Protein AF-0000000073391441 (afdb_homodimer)

Foldseek 3Di:
DDDPPPDPDPPPPPPPVVVVVVVVVLLLVLLLVLQLVCCQPPNPVRDFLCSSCVSSVHDSVVSCVPAVTSLRSLQVVLLVLLVVLLVVLVVLLVVCLVVVPALLVSLLVNLVSCLCSQACVHPDPSSLSSSLVSLVSLPDPVNVVVVVVSLVSQLVSSQSSLVSHDLFWDHDDPVLSNCLSCVSNVLRNCCSNVVPPCRVPVVSSVVNSVVNSVSTTDPPD/DDPPPDDPDPPCPPPPVVVVVVVVVLLLVLLLVLQLVCCQPPNPVRDFLCSSCVSSVHDSVVSCVPAVTSLRSLQVVLLVLLVVLLVVLVVLLVVCLVVVPALLVSLLVNLVSLLCSQACVHPDPSSLSSSLVSLVSLPDPVNVVVVVVSLVSQLVSSQSSLVSHDLFWDHDDPVLSNCLSCVSNVLRNCCSNVVPPCRPPPVSSVVNSVVNSVSTTDPPD

pLDDT: mean 86.03, std 16.15, range [29.88, 98.5]

Radius of gyration: 27.81 Å; Cα contacts (8 Å, |Δi|>4): 480; chains: 2; bounding box: 131×75×72 Å

Secondary structure (DSSP, 8-state):
------------THHHHHHHHHHHHHHHHHHHHHHHHHHHHH-GGG--HHHHHHHHTS-HHHHHHH-SSHHHHHHHHHHHHHHHHHHHHHHHHHHHHHTT--HHHHHHHHHHHHHIIIII-TT-HHHHHHHHHHHHHHTSHHHHHHHHHHHHHHHHHHHHHHHTS-TTBPPP-HHHHHHHHHHHHHHHHHHHHTT-TTTT-HHHHHHHHHHHHHHHBPTT-/-------------STTHHHHHHHHHHHHHHHHHHHHHHHHHH-GGG--HHHHHHHHTS-HHHHHHH-SSHHHHHHHHHHHHHHHHHHHHHHHHHHHHHTT--HHHHHHHHHHHHHIIIII-TT-HHHHHHHHHHHHHHTSHHHHHHHHHHHHHHHHHHHHHHHTS-TTBPPP-HHHHHHHHHHHHHHHHHHHHTT-TTTT-HHHHHHHHHHHHHHHBPTT-

Organism: Paracidovorax avenae (strain ATCC 19860 / DSM 7227 / CCUG 15838 / JCM 20985 / LMG 2117 / NCPPB 1011) (NCBI:txid643561)

Sequence (442 aa):
MATKRTSPSTSPVGMRRQPTQERARQTIEAIFGATAQIVENDGDTALTTNRIAQVAGVSIGTLYQYFPSREAVLLAMVERERERVQRELQQMLDDALARQRPVREVLQDMVRLLVSAFGTGGQSRVRRAMVRLGWRVDQHDRFTAALREGAERNAMALARLVEAGDASVRPPTPAMMFVATRAVMGAIRSASLENSPLLGQPAFEDELVRMLWGLLRADGVMATKRTSPSTSPVGMRRQPTQERARQTIEAIFGATAQIVENDGDTALTTNRIAQVAGVSIGTLYQYFPSREAVLLAMVERERERVQRELQQMLDDALARQRPVREVLQDMVRLLVSAFGTGGQSRVRRAMVRLGWRVDQHDRFTAALREGAERNAMALARLVEAGDASVRPPTPAMMFVATRAVMGAIRSASLENSPLLGQPAFEDELVRMLWGLLRADGV

Nearest PDB structures (foldseek):
  5gp9-assembly1_A  TM=7.458E-01  e=2.053E-05  Halalkalibacterium halodurans C-125
  4me9-assembly1_B  TM=5.728E-01  e=1.444E-06  Bacillus cereus ATCC 10987
  3pas-assembly1_A  TM=5.915E-01  e=1.109E-05  Marinobacter nauticus VT8
  3bhq-assembly1_B  TM=7.069E-01  e=7.386E-05  Mesorhizobium japonicum MAFF 303099
  3c07-assembly1_A  TM=6.457E-01  e=2.786E-04  Streptomyces coelicolor A3(2)

Structure (mmCIF, N/CA/C/O backbone):
data_AF-0000000073391441-model_v1
#
loop_
_entity.id
_entity.type
_entity.pdbx_description
1 polymer 'Regulatory protein TetR'
#
loop_
_atom_site.group_PDB
_atom_site.id
_atom_site.type_symbol
_atom_site.label_atom_id
_atom_site.label_alt_id
_atom_site.label_comp_id
_atom_site.label_asym_id
_atom_site.label_entity_id
_atom_site.label_seq_id
_atom_site.pdbx_PDB_ins_code
_atom_site.Cartn_x
_atom_site.Cartn_y
_atom_site.Cartn_z
_atom_site.occupancy
_atom_site.B_iso_or_equiv
_atom_site.auth_seq_id
_atom_site.auth_comp_id
_atom_site.auth_asym_id
_atom_site.auth_atom_id
_atom_site.pdbx_PDB_model_num
ATOM 1 N N . MET A 1 1 ? -67.562 0.784 46.812 1 29.88 1 MET A N 1
ATOM 2 C CA . MET A 1 1 ? -67.375 1.732 45.719 1 29.88 1 MET A CA 1
ATOM 3 C C . MET A 1 1 ? -65.875 1.915 45.406 1 29.88 1 MET A C 1
ATOM 5 O O . MET A 1 1 ? -65.188 2.668 46.062 1 29.88 1 MET A O 1
ATOM 9 N N . ALA A 1 2 ? -65.188 0.804 45 1 38.69 2 ALA A N 1
ATOM 10 C CA . ALA A 1 2 ? -63.719 0.695 44.812 1 38.69 2 ALA A CA 1
ATOM 11 C C . ALA A 1 2 ? -63.25 1.6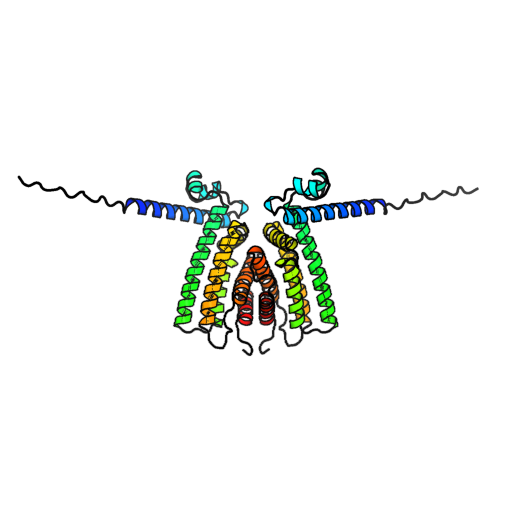42 43.719 1 38.69 2 ALA A C 1
ATOM 13 O O . ALA A 1 2 ? -63.844 1.738 42.656 1 38.69 2 ALA A O 1
ATOM 14 N N . THR A 1 3 ? -62.469 2.689 44 1 36.84 3 THR A N 1
ATOM 15 C CA . THR A 1 3 ? -61.781 3.713 43.219 1 36.84 3 THR A CA 1
ATOM 16 C C . THR A 1 3 ? -60.875 3.074 42.188 1 36.84 3 THR A C 1
ATOM 18 O O . THR A 1 3 ? -59.969 2.303 42.531 1 36.84 3 THR A O 1
ATOM 21 N N . LYS A 1 4 ? -61.312 2.924 40.906 1 35.94 4 LYS A N 1
ATOM 22 C CA . LYS A 1 4 ? -60.531 2.48 39.719 1 35.94 4 LYS A CA 1
ATOM 23 C C . LYS A 1 4 ? -59.281 3.334 39.531 1 35.94 4 LYS A C 1
ATOM 25 O O . LYS A 1 4 ? -59.406 4.527 39.25 1 35.94 4 LYS A O 1
ATOM 30 N N . ARG A 1 5 ? -58.219 3.139 40.25 1 41.84 5 ARG A N 1
ATOM 31 C CA . ARG A 1 5 ? -56.938 3.766 39.969 1 41.84 5 ARG A CA 1
ATOM 32 C C . ARG A 1 5 ? -56.562 3.59 38.5 1 41.84 5 ARG A C 1
ATOM 34 O O . ARG A 1 5 ? -56.438 2.463 38 1 41.84 5 ARG A O 1
ATOM 41 N N . THR A 1 6 ? -57.031 4.535 37.594 1 40.59 6 THR A N 1
ATOM 42 C CA . THR A 1 6 ? -56.625 4.609 36.219 1 40.59 6 THR A CA 1
ATOM 43 C C . THR A 1 6 ? -55.094 4.551 36.094 1 40.59 6 THR A C 1
ATOM 45 O O . THR A 1 6 ? -54.375 5.301 36.75 1 40.59 6 THR A O 1
ATOM 48 N N . SER A 1 7 ? -54.5 3.428 35.719 1 42.91 7 SER A N 1
ATOM 49 C CA . SER A 1 7 ? -53.094 3.133 35.438 1 42.91 7 SER A CA 1
ATOM 50 C C . SER A 1 7 ? -52.5 4.133 34.438 1 42.91 7 SER A C 1
ATOM 52 O O . SER A 1 7 ? -53.125 4.438 33.406 1 42.91 7 SER A O 1
ATOM 54 N N . PRO A 1 8 ? -51.656 5.145 34.906 1 43.09 8 PRO A N 1
ATOM 55 C CA . PRO A 1 8 ? -51.031 6.082 33.969 1 43.09 8 PRO A CA 1
ATOM 56 C C . PRO A 1 8 ? -50.5 5.395 32.719 1 43.09 8 PRO A C 1
ATOM 58 O O . PRO A 1 8 ? -50.094 4.223 32.75 1 43.09 8 PRO A O 1
ATOM 61 N N . SER A 1 9 ? -51.062 5.609 31.516 1 40.81 9 SER A N 1
ATOM 62 C CA . SER A 1 9 ? -50.656 5.23 30.172 1 40.81 9 SER A CA 1
ATOM 63 C C . SER A 1 9 ? -49.156 5.551 29.953 1 40.81 9 SER A C 1
ATOM 65 O O . SER A 1 9 ? -48.75 6.684 30.172 1 40.81 9 SER A O 1
ATOM 67 N N . THR A 1 10 ? -48.25 4.691 30.156 1 42.12 10 THR A N 1
ATOM 68 C CA . THR A 1 10 ? -46.844 4.707 29.75 1 42.12 10 THR A CA 1
ATOM 69 C C . THR A 1 10 ? -46.688 5.195 28.312 1 42.12 10 THR A C 1
ATOM 71 O O . THR A 1 10 ? -47.125 4.527 27.375 1 42.12 10 THR A O 1
ATOM 74 N N . SER A 1 11 ? -46.844 6.516 28.031 1 42.25 11 SER A N 1
ATOM 75 C CA . SER A 1 11 ? -46.5 7.035 26.703 1 42.25 11 SER A CA 1
ATOM 76 C C . SER A 1 11 ? -45.219 6.41 26.172 1 42.25 11 SER A C 1
ATOM 78 O O . SER A 1 11 ? -44.219 6.316 26.891 1 42.25 11 SER A O 1
ATOM 80 N N . PRO A 1 12 ? -45.188 5.707 25.047 1 41.28 12 PRO A N 1
ATOM 81 C CA . PRO A 1 12 ? -44.062 4.992 24.438 1 41.28 12 PRO A CA 1
ATOM 82 C C . PRO A 1 12 ? -42.844 5.895 24.188 1 41.28 12 PRO A C 1
ATOM 84 O O . PRO A 1 12 ? -42.969 6.91 23.5 1 41.28 12 PRO A O 1
ATOM 87 N N . VAL A 1 13 ? -41.906 6.148 24.953 1 45.66 13 VAL A N 1
ATOM 88 C CA . VAL A 1 13 ? -40.531 6.664 24.812 1 45.66 13 VAL A CA 1
ATOM 89 C C . VAL A 1 13 ? -39.938 6.195 23.5 1 45.66 13 VAL A C 1
ATOM 91 O O . VAL A 1 13 ? -38.812 6.578 23.141 1 45.66 13 VAL A O 1
ATOM 94 N N . GLY A 1 14 ? -40.406 5.211 22.828 1 44.84 14 GLY A N 1
ATOM 95 C CA . GLY A 1 14 ? -39.781 4.672 21.625 1 44.84 14 GLY A CA 1
ATOM 96 C C . GLY A 1 14 ? -39.844 5.613 20.438 1 44.84 14 GLY A C 1
ATOM 97 O O . GLY A 1 14 ? -39.125 5.438 19.469 1 44.84 14 GLY A O 1
ATOM 98 N N . MET A 1 15 ? -40.812 6.488 20.094 1 45.34 15 MET A N 1
ATOM 99 C CA . MET A 1 15 ? -41.062 7.277 18.891 1 45.34 15 MET A CA 1
ATOM 100 C C . MET A 1 15 ? -40.125 8.469 18.812 1 45.34 15 MET A C 1
ATOM 102 O O . MET A 1 15 ? -39.75 8.906 17.719 1 45.34 15 MET A O 1
ATOM 106 N N . ARG A 1 16 ? -39.75 9.07 19.828 1 48.66 16 ARG A N 1
ATOM 107 C CA . ARG A 1 16 ? -39 10.328 19.781 1 48.66 16 ARG A CA 1
ATOM 108 C C . ARG A 1 16 ? -37.562 10.086 19.297 1 48.66 16 ARG A C 1
ATOM 110 O O . ARG A 1 16 ? -37 10.93 18.609 1 48.66 16 ARG A O 1
ATOM 117 N N . ARG A 1 17 ? -36.906 9.047 19.734 1 52.81 17 ARG A N 1
ATOM 118 C CA . ARG A 1 17 ? -35.531 8.727 19.422 1 52.81 17 ARG A CA 1
ATOM 119 C C . ARG A 1 17 ? -35.344 8.383 17.938 1 52.81 17 ARG A C 1
ATOM 121 O O . ARG A 1 17 ? -34.344 8.695 17.328 1 52.81 17 ARG A O 1
ATOM 128 N N . GLN A 1 18 ? -36.375 7.844 17.297 1 55.16 18 GLN A N 1
ATOM 129 C CA . GLN A 1 18 ? -36.375 7.395 15.906 1 55.16 18 GLN A CA 1
ATOM 130 C C . GLN A 1 18 ? -36.25 8.578 14.953 1 55.16 18 GLN A C 1
ATOM 132 O O . GLN A 1 18 ? -35.469 8.547 14 1 55.16 18 GLN A O 1
ATOM 137 N N . PRO A 1 19 ? -37 9.602 15.141 1 55.44 19 PRO A N 1
ATOM 138 C CA . PRO A 1 19 ? -36.906 10.734 14.219 1 55.44 19 PRO A CA 1
ATOM 139 C C . PRO A 1 19 ? -35.562 11.414 14.227 1 55.44 19 PRO A C 1
ATOM 141 O O . PRO A 1 19 ? -35.062 11.828 13.18 1 55.44 19 PRO A O 1
ATOM 144 N N . THR A 1 20 ? -34.906 11.414 15.414 1 72 20 THR A N 1
ATOM 145 C CA . THR A 1 20 ? -33.625 12.062 15.555 1 72 20 THR A CA 1
ATOM 146 C C . THR A 1 20 ? -32.531 11.266 14.828 1 72 20 THR A C 1
ATOM 148 O O . THR A 1 20 ? -31.672 11.844 14.156 1 72 20 THR A O 1
ATOM 151 N N . GLN A 1 21 ? -32.781 9.969 14.844 1 80.56 21 GLN A N 1
ATOM 152 C CA . GLN A 1 21 ? -31.812 9.125 14.164 1 80.56 21 GLN A CA 1
ATOM 153 C C . GLN A 1 21 ? -31.953 9.227 12.648 1 80.56 21 GLN A C 1
ATOM 155 O O . GLN A 1 21 ? -30.953 9.266 11.93 1 80.56 21 GLN A O 1
ATOM 160 N N . GLU A 1 22 ? -33.219 9.297 12.281 1 85.5 22 GLU A N 1
ATOM 161 C CA . GLU A 1 22 ? -33.469 9.422 10.852 1 85.5 22 GLU A CA 1
ATOM 162 C C . GLU A 1 22 ? -32.969 10.773 10.32 1 85.5 22 GLU A C 1
ATOM 164 O O . GLU A 1 22 ? -32.406 10.859 9.227 1 85.5 22 GLU A O 1
ATOM 169 N N . ARG A 1 23 ? -33.281 11.773 11.062 1 86.25 23 ARG A N 1
ATOM 170 C CA . ARG A 1 23 ? -32.844 13.102 10.672 1 86.25 23 ARG A CA 1
ATOM 171 C C . ARG A 1 23 ? -31.312 13.164 10.609 1 86.25 23 ARG A C 1
ATOM 173 O O . ARG A 1 23 ? -30.734 13.773 9.703 1 86.25 23 ARG A O 1
ATOM 180 N N . ALA A 1 24 ? -30.734 12.555 11.594 1 91.06 24 ALA A N 1
ATOM 181 C CA . ALA A 1 24 ? -29.281 12.492 11.617 1 91.06 24 ALA A CA 1
ATOM 182 C C . ALA A 1 24 ? -28.75 11.766 10.383 1 91.06 24 ALA A C 1
ATOM 184 O O . ALA A 1 24 ? -27.797 12.219 9.75 1 91.06 24 ALA A O 1
ATOM 185 N N . ARG A 1 25 ? -29.391 10.711 10.047 1 92.81 25 ARG A N 1
ATOM 186 C CA . ARG A 1 25 ? -28.984 9.938 8.883 1 92.81 25 ARG A CA 1
ATOM 187 C C . ARG A 1 25 ? -29.141 10.758 7.602 1 92.81 25 ARG A C 1
ATOM 189 O O . ARG A 1 25 ? -28.266 10.727 6.734 1 92.81 25 ARG A O 1
ATOM 196 N N . GLN A 1 26 ? -30.125 11.469 7.484 1 93.88 26 GLN A N 1
ATOM 197 C CA . GLN A 1 26 ? -30.359 12.305 6.309 1 93.88 26 GLN A CA 1
ATOM 198 C C . GLN A 1 26 ? -29.312 13.406 6.203 1 93.88 26 GLN A C 1
ATOM 200 O O . GLN A 1 26 ? -28.844 13.719 5.105 1 93.88 26 GLN A O 1
ATOM 205 N N . THR A 1 27 ? -29.031 13.938 7.32 1 95.5 27 THR A N 1
ATOM 206 C CA . THR A 1 27 ? -28.016 14.977 7.34 1 95.5 27 THR A CA 1
ATOM 207 C C . THR A 1 27 ? -26.656 14.43 6.895 1 95.5 27 THR A C 1
ATOM 209 O O . THR A 1 27 ? -25.984 15.039 6.07 1 95.5 27 THR A O 1
ATOM 212 N N . ILE A 1 28 ? -26.344 13.297 7.379 1 96.31 28 ILE A N 1
ATOM 213 C CA . ILE A 1 28 ? -25.078 12.664 7.023 1 96.31 28 ILE A CA 1
ATOM 214 C C . ILE A 1 28 ? -25.062 12.359 5.527 1 96.31 28 ILE A C 1
ATOM 216 O O . ILE A 1 28 ? -24.062 12.609 4.852 1 96.31 28 ILE A O 1
ATOM 220 N N . GLU A 1 29 ? -26.141 11.906 5.004 1 96.38 29 GLU A N 1
ATOM 221 C CA . GLU A 1 29 ? -26.234 11.609 3.576 1 96.38 29 GLU A CA 1
ATOM 222 C C . GLU A 1 29 ? -26.078 12.883 2.742 1 96.38 29 GLU A C 1
ATOM 224 O O . GLU A 1 29 ? -25.422 12.852 1.689 1 96.38 29 GLU A O 1
ATOM 229 N N . ALA A 1 30 ? -26.656 13.898 3.23 1 96.69 30 ALA A N 1
ATOM 230 C CA . ALA A 1 30 ? -26.531 15.18 2.537 1 96.69 30 ALA A CA 1
ATOM 231 C C . ALA A 1 30 ? -25.078 15.641 2.518 1 96.69 30 ALA A C 1
ATOM 233 O O . ALA A 1 30 ? -24.594 16.141 1.5 1 96.69 30 ALA A O 1
ATOM 234 N N . ILE A 1 31 ? -24.422 15.406 3.578 1 97.31 31 ILE A N 1
ATOM 235 C CA . ILE A 1 31 ? -23.031 15.812 3.705 1 97.31 31 ILE A CA 1
ATOM 236 C C . ILE A 1 31 ? -22.172 14.953 2.783 1 97.31 31 ILE A C 1
ATOM 238 O O . ILE A 1 31 ? -21.297 15.477 2.078 1 97.31 31 ILE A O 1
ATOM 242 N N . PHE A 1 32 ? -22.406 13.703 2.768 1 95.75 32 PHE A N 1
ATOM 243 C CA . PHE A 1 32 ? -21.672 12.805 1.887 1 95.75 32 PHE A CA 1
ATOM 244 C C . PHE A 1 32 ? -21.906 13.164 0.426 1 95.75 32 PHE A C 1
ATOM 246 O O . PHE A 1 32 ? -20.969 13.234 -0.361 1 95.75 32 PHE A O 1
ATOM 253 N N . GLY A 1 33 ? -23.125 13.406 0.102 1 95.12 33 GLY A N 1
ATOM 254 C CA . GLY A 1 33 ? -23.469 13.805 -1.256 1 95.12 33 GLY A CA 1
ATOM 255 C C . GLY A 1 33 ? -22.797 15.094 -1.685 1 95.12 33 GLY A C 1
ATOM 256 O O . GLY A 1 33 ? -22.297 15.195 -2.805 1 95.12 33 GLY A O 1
ATOM 257 N N . ALA A 1 34 ? -22.828 16.062 -0.811 1 96.62 34 ALA A N 1
ATOM 258 C CA . ALA A 1 34 ? -22.188 17.359 -1.071 1 96.62 34 ALA A CA 1
ATOM 259 C C . ALA A 1 34 ? -20.688 17.188 -1.307 1 96.62 34 ALA A C 1
ATOM 261 O O . ALA A 1 34 ? -20.109 17.797 -2.213 1 96.62 34 ALA A O 1
ATOM 262 N N . THR A 1 35 ? -20.062 16.375 -0.498 1 95.56 35 THR A N 1
ATOM 263 C CA . THR A 1 35 ? -18.641 16.109 -0.622 1 95.56 35 THR A CA 1
ATOM 264 C C . THR A 1 35 ? -18.312 15.508 -1.992 1 95.56 35 THR A C 1
ATOM 266 O O . THR A 1 35 ? -17.406 15.977 -2.674 1 95.56 35 THR A O 1
ATOM 269 N N . ALA A 1 36 ? -19.078 14.578 -2.377 1 92.06 36 ALA A N 1
ATOM 270 C CA . ALA A 1 36 ? -18.875 13.945 -3.678 1 92.06 36 ALA A CA 1
ATOM 271 C C . ALA A 1 36 ? -19.062 14.953 -4.809 1 92.06 36 ALA A C 1
ATOM 273 O O . ALA A 1 36 ? -18.297 14.961 -5.77 1 92.06 36 ALA A O 1
ATOM 274 N N . GLN A 1 37 ? -20 15.766 -4.676 1 92.62 37 GLN A N 1
ATOM 275 C CA . GLN A 1 37 ? -20.312 16.766 -5.691 1 92.62 37 GLN A CA 1
ATOM 276 C C . GLN A 1 37 ? -19.172 17.766 -5.844 1 92.62 37 GLN A C 1
ATOM 278 O O . GLN A 1 37 ? -18.797 18.125 -6.965 1 92.62 37 GLN A O 1
ATOM 283 N N . ILE A 1 38 ? -18.672 18.203 -4.762 1 95.06 38 ILE A N 1
ATOM 284 C CA . ILE A 1 38 ? -17.594 19.188 -4.773 1 95.06 38 ILE A CA 1
ATOM 285 C C . ILE A 1 38 ? -16.359 18.594 -5.438 1 95.06 38 ILE A C 1
ATOM 287 O O . ILE A 1 38 ? -15.727 19.234 -6.281 1 95.06 38 ILE A O 1
ATOM 291 N N . VAL A 1 39 ? -16.062 17.359 -5.098 1 90.69 39 VAL A N 1
ATOM 292 C CA . VAL A 1 39 ? -14.898 16.703 -5.676 1 90.69 39 VAL A CA 1
ATOM 293 C C . VAL A 1 39 ? -15.102 16.5 -7.176 1 90.69 39 VAL A C 1
ATOM 295 O O . VAL A 1 39 ? -14.172 16.688 -7.965 1 90.69 39 VAL A O 1
ATOM 298 N N . GLU A 1 40 ? -16.281 16.188 -7.512 1 85.19 40 GLU A N 1
ATOM 299 C CA . GLU A 1 40 ? -16.609 15.945 -8.914 1 85.19 40 GLU A CA 1
ATOM 300 C C . GLU A 1 40 ? -16.5 17.234 -9.734 1 85.19 40 GLU A C 1
ATOM 302 O O . GLU A 1 40 ? -15.914 17.234 -10.82 1 85.19 40 GLU A O 1
ATOM 307 N N . ASN A 1 41 ? -17 18.266 -9.203 1 88.5 41 ASN A N 1
ATOM 308 C CA . ASN A 1 41 ? -17.156 19.484 -9.992 1 88.5 41 ASN A CA 1
ATOM 309 C C . ASN A 1 41 ? -15.945 20.406 -9.859 1 88.5 41 ASN A C 1
ATOM 311 O O . ASN A 1 41 ? -15.555 21.078 -10.82 1 88.5 41 ASN A O 1
ATOM 315 N N . ASP A 1 42 ? -15.352 20.422 -8.609 1 90.12 42 ASP A N 1
ATOM 316 C CA . ASP A 1 42 ? -14.375 21.469 -8.328 1 90.12 42 ASP A CA 1
ATOM 317 C C . ASP A 1 42 ? -13.031 20.875 -7.934 1 90.12 42 ASP A C 1
ATOM 319 O O . ASP A 1 42 ? -12.039 21.609 -7.801 1 90.12 42 ASP A O 1
ATOM 323 N N . GLY A 1 43 ? -13.016 19.609 -7.812 1 86.5 43 GLY A N 1
ATOM 324 C CA . GLY A 1 43 ? -11.758 18.969 -7.445 1 86.5 43 GLY A CA 1
ATOM 325 C C . GLY A 1 43 ? -11.508 18.969 -5.949 1 86.5 43 GLY A C 1
ATOM 326 O O . GLY A 1 43 ? -12.266 19.578 -5.188 1 86.5 43 GLY A O 1
ATOM 327 N N . ASP A 1 44 ? -10.492 18.297 -5.523 1 83.38 44 ASP A N 1
ATOM 328 C CA . ASP A 1 44 ? -10.195 18.062 -4.113 1 83.38 44 ASP A CA 1
ATOM 329 C C . ASP A 1 44 ? -9.75 19.359 -3.426 1 83.38 44 ASP A C 1
ATOM 331 O O . ASP A 1 44 ? -9.953 19.531 -2.223 1 83.38 44 ASP A O 1
ATOM 335 N N . THR A 1 45 ? -9.18 20.234 -4.133 1 85.38 45 THR A N 1
ATOM 336 C CA . THR A 1 45 ? -8.656 21.469 -3.561 1 85.38 45 THR A CA 1
ATOM 337 C C . THR A 1 45 ? -9.797 22.391 -3.115 1 85.38 45 THR A C 1
ATOM 339 O O . THR A 1 45 ? -9.602 23.25 -2.268 1 85.38 45 THR A O 1
ATOM 342 N N . ALA A 1 46 ? -10.898 22.141 -3.578 1 91.5 46 ALA A N 1
ATOM 343 C CA . ALA A 1 46 ? -12.055 22.984 -3.268 1 91.5 46 ALA A CA 1
ATOM 344 C C . ALA A 1 46 ? -12.812 22.438 -2.061 1 91.5 46 ALA A C 1
ATOM 346 O O . ALA A 1 46 ? -13.773 23.062 -1.593 1 91.5 46 ALA A O 1
ATOM 347 N N . LEU A 1 47 ? -12.383 21.312 -1.61 1 93.69 47 LEU A N 1
ATOM 348 C CA . LEU A 1 47 ? -13.094 20.656 -0.526 1 93.69 47 LEU A CA 1
ATOM 349 C C . LEU A 1 47 ? -12.773 21.297 0.816 1 93.69 47 LEU A C 1
ATOM 351 O O . LEU A 1 47 ? -11.711 21.047 1.395 1 93.69 47 LEU A O 1
ATOM 355 N N . THR A 1 48 ? -13.68 22.156 1.298 1 95.5 48 THR A N 1
ATOM 356 C CA . THR A 1 48 ? -13.602 22.75 2.625 1 95.5 48 THR A CA 1
ATOM 357 C C . THR A 1 48 ? -14.883 22.5 3.412 1 95.5 48 THR A C 1
ATOM 359 O O . THR A 1 48 ? -15.93 22.234 2.828 1 95.5 48 THR A O 1
ATOM 362 N N . THR A 1 49 ? -14.719 22.594 4.711 1 96.56 49 THR A N 1
ATOM 363 C CA . THR A 1 49 ? -15.898 22.391 5.543 1 96.56 49 THR A CA 1
ATOM 364 C C . THR A 1 49 ? -16.984 23.422 5.219 1 96.56 49 THR A C 1
ATOM 366 O O . THR A 1 49 ? -18.156 23.094 5.164 1 96.56 49 THR A O 1
ATOM 369 N N . ASN A 1 50 ? -16.531 24.641 5.027 1 97 50 ASN A N 1
ATOM 370 C CA . ASN A 1 50 ? -17.484 25.688 4.664 1 97 50 ASN A CA 1
ATOM 371 C C . ASN A 1 50 ? -18.219 25.344 3.369 1 97 50 ASN A C 1
ATOM 373 O O . ASN A 1 50 ? -19.438 25.453 3.295 1 97 50 ASN A O 1
ATOM 377 N N . ARG A 1 51 ? -17.547 24.953 2.402 1 97.31 51 ARG A N 1
ATOM 378 C CA . ARG A 1 51 ? -18.141 24.625 1.113 1 97.31 51 ARG A CA 1
ATOM 379 C C . ARG A 1 51 ? -19.047 23.406 1.231 1 97.31 51 ARG A C 1
ATOM 381 O O . ARG A 1 51 ? -20.125 23.359 0.629 1 97.31 51 ARG A O 1
ATOM 388 N N . ILE A 1 52 ? -18.625 22.375 1.926 1 97.88 52 ILE A N 1
ATOM 389 C CA . ILE A 1 52 ? -19.422 21.172 2.143 1 97.88 52 ILE A CA 1
ATOM 390 C C . ILE A 1 52 ? -20.766 21.547 2.785 1 97.88 52 ILE A C 1
ATOM 392 O O . ILE A 1 52 ? -21.812 21.109 2.336 1 97.88 52 ILE A O 1
ATOM 396 N N . ALA A 1 53 ? -20.656 22.359 3.83 1 98 53 ALA A N 1
ATOM 397 C CA . ALA A 1 53 ? -21.875 22.781 4.523 1 98 53 ALA A CA 1
ATOM 398 C C . ALA A 1 53 ? -22.812 23.516 3.576 1 98 53 ALA A C 1
ATOM 400 O O . ALA A 1 53 ? -24.016 23.25 3.543 1 98 53 ALA A O 1
ATOM 401 N N . GLN A 1 54 ? -22.266 24.406 2.826 1 97.81 54 GLN A N 1
ATOM 402 C CA . GLN A 1 54 ? -23.031 25.203 1.876 1 97.81 54 GLN A CA 1
ATOM 403 C C . GLN A 1 54 ? -23.75 24.312 0.865 1 97.81 54 GLN A C 1
ATOM 405 O O . GLN A 1 54 ? -24.953 24.438 0.665 1 97.81 54 GLN A O 1
ATOM 410 N N . VAL A 1 55 ? -23.094 23.406 0.264 1 97.25 55 VAL A N 1
ATOM 411 C CA . VAL A 1 55 ? -23.641 22.547 -0.781 1 97.25 55 VAL A CA 1
ATOM 412 C C . VAL A 1 55 ? -24.625 21.562 -0.172 1 97.25 55 VAL A C 1
ATOM 414 O O . VAL A 1 55 ? -25.641 21.219 -0.792 1 97.25 55 VAL A O 1
ATOM 417 N N . ALA A 1 56 ? -24.391 21.109 1.01 1 97.62 56 ALA A N 1
ATOM 418 C CA . ALA A 1 56 ? -25.25 20.156 1.703 1 97.62 56 ALA A CA 1
ATOM 419 C C . ALA A 1 56 ? -26.531 20.828 2.197 1 97.62 56 ALA A C 1
ATOM 421 O O . ALA A 1 56 ? -27.484 20.141 2.568 1 97.62 56 ALA A O 1
ATOM 422 N N . GLY A 1 57 ? -26.516 22.141 2.334 1 97.81 57 GLY A N 1
ATOM 423 C CA . GLY A 1 57 ? -27.688 22.875 2.811 1 97.81 57 GLY A CA 1
ATOM 424 C C . GLY A 1 57 ? -27.828 22.844 4.32 1 97.81 57 GLY A C 1
ATOM 425 O O . GLY A 1 57 ? -28.938 22.797 4.844 1 97.81 57 GLY A O 1
ATOM 426 N N . VAL A 1 58 ? -26.734 22.766 5.004 1 97.12 58 VAL A N 1
ATOM 427 C CA . VAL A 1 58 ? -26.734 22.797 6.465 1 97.12 58 VAL A CA 1
ATOM 428 C C . VAL A 1 58 ? -25.828 23.906 6.965 1 97.12 58 VAL A C 1
ATOM 430 O O . VAL A 1 58 ? -25 24.438 6.211 1 97.12 58 VAL A O 1
ATOM 433 N N . SER A 1 59 ? -26.016 24.297 8.211 1 96.88 59 SER A N 1
ATOM 434 C CA . SER A 1 59 ? -25.109 25.266 8.797 1 96.88 59 SER A CA 1
ATOM 435 C C . SER A 1 59 ? -23.734 24.672 9.078 1 96.88 59 SER A C 1
ATOM 437 O O . SER A 1 59 ? -23.609 23.453 9.258 1 96.88 59 SER A O 1
ATOM 439 N N . ILE A 1 60 ? -22.703 25.547 9.094 1 96.69 60 ILE A N 1
ATOM 440 C CA . ILE A 1 60 ? -21.344 25.094 9.438 1 96.69 60 ILE A CA 1
ATOM 441 C C . ILE A 1 60 ? -21.344 24.484 10.836 1 96.69 60 ILE A C 1
ATOM 443 O O . ILE A 1 60 ? -20.625 23.531 11.094 1 96.69 60 ILE A O 1
ATOM 447 N N . GLY A 1 61 ? -22.156 25 11.727 1 96.19 61 GLY A N 1
ATOM 448 C CA . GLY A 1 61 ? -22.312 24.453 13.07 1 96.19 61 GLY A CA 1
ATOM 449 C C . GLY A 1 61 ? -22.875 23.047 13.078 1 96.19 61 GLY A C 1
ATOM 450 O O . GLY A 1 61 ? -22.391 22.188 13.82 1 96.19 61 GLY A O 1
ATOM 451 N N . THR A 1 62 ? -23.875 22.875 12.305 1 95.69 62 THR A N 1
ATOM 452 C CA . THR A 1 62 ? -24.453 21.531 12.172 1 95.69 62 THR A CA 1
ATOM 453 C C . THR A 1 62 ? -23.406 20.547 11.664 1 95.69 62 THR A C 1
ATOM 455 O O . THR A 1 62 ? -23.312 19.422 12.172 1 95.69 62 THR A O 1
ATOM 458 N N . LEU A 1 63 ? -22.625 20.906 10.578 1 97.38 63 LEU A N 1
ATOM 459 C CA . LEU A 1 63 ? -21.594 20.016 10.07 1 97.38 63 LEU A CA 1
ATOM 460 C C . LEU A 1 63 ? -20.625 19.625 11.188 1 97.38 63 LEU A C 1
ATOM 462 O O . LEU A 1 63 ? -20.281 18.438 11.328 1 97.38 63 LEU A O 1
ATOM 466 N N . TYR A 1 64 ? -20.25 20.547 12 1 96.5 64 TYR A N 1
ATOM 467 C CA . TYR A 1 64 ? -19.25 20.312 13.039 1 96.5 64 TYR A CA 1
ATOM 468 C C . TYR A 1 64 ? -19.812 19.438 14.156 1 96.5 64 TYR A C 1
ATOM 470 O O . TYR A 1 64 ? -19.062 18.828 14.914 1 96.5 64 TYR A O 1
ATOM 478 N N . GLN A 1 65 ? -21.156 19.375 14.281 1 95.88 65 GLN A N 1
ATOM 479 C CA . GLN A 1 65 ? -21.781 18.453 15.227 1 95.88 65 GLN A CA 1
ATOM 480 C C . GLN A 1 65 ? -21.484 17 14.852 1 95.88 65 GLN A C 1
ATOM 482 O O . GLN A 1 65 ? -21.406 16.141 15.719 1 95.88 65 GLN A O 1
ATOM 487 N N . TYR A 1 66 ? -21.312 16.859 13.586 1 96.06 66 TYR A N 1
ATOM 488 C CA . TYR A 1 66 ? -21.125 15.484 13.109 1 96.06 66 TYR A CA 1
ATOM 489 C C . TYR A 1 66 ? -19.672 15.211 12.773 1 96.06 66 TYR A C 1
ATOM 491 O O . TYR A 1 66 ? -19.172 14.109 13.023 1 96.06 66 TYR A O 1
ATOM 499 N N . PHE A 1 67 ? -19.047 16.203 12.141 1 96.62 67 PHE A N 1
ATOM 500 C CA . PHE A 1 67 ? -17.688 16 11.641 1 96.62 67 PHE A CA 1
ATOM 501 C C . PHE A 1 67 ? -16.812 17.203 11.977 1 96.62 67 PHE A C 1
ATOM 503 O O . PHE A 1 67 ? -17.016 18.297 11.453 1 96.62 67 PHE A O 1
ATOM 510 N N . PRO A 1 68 ? -15.734 16.906 12.703 1 94.75 68 PRO A N 1
ATOM 511 C CA . PRO A 1 68 ? -14.891 18.016 13.164 1 94.75 68 PRO A CA 1
ATOM 512 C C . PRO A 1 68 ? -13.992 18.562 12.062 1 94.75 68 PRO A C 1
ATOM 514 O O . PRO A 1 68 ? -13.375 19.625 12.234 1 94.75 68 PRO A O 1
ATOM 517 N N . SER A 1 69 ? -13.883 17.812 10.906 1 92.5 69 SER A N 1
ATOM 518 C CA . SER A 1 69 ? -13.023 18.234 9.805 1 92.5 69 SER A CA 1
ATOM 519 C C . SER A 1 69 ? -13.477 17.625 8.484 1 92.5 69 SER A C 1
ATOM 521 O O . SER A 1 69 ? -14.281 16.688 8.477 1 92.5 69 SER A O 1
ATOM 523 N N . ARG A 1 70 ? -12.969 18.172 7.418 1 91.06 70 ARG A N 1
ATOM 524 C CA . ARG A 1 70 ? -13.273 17.594 6.117 1 91.06 70 ARG A CA 1
ATOM 525 C C . ARG A 1 70 ? -12.711 16.172 6.008 1 91.06 70 ARG A C 1
ATOM 527 O O . ARG A 1 70 ? -13.312 15.312 5.363 1 91.06 70 ARG A O 1
ATOM 534 N N . GLU A 1 71 ? -11.578 15.906 6.66 1 86.75 71 GLU A N 1
ATOM 535 C CA . GLU A 1 71 ? -10.992 14.57 6.668 1 86.75 71 GLU A CA 1
ATOM 536 C C . GLU A 1 71 ? -11.906 13.578 7.387 1 86.75 71 GLU A C 1
ATOM 538 O O . GLU A 1 71 ? -11.992 12.414 6.992 1 86.75 71 GLU A O 1
ATOM 543 N N . ALA A 1 72 ? -12.484 14.062 8.391 1 89.62 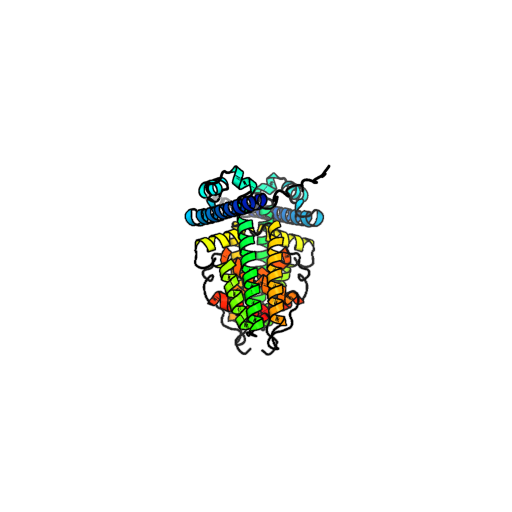72 ALA A N 1
ATOM 544 C CA . ALA A 1 72 ? -13.398 13.195 9.125 1 89.62 72 ALA A CA 1
ATOM 545 C C . ALA A 1 72 ? -14.57 12.773 8.258 1 89.62 72 ALA A C 1
ATOM 547 O O . ALA A 1 72 ? -15.062 11.648 8.367 1 89.62 72 ALA A O 1
ATOM 548 N N . VAL A 1 73 ? -15.039 13.688 7.438 1 93 73 VAL A N 1
ATOM 549 C CA . VAL A 1 73 ? -16.109 13.367 6.504 1 93 73 VAL A CA 1
ATOM 550 C C . VAL A 1 73 ? -15.648 12.266 5.551 1 93 73 VAL A C 1
ATOM 552 O O . VAL A 1 73 ? -16.344 11.258 5.371 1 93 73 VAL A O 1
ATOM 555 N N . LEU A 1 74 ? -14.477 12.461 5.027 1 88.75 74 LEU A N 1
ATOM 556 C CA . LEU A 1 74 ? -13.93 11.508 4.062 1 88.75 74 LEU A CA 1
ATOM 557 C C . LEU A 1 74 ? -13.719 10.141 4.703 1 88.75 74 LEU A C 1
ATOM 559 O O . LEU A 1 74 ? -14.039 9.117 4.102 1 88.75 74 LEU A O 1
ATOM 563 N N . LEU A 1 75 ? -13.227 10.148 5.879 1 85.62 75 LEU A N 1
ATOM 564 C CA . LEU A 1 75 ? -12.992 8.898 6.59 1 85.62 75 LEU A CA 1
ATOM 565 C C . LEU A 1 75 ? -14.297 8.148 6.816 1 85.62 75 LEU A C 1
ATOM 567 O O . LEU A 1 75 ? -14.344 6.922 6.684 1 85.62 75 LEU A O 1
ATOM 571 N N . ALA A 1 76 ? -15.242 8.898 7.148 1 90.12 76 ALA A N 1
ATOM 572 C CA . ALA A 1 76 ? -16.547 8.273 7.371 1 90.12 76 ALA A CA 1
ATOM 573 C C . ALA A 1 76 ? -17.094 7.664 6.082 1 90.12 76 ALA A C 1
ATOM 575 O O . ALA A 1 76 ? -17.703 6.594 6.105 1 90.12 76 ALA A O 1
ATOM 576 N N . MET A 1 77 ? -16.922 8.328 4.996 1 90.62 77 MET A N 1
ATOM 577 C CA . MET A 1 77 ? -17.344 7.805 3.699 1 90.62 77 MET A CA 1
ATOM 578 C C . MET A 1 77 ? -16.578 6.531 3.35 1 90.62 77 MET A C 1
ATOM 580 O O . MET A 1 77 ? -17.172 5.574 2.846 1 90.62 77 MET A O 1
ATOM 584 N N . VAL A 1 78 ? -15.32 6.496 3.592 1 86.81 78 VAL A N 1
ATOM 585 C CA . VAL A 1 78 ? -14.477 5.336 3.332 1 86.81 78 VAL A CA 1
ATOM 586 C C . VAL A 1 78 ? -14.945 4.152 4.18 1 86.81 78 VAL A C 1
ATOM 588 O O . VAL A 1 78 ? -15.062 3.031 3.682 1 86.81 78 VAL A O 1
ATOM 591 N N . GLU A 1 79 ? -15.195 4.434 5.395 1 87.19 79 GLU A N 1
ATOM 592 C CA . GLU A 1 79 ? -15.648 3.379 6.297 1 87.19 79 GLU A CA 1
ATOM 593 C C . GLU A 1 79 ? -16.969 2.789 5.84 1 87.19 79 GLU A C 1
ATOM 595 O O . GLU A 1 79 ? -17.172 1.573 5.898 1 87.19 79 GLU A O 1
ATOM 600 N N . ARG A 1 80 ? -17.812 3.662 5.453 1 89.88 80 ARG A N 1
ATOM 601 C CA . ARG A 1 80 ? -19.094 3.191 4.945 1 89.88 80 ARG A CA 1
ATOM 602 C C . ARG A 1 80 ? -18.906 2.299 3.725 1 89.88 80 ARG A C 1
ATOM 604 O O . ARG A 1 80 ? -19.578 1.272 3.59 1 89.88 80 ARG A O 1
ATOM 611 N N . GLU A 1 81 ? -18.078 2.715 2.807 1 89 81 GLU A N 1
ATOM 612 C CA . GLU A 1 81 ? -17.812 1.916 1.615 1 89 81 GLU A CA 1
ATOM 613 C C . GLU A 1 81 ? -17.172 0.574 1.979 1 89 81 GLU A C 1
ATOM 615 O O . GLU A 1 81 ? -17.531 -0.458 1.404 1 89 81 GLU A O 1
ATOM 620 N N . ARG A 1 82 ? -16.266 0.58 2.895 1 88.62 82 ARG A N 1
ATOM 621 C CA . ARG A 1 82 ? -15.641 -0.652 3.363 1 88.62 82 ARG A CA 1
ATOM 622 C C . ARG A 1 82 ? -16.688 -1.617 3.92 1 88.62 82 ARG A C 1
ATOM 624 O O . ARG A 1 82 ? -16.625 -2.82 3.656 1 88.62 82 ARG A O 1
ATOM 631 N N . GLU A 1 83 ? -17.594 -1.091 4.688 1 90.75 83 GLU A N 1
ATOM 632 C CA . GLU A 1 83 ? -18.641 -1.925 5.266 1 90.75 83 GLU A CA 1
ATOM 633 C C . GLU A 1 83 ? -19.531 -2.516 4.18 1 90.75 83 GLU A C 1
ATOM 635 O O . GLU A 1 83 ? -19.922 -3.688 4.246 1 90.75 83 GLU A O 1
ATOM 640 N N . ARG A 1 84 ? -19.891 -1.693 3.285 1 92.44 84 ARG A N 1
ATOM 641 C CA . ARG A 1 84 ? -20.703 -2.172 2.172 1 92.44 84 ARG A CA 1
ATOM 642 C C . ARG A 1 84 ? -20 -3.305 1.43 1 92.44 84 ARG A C 1
ATOM 644 O O . ARG A 1 84 ? -20.609 -4.34 1.145 1 92.44 84 ARG A O 1
ATOM 651 N N . VAL A 1 85 ? -18.766 -3.164 1.126 1 92.38 85 VAL A N 1
ATOM 652 C CA . VAL A 1 85 ? -17.984 -4.152 0.394 1 92.38 85 VAL A CA 1
ATOM 653 C C . VAL A 1 85 ? -17.891 -5.441 1.207 1 92.38 85 VAL A C 1
ATOM 655 O O . VAL A 1 85 ? -18.016 -6.539 0.66 1 92.38 85 VAL A O 1
ATOM 658 N N . GLN A 1 86 ? -17.656 -5.266 2.498 1 92.25 86 GLN A N 1
ATOM 659 C CA . GLN A 1 86 ? -17.562 -6.441 3.357 1 92.25 86 GLN A CA 1
ATOM 660 C C . GLN A 1 86 ? -18.844 -7.25 3.346 1 92.25 86 GLN A C 1
ATOM 662 O O . GLN A 1 86 ? -18.812 -8.484 3.32 1 92.25 86 GLN A O 1
ATOM 667 N N . ARG A 1 87 ? -19.953 -6.562 3.367 1 94.56 87 ARG A N 1
ATOM 668 C CA . ARG A 1 87 ? -21.25 -7.246 3.299 1 94.56 87 ARG A CA 1
ATOM 669 C C . ARG A 1 87 ? -21.406 -7.98 1.971 1 94.56 87 ARG A C 1
ATOM 671 O O . ARG A 1 87 ? -21.859 -9.125 1.94 1 94.56 87 ARG A O 1
ATOM 678 N N . GLU A 1 88 ? -21.031 -7.328 0.967 1 95.06 88 GLU A N 1
ATOM 679 C CA . GLU A 1 88 ? -21.125 -7.938 -0.356 1 95.06 88 GLU A CA 1
ATOM 680 C C . GLU A 1 88 ? -20.203 -9.141 -0.48 1 95.06 88 GLU A C 1
ATOM 682 O O . GLU A 1 88 ? -20.578 -10.164 -1.066 1 95.06 88 GLU A O 1
ATOM 687 N N . LEU A 1 89 ? -19.016 -9.016 0.045 1 93.94 89 LEU A N 1
ATOM 688 C CA . LEU A 1 89 ? -18.062 -10.117 0.033 1 93.94 89 LEU A CA 1
ATOM 689 C C . LEU A 1 89 ? -18.609 -11.32 0.793 1 93.94 89 LEU A C 1
ATOM 691 O O . LEU A 1 89 ? -18.484 -12.461 0.333 1 93.94 89 LEU A O 1
ATOM 695 N N . GLN A 1 90 ? -19.188 -11.055 1.894 1 92.94 90 GLN A N 1
ATOM 696 C CA . GLN A 1 90 ? -19.766 -12.133 2.697 1 92.94 90 GLN A CA 1
ATOM 697 C C . GLN A 1 90 ? -20.891 -12.836 1.953 1 92.94 90 GLN A C 1
ATOM 699 O O . GLN A 1 90 ? -20.953 -14.07 1.941 1 92.94 90 GLN A O 1
ATOM 704 N N . GLN A 1 91 ? -21.719 -12.062 1.379 1 95.56 91 GLN A N 1
ATOM 705 C CA . GLN A 1 91 ? -22.812 -12.641 0.604 1 95.56 91 GLN A CA 1
ATOM 706 C C . GLN A 1 91 ? -22.281 -13.469 -0.562 1 95.56 91 GLN A C 1
ATOM 708 O O . GLN A 1 91 ? -22.781 -14.57 -0.824 1 95.56 91 GLN A O 1
ATOM 713 N N . MET A 1 92 ? -21.328 -12.945 -1.24 1 95.12 92 MET A N 1
ATOM 714 C CA . MET A 1 92 ? -20.688 -13.648 -2.354 1 95.12 92 MET A CA 1
ATOM 715 C C . MET A 1 92 ? -20.109 -14.977 -1.896 1 95.12 92 MET A C 1
ATOM 717 O O . MET A 1 92 ? -20.266 -16 -2.57 1 95.12 92 MET A O 1
ATOM 721 N N . LEU A 1 93 ? -19.5 -14.969 -0.793 1 93.62 93 LEU A N 1
ATOM 722 C CA . LEU A 1 93 ? -18.875 -16.172 -0.256 1 93.62 93 LEU A CA 1
ATOM 723 C C . LEU A 1 93 ? -19.922 -17.203 0.149 1 93.62 93 LEU A C 1
ATOM 725 O O . LEU A 1 93 ? -19.766 -18.391 -0.127 1 93.62 93 LEU A O 1
ATOM 729 N N . ASP A 1 94 ? -20.922 -16.719 0.823 1 94 94 ASP A N 1
ATOM 730 C CA . ASP A 1 94 ? -22 -17.625 1.224 1 94 94 ASP A CA 1
ATOM 731 C C . ASP A 1 94 ? -22.625 -18.312 0.011 1 94 94 ASP A C 1
ATOM 733 O O . ASP A 1 94 ? -22.844 -19.531 0.03 1 94 94 ASP A O 1
ATOM 737 N N . ASP A 1 95 ? -22.828 -17.578 -0.978 1 95.38 95 ASP A N 1
ATOM 738 C CA . ASP A 1 95 ? -23.391 -18.125 -2.211 1 95.38 95 ASP A CA 1
ATOM 739 C C . ASP A 1 95 ? -22.422 -19.109 -2.859 1 95.38 95 ASP A C 1
ATOM 741 O O . ASP A 1 95 ? -22.828 -20.172 -3.32 1 95.38 95 ASP A O 1
ATOM 745 N N . ALA A 1 96 ? -21.172 -18.766 -2.92 1 94.5 96 ALA A N 1
ATOM 746 C CA . ALA A 1 96 ? -20.156 -19.609 -3.537 1 94.5 96 ALA A CA 1
ATOM 747 C C . ALA A 1 96 ? -20.047 -20.953 -2.818 1 94.5 96 ALA A C 1
ATOM 749 O O . ALA A 1 96 ? -19.922 -22 -3.459 1 94.5 96 ALA A O 1
ATOM 750 N N . LEU A 1 97 ? -20.094 -20.906 -1.534 1 92.62 97 LEU A N 1
ATOM 751 C CA . LEU A 1 97 ? -19.984 -22.109 -0.732 1 92.62 97 LEU A CA 1
ATOM 752 C C . LEU A 1 97 ? -21.219 -23 -0.912 1 92.62 97 LEU A C 1
ATOM 754 O O . LEU A 1 97 ? -21.109 -24.219 -1.058 1 92.62 97 LEU A O 1
ATOM 758 N N . ALA A 1 98 ? -22.344 -22.375 -0.915 1 94.56 98 ALA A N 1
ATOM 759 C CA . ALA A 1 98 ? -23.594 -23.109 -1.097 1 94.56 98 ALA A CA 1
ATOM 760 C C . ALA A 1 98 ? -23.625 -23.812 -2.449 1 94.56 98 ALA A C 1
ATOM 762 O O . ALA A 1 98 ? -24.156 -24.922 -2.566 1 94.56 98 ALA A O 1
ATOM 763 N N . ARG A 1 99 ? -23.078 -23.25 -3.422 1 95.56 99 ARG A N 1
ATOM 764 C CA . ARG A 1 99 ? -23.109 -23.766 -4.785 1 95.56 99 ARG A CA 1
ATOM 765 C C . ARG A 1 99 ? -21.844 -24.531 -5.113 1 95.56 99 ARG A C 1
ATOM 767 O O . ARG A 1 99 ? -21.656 -24.984 -6.25 1 95.56 99 ARG A O 1
ATOM 774 N N . GLN A 1 100 ? -20.938 -24.594 -4.223 1 93.19 100 GLN A N 1
ATOM 775 C CA . GLN A 1 100 ? -19.672 -25.297 -4.379 1 93.19 100 GLN A CA 1
ATOM 776 C C . GLN A 1 100 ? -18.906 -24.812 -5.605 1 93.19 100 GLN A C 1
ATOM 778 O O . GLN A 1 100 ? -18.438 -25.609 -6.418 1 93.19 100 GLN A O 1
ATOM 783 N N . ARG A 1 101 ? -18.844 -23.531 -5.727 1 95.06 101 ARG A N 1
ATOM 784 C CA . ARG A 1 101 ? -18.125 -22.922 -6.848 1 95.06 101 ARG A CA 1
ATOM 785 C C . ARG A 1 101 ? -16.625 -23.141 -6.723 1 95.06 101 ARG A C 1
ATOM 787 O O . ARG A 1 101 ? -16.078 -23.125 -5.617 1 95.06 101 ARG A O 1
ATOM 794 N N . PRO A 1 102 ? -15.922 -23.375 -7.914 1 94.5 102 PRO A N 1
ATOM 795 C CA . PRO A 1 102 ? -14.461 -23.469 -7.852 1 94.5 102 PRO A CA 1
ATOM 796 C C . PRO A 1 102 ? -13.812 -22.219 -7.258 1 94.5 102 PRO A C 1
ATOM 798 O O . PRO A 1 102 ? -14.227 -21.094 -7.57 1 94.5 102 PRO A O 1
ATOM 801 N N . VAL A 1 103 ? -12.836 -22.375 -6.465 1 94.94 103 VAL A N 1
ATOM 802 C CA . VAL A 1 103 ? -12.172 -21.297 -5.727 1 94.94 103 VAL A CA 1
ATOM 803 C C . VAL A 1 103 ? -11.68 -20.234 -6.699 1 94.94 103 VAL A C 1
ATOM 805 O O . VAL A 1 103 ? -11.844 -19.031 -6.453 1 94.94 103 VAL A O 1
ATOM 808 N N . ARG A 1 104 ? -11.086 -20.609 -7.809 1 94.25 104 ARG A N 1
ATOM 809 C CA . ARG A 1 104 ? -10.5 -19.672 -8.758 1 94.25 104 ARG A CA 1
ATOM 810 C C . ARG A 1 104 ? -11.555 -18.734 -9.32 1 94.25 104 ARG A C 1
ATOM 812 O O . ARG A 1 104 ? -11.289 -17.547 -9.547 1 94.25 104 ARG A O 1
ATOM 819 N N . GLU A 1 105 ? -12.758 -19.234 -9.555 1 95.94 105 GLU A N 1
ATOM 820 C CA . GLU A 1 105 ? -13.852 -18.406 -10.062 1 95.94 105 GLU A CA 1
ATOM 821 C C . GLU A 1 105 ? -14.297 -17.391 -9.023 1 95.94 105 GLU A C 1
ATOM 823 O O . GLU A 1 105 ? -14.625 -16.25 -9.359 1 95.94 105 GLU A O 1
ATOM 828 N N . VAL A 1 106 ? -14.32 -17.828 -7.82 1 96.44 106 VAL A N 1
ATOM 829 C CA . VAL A 1 106 ? -14.719 -16.922 -6.734 1 96.44 106 VAL A CA 1
ATOM 830 C C . VAL A 1 106 ? -13.664 -15.844 -6.547 1 96.44 106 VAL A C 1
ATOM 832 O O . VAL A 1 106 ? -13.992 -14.688 -6.273 1 96.44 106 VAL A O 1
ATOM 835 N N . LEU A 1 107 ? -12.398 -16.172 -6.73 1 96.69 107 LEU A N 1
ATOM 836 C CA . LEU A 1 107 ? -11.32 -15.18 -6.668 1 96.69 107 LEU A CA 1
ATOM 837 C C . LEU A 1 107 ? -11.516 -14.094 -7.715 1 96.69 107 LEU A C 1
ATOM 839 O O . LEU A 1 107 ? -11.273 -12.914 -7.445 1 96.69 107 LEU A O 1
ATOM 843 N N . GLN A 1 108 ? -11.922 -14.5 -8.891 1 97.62 108 GLN A N 1
ATOM 844 C CA . GLN A 1 108 ? -12.172 -13.539 -9.953 1 97.62 108 GLN A CA 1
ATOM 845 C C . GLN A 1 108 ? -13.242 -12.531 -9.539 1 97.62 108 GLN A C 1
ATOM 847 O O . GLN A 1 108 ? -13.07 -11.328 -9.734 1 97.62 108 GLN A O 1
ATOM 852 N N . ASP A 1 109 ? -14.305 -13.055 -8.953 1 97.19 109 ASP A N 1
ATOM 853 C CA . ASP A 1 109 ? -15.391 -12.195 -8.5 1 97.19 109 ASP A CA 1
ATOM 854 C C . ASP A 1 109 ? -14.93 -11.273 -7.367 1 97.19 109 ASP A C 1
ATOM 856 O O . ASP A 1 109 ? -15.289 -10.102 -7.328 1 97.19 109 ASP A O 1
ATOM 860 N N . MET A 1 110 ? -14.156 -11.805 -6.441 1 96.69 110 MET A N 1
ATOM 861 C CA . MET A 1 110 ? -13.641 -11.023 -5.324 1 96.69 110 MET A CA 1
ATOM 862 C C . MET A 1 110 ? -12.758 -9.883 -5.816 1 96.69 110 MET A C 1
ATOM 864 O O . MET A 1 110 ? -12.898 -8.742 -5.371 1 96.69 110 MET A O 1
ATOM 868 N N . VAL A 1 111 ? -11.844 -10.18 -6.746 1 97.44 111 VAL A N 1
ATOM 869 C CA . VAL A 1 111 ? -10.938 -9.18 -7.297 1 97.44 111 VAL A CA 1
ATOM 870 C C . VAL A 1 111 ? -11.734 -8.094 -8.008 1 97.44 111 VAL A C 1
ATOM 872 O O . VAL A 1 111 ? -11.477 -6.898 -7.816 1 97.44 111 VAL A O 1
ATOM 875 N N . ARG A 1 112 ? -12.688 -8.516 -8.781 1 96.75 112 ARG A N 1
ATOM 876 C CA . ARG A 1 112 ? -13.523 -7.555 -9.5 1 96.75 112 ARG A CA 1
ATOM 877 C C . ARG A 1 112 ? -14.227 -6.605 -8.523 1 96.75 112 ARG A C 1
ATOM 879 O O . ARG A 1 112 ? -14.266 -5.395 -8.758 1 96.75 112 ARG A O 1
ATOM 886 N N . LEU A 1 113 ? -14.75 -7.129 -7.5 1 95.38 113 LEU A N 1
ATOM 887 C CA . LEU A 1 113 ? -15.438 -6.34 -6.484 1 95.38 113 LEU A CA 1
ATOM 888 C C . LEU A 1 113 ? -14.484 -5.344 -5.832 1 95.38 113 LEU A C 1
ATOM 890 O O . LEU A 1 113 ? -14.812 -4.16 -5.707 1 95.38 113 LEU A O 1
ATOM 894 N N . LEU A 1 114 ? -13.344 -5.773 -5.438 1 95.19 114 LEU A N 1
ATOM 895 C CA . LEU A 1 114 ? -12.375 -4.93 -4.738 1 95.19 114 LEU A CA 1
ATOM 896 C C . LEU A 1 114 ? -11.836 -3.842 -5.66 1 95.19 114 LEU A C 1
ATOM 898 O O . LEU A 1 114 ? -11.688 -2.689 -5.25 1 95.19 114 LEU A O 1
ATOM 902 N N . VAL A 1 115 ? -11.516 -4.227 -6.91 1 96.12 115 VAL A N 1
ATOM 903 C CA . VAL A 1 115 ? -11.031 -3.244 -7.879 1 96.12 115 VAL A CA 1
ATOM 904 C C . VAL A 1 115 ? -12.109 -2.191 -8.125 1 96.12 115 VAL A C 1
ATOM 906 O O . VAL A 1 115 ? -11.812 -0.995 -8.188 1 96.12 115 VAL A O 1
ATOM 909 N N . SER A 1 116 ? -13.359 -2.621 -8.266 1 94.56 116 SER A N 1
ATOM 910 C CA . SER A 1 116 ? -14.461 -1.691 -8.484 1 94.56 116 SER A CA 1
ATOM 911 C C . SER A 1 116 ? -14.641 -0.754 -7.301 1 94.56 116 SER A C 1
ATOM 913 O O . SER A 1 116 ? -14.805 0.454 -7.473 1 94.56 116 SER A O 1
ATOM 915 N N . ALA A 1 117 ? -14.523 -1.248 -6.129 1 92 117 ALA A N 1
ATOM 916 C CA . ALA A 1 117 ? -14.82 -0.488 -4.914 1 92 117 ALA A CA 1
ATOM 917 C C . ALA A 1 117 ? -13.656 0.428 -4.547 1 92 117 ALA A C 1
ATOM 919 O O . ALA A 1 117 ? -13.867 1.572 -4.133 1 92 117 ALA A O 1
ATOM 920 N N . PHE A 1 118 ? -12.406 -0.034 -4.758 1 91.5 118 PHE A N 1
ATOM 921 C CA . PHE A 1 118 ? -11.273 0.67 -4.176 1 91.5 118 PHE A CA 1
ATOM 922 C C . PHE A 1 118 ? -10.297 1.123 -5.262 1 91.5 118 PHE A C 1
ATOM 924 O O . PHE A 1 118 ? -9.25 1.701 -4.961 1 91.5 118 PHE A O 1
ATOM 931 N N . GLY A 1 119 ? -10.609 0.827 -6.438 1 92.5 119 GLY A N 1
ATOM 932 C CA . GLY A 1 119 ? -9.812 1.258 -7.574 1 92.5 119 GLY A CA 1
ATOM 933 C C . GLY A 1 119 ? -10.555 2.195 -8.508 1 92.5 119 GLY A C 1
ATOM 934 O O . GLY A 1 119 ? -10.453 3.416 -8.383 1 92.5 119 GLY A O 1
ATOM 935 N N . THR A 1 120 ? -11.453 1.688 -9.234 1 87.19 120 THR A N 1
ATOM 936 C CA . THR A 1 120 ? -12.125 2.439 -10.289 1 87.19 120 THR A CA 1
ATOM 937 C C . THR A 1 120 ? -13.281 3.254 -9.727 1 87.19 120 THR A C 1
ATOM 939 O O . THR A 1 120 ? -13.711 4.238 -10.336 1 87.19 120 THR A O 1
ATOM 942 N N . GLY A 1 121 ? -13.797 2.941 -8.555 1 81.19 121 GLY A N 1
ATOM 943 C CA . GLY A 1 121 ? -15.023 3.57 -8.094 1 81.19 121 GLY A CA 1
ATOM 944 C C . GLY A 1 121 ? -16.219 3.266 -8.977 1 81.19 121 GLY A C 1
ATOM 945 O O . GLY A 1 121 ? -17.125 4.086 -9.094 1 81.19 121 GLY A O 1
ATOM 946 N N . GLY A 1 122 ? -16.125 2.156 -9.609 1 77.38 122 GLY A N 1
ATOM 947 C CA . GLY A 1 122 ? -17.141 1.857 -10.609 1 77.38 122 GLY A CA 1
ATOM 948 C C . GLY A 1 122 ? -16.938 2.594 -11.914 1 77.38 122 GLY A C 1
ATOM 949 O O . GLY A 1 122 ? -15.82 2.607 -12.453 1 77.38 122 GLY A O 1
ATOM 950 N N . GLN A 1 123 ? -17.984 3.096 -12.508 1 69.88 123 GLN A N 1
ATOM 951 C CA . GLN A 1 123 ? -17.906 3.744 -13.812 1 69.88 123 GLN A CA 1
ATOM 952 C C . GLN A 1 123 ? -17.922 5.262 -13.672 1 69.88 123 GLN A C 1
ATOM 954 O O . GLN A 1 123 ? -17.938 5.984 -14.672 1 69.88 123 GLN A O 1
ATOM 959 N N . SER A 1 124 ? -17.797 5.676 -12.484 1 77.44 124 SER A N 1
ATOM 960 C CA . SER A 1 124 ? -17.938 7.109 -12.234 1 77.44 124 SER A CA 1
ATOM 961 C C . SER A 1 124 ? -16.578 7.754 -11.992 1 77.44 124 SER A C 1
ATOM 963 O O . SER A 1 124 ? -15.805 7.289 -11.141 1 77.44 124 SER A O 1
ATOM 965 N N . ARG A 1 125 ? -16.328 8.789 -12.75 1 78.12 125 ARG A N 1
ATOM 966 C CA . ARG A 1 125 ? -15.109 9.562 -12.547 1 78.12 125 ARG A CA 1
ATOM 967 C C . ARG A 1 125 ? -15.07 10.148 -11.141 1 78.12 125 ARG A C 1
ATOM 969 O O . ARG A 1 125 ? -14 10.234 -10.523 1 78.12 125 ARG A O 1
ATOM 976 N N . VAL A 1 126 ? -16.219 10.453 -10.711 1 78.5 126 VAL A N 1
ATOM 977 C CA . VAL A 1 126 ? -16.328 11.039 -9.375 1 78.5 126 VAL A CA 1
ATOM 978 C C . VAL A 1 126 ? -15.953 10.008 -8.32 1 78.5 126 VAL A C 1
ATOM 980 O O . VAL A 1 126 ? -15.203 10.312 -7.387 1 78.5 126 VAL A O 1
ATOM 983 N N . ARG A 1 127 ? -16.406 8.883 -8.5 1 85.94 127 ARG A N 1
ATOM 984 C CA . ARG A 1 127 ? -16.109 7.836 -7.527 1 85.94 127 ARG A CA 1
ATOM 985 C C . ARG A 1 127 ? -14.625 7.496 -7.52 1 85.94 127 ARG A C 1
ATOM 987 O O . ARG A 1 127 ? -14.055 7.227 -6.465 1 85.94 127 ARG A O 1
ATOM 994 N N . ARG A 1 128 ? -14.031 7.559 -8.719 1 87.44 128 ARG A N 1
ATOM 995 C CA . ARG A 1 128 ? -12.602 7.297 -8.805 1 87.44 128 ARG A CA 1
ATOM 996 C C . ARG A 1 128 ? -11.805 8.344 -8.031 1 87.44 128 ARG A C 1
ATOM 998 O O . ARG A 1 128 ? -10.859 8.016 -7.32 1 87.44 128 ARG A O 1
ATOM 1005 N N . ALA A 1 129 ? -12.219 9.562 -8.203 1 86.31 129 ALA A N 1
ATOM 1006 C CA . ALA A 1 129 ? -11.562 10.648 -7.473 1 86.31 129 ALA A CA 1
ATOM 1007 C C . ALA A 1 129 ? -11.758 10.492 -5.969 1 86.31 129 ALA A C 1
ATOM 1009 O O . ALA A 1 129 ? -10.836 10.758 -5.188 1 86.31 129 ALA A O 1
ATOM 1010 N N . MET A 1 130 ? -12.93 10.055 -5.602 1 87.25 130 MET A N 1
ATOM 1011 C CA . MET A 1 130 ? -13.242 9.852 -4.191 1 87.25 130 MET A CA 1
ATOM 1012 C C . MET A 1 130 ? -12.398 8.719 -3.605 1 87.25 130 MET A C 1
ATOM 1014 O O . MET A 1 130 ? -11.914 8.82 -2.479 1 87.25 130 MET A O 1
ATOM 1018 N N . VAL A 1 131 ? -12.203 7.711 -4.367 1 88.69 131 VAL A N 1
ATOM 1019 C CA . VAL A 1 131 ? -11.383 6.578 -3.934 1 88.69 131 VAL A CA 1
ATOM 1020 C C . VAL A 1 131 ? -9.945 7.031 -3.725 1 88.69 131 VAL A C 1
ATOM 1022 O O . VAL A 1 131 ? -9.336 6.742 -2.688 1 88.69 131 VAL A O 1
ATOM 1025 N N . ARG A 1 132 ? -9.469 7.746 -4.68 1 87.19 132 ARG A N 1
ATOM 1026 C CA . ARG A 1 132 ? -8.102 8.25 -4.586 1 87.19 132 ARG A CA 1
ATOM 1027 C C . ARG A 1 132 ? -7.926 9.133 -3.352 1 87.19 132 ARG A C 1
ATOM 1029 O O . ARG A 1 132 ? -6.934 9.008 -2.633 1 87.19 132 ARG A O 1
ATOM 1036 N N . LEU A 1 133 ? -8.898 9.945 -3.131 1 84.56 133 LEU A N 1
ATOM 1037 C CA . LEU A 1 133 ? -8.867 10.812 -1.956 1 84.56 133 LEU A CA 1
ATOM 1038 C C . LEU A 1 133 ? -8.938 9.984 -0.674 1 84.56 133 LEU A C 1
ATOM 1040 O O . LEU A 1 133 ? -8.273 10.305 0.312 1 84.56 133 LEU A O 1
ATOM 1044 N N . GLY A 1 134 ? -9.719 8.984 -0.716 1 84.56 134 GLY A N 1
ATOM 1045 C CA . GLY A 1 134 ? -9.812 8.094 0.432 1 84.56 134 GLY A CA 1
ATOM 1046 C C . GLY A 1 134 ? -8.484 7.445 0.784 1 84.56 134 GLY A C 1
ATOM 1047 O O . GLY A 1 134 ? -8.125 7.352 1.959 1 84.56 134 GLY A O 1
ATOM 1048 N N . TRP A 1 135 ? -7.77 7.023 -0.242 1 84.69 135 TRP A N 1
ATOM 1049 C CA . TRP A 1 135 ? -6.457 6.418 -0.027 1 84.69 135 TRP A CA 1
ATOM 1050 C C . TRP A 1 135 ? -5.477 7.438 0.542 1 84.69 135 TRP A C 1
ATOM 1052 O O . TRP A 1 135 ? -4.633 7.098 1.377 1 84.69 135 TRP A O 1
ATOM 1062 N N . ARG A 1 136 ? -5.609 8.633 0.193 1 80.12 136 ARG A N 1
ATOM 1063 C CA . ARG A 1 136 ? -4.699 9.68 0.636 1 80.12 136 ARG A CA 1
ATOM 1064 C C . ARG A 1 136 ? -4.93 10.023 2.104 1 80.12 136 ARG A C 1
ATOM 1066 O O . ARG A 1 136 ? -3.979 10.312 2.836 1 80.12 136 ARG A O 1
ATOM 1073 N N . VAL A 1 137 ? -6.133 10.016 2.484 1 74.62 137 VAL A N 1
ATOM 1074 C CA . VAL A 1 137 ? -6.477 10.391 3.852 1 74.62 137 VAL A CA 1
ATOM 1075 C C . VAL A 1 137 ? -6.223 9.219 4.793 1 74.62 137 VAL A C 1
ATOM 1077 O O . VAL A 1 137 ? -5.918 9.414 5.973 1 74.62 137 VAL A O 1
ATOM 1080 N N . ASP A 1 138 ? -6.492 7.969 4.395 1 61.84 138 ASP A N 1
ATOM 1081 C CA . ASP A 1 138 ? -6.344 6.762 5.203 1 61.84 138 ASP A CA 1
ATOM 1082 C C . ASP A 1 138 ? -4.902 6.602 5.684 1 61.84 138 ASP A C 1
ATOM 1084 O O . ASP A 1 138 ? -4.648 5.902 6.668 1 61.84 138 ASP A O 1
ATOM 1088 N N . GLN A 1 139 ? -3.984 7.105 5.156 1 56.72 139 GLN A N 1
ATOM 1089 C CA . GLN A 1 139 ? -2.566 6.965 5.469 1 56.72 139 GLN A CA 1
ATOM 1090 C C . GLN A 1 139 ? -2.254 7.527 6.855 1 56.72 139 GLN A C 1
ATOM 1092 O O . GLN A 1 139 ? -1.237 7.172 7.457 1 56.72 139 GLN A O 1
ATOM 1097 N N . HIS A 1 140 ? -3.172 8.195 7.535 1 51.38 140 HIS A N 1
ATOM 1098 C CA . HIS A 1 140 ? -2.889 8.734 8.859 1 51.38 140 HIS A CA 1
ATOM 1099 C C . HIS A 1 140 ? -3.092 7.684 9.945 1 51.38 140 HIS A C 1
ATOM 1101 O O . HIS A 1 140 ? -3.799 6.695 9.727 1 51.38 140 HIS A O 1
ATOM 1107 N N . ASP A 1 141 ? -2.154 7.617 10.906 1 48.84 141 ASP A N 1
ATOM 1108 C CA . ASP A 1 141 ? -2.104 6.699 12.039 1 48.84 141 ASP A CA 1
ATOM 1109 C C . ASP A 1 141 ? -3.48 6.105 12.328 1 48.84 141 ASP A C 1
ATOM 1111 O O . ASP A 1 141 ? -3.602 4.914 12.617 1 48.84 141 ASP A O 1
ATOM 1115 N N . ARG A 1 142 ? -4.348 6.992 12.586 1 50.47 142 ARG A N 1
ATOM 1116 C CA . ARG A 1 142 ? -5.68 6.496 12.906 1 50.47 142 ARG A CA 1
ATOM 1117 C C . ARG A 1 142 ? -6.172 5.523 11.844 1 50.47 142 ARG A C 1
ATOM 1119 O O . ARG A 1 142 ? -6.938 4.605 12.141 1 50.47 142 ARG A O 1
ATOM 1126 N N . PHE A 1 143 ? -5.492 5.648 10.664 1 52.56 143 PHE A N 1
ATOM 1127 C CA . PHE A 1 143 ? -6.086 4.938 9.539 1 52.56 143 PHE A CA 1
ATOM 1128 C C . PHE A 1 143 ? -5.461 3.557 9.383 1 52.56 143 PHE A C 1
ATOM 1130 O O . PHE A 1 143 ? -6.066 2.662 8.781 1 52.56 143 PHE A O 1
ATOM 1137 N N . THR A 1 144 ? -4.387 3.457 10.156 1 58.47 144 THR A N 1
ATOM 1138 C CA . THR A 1 144 ? -3.768 2.137 10.094 1 58.47 144 THR A CA 1
ATOM 1139 C C . THR A 1 144 ? -4.68 1.082 10.711 1 58.47 144 THR A C 1
ATOM 1141 O O . THR A 1 144 ? -4.781 -0.035 10.203 1 58.47 144 THR A O 1
ATOM 1144 N N . ALA A 1 145 ? -5.445 1.554 11.648 1 62.84 145 ALA A N 1
ATOM 1145 C CA . ALA A 1 145 ? -6.293 0.572 12.32 1 62.84 145 ALA A CA 1
ATOM 1146 C C . ALA A 1 145 ? -7.477 0.176 11.445 1 62.84 145 ALA A C 1
ATOM 1148 O O . ALA A 1 145 ? -7.832 -1.003 11.367 1 62.84 145 ALA A O 1
ATOM 1149 N N . ALA A 1 146 ? -8.062 1.17 10.891 1 64.25 146 ALA A N 1
ATOM 1150 C CA . ALA A 1 146 ? -9.219 0.895 10.031 1 64.25 146 ALA A CA 1
ATOM 1151 C C . ALA A 1 146 ? -8.812 0.067 8.82 1 64.25 146 ALA A C 1
ATOM 1153 O O . ALA A 1 146 ? -9.523 -0.862 8.43 1 64.25 146 ALA A O 1
ATOM 1154 N N . LEU A 1 147 ? -7.652 0.321 8.367 1 67.75 147 LEU A N 1
ATOM 1155 C CA . LEU A 1 147 ? -7.133 -0.439 7.238 1 67.75 147 LEU A CA 1
ATOM 1156 C C . LEU A 1 147 ? -6.82 -1.876 7.648 1 67.75 147 LEU A C 1
ATOM 1158 O O . LEU A 1 147 ? -7.137 -2.816 6.914 1 67.75 147 LEU A O 1
ATOM 1162 N N . ARG A 1 148 ? -6.348 -1.924 8.82 1 77.5 148 ARG A N 1
ATOM 1163 C CA . ARG A 1 148 ? -6.016 -3.248 9.336 1 77.5 148 ARG A CA 1
ATOM 1164 C C . ARG A 1 148 ? -7.273 -4.09 9.531 1 77.5 148 ARG A C 1
ATOM 1166 O O . ARG A 1 148 ? -7.285 -5.281 9.219 1 77.5 148 ARG A O 1
ATOM 1173 N N . GLU A 1 149 ? -8.281 -3.402 9.977 1 78 149 GLU A N 1
ATOM 1174 C CA . GLU A 1 149 ? -9.523 -4.129 10.211 1 78 149 GLU A CA 1
ATOM 1175 C C . GLU A 1 149 ? -10.125 -4.629 8.906 1 78 149 GLU A C 1
ATOM 1177 O O . GLU A 1 149 ? -10.578 -5.773 8.82 1 78 149 GLU A O 1
ATOM 1182 N N . GLY A 1 150 ? -10.156 -3.785 7.969 1 81.44 150 GLY A N 1
ATOM 1183 C CA . GLY A 1 150 ? -10.648 -4.195 6.664 1 81.44 150 GLY A CA 1
ATOM 1184 C C . GLY A 1 150 ? -9.852 -5.328 6.055 1 81.44 150 GLY A C 1
ATOM 1185 O O . GLY A 1 150 ? -10.422 -6.285 5.523 1 81.44 150 GLY A O 1
ATOM 1186 N N . ALA A 1 151 ? -8.594 -5.23 6.211 1 84.5 151 ALA A N 1
ATOM 1187 C CA . ALA A 1 151 ? -7.703 -6.25 5.668 1 84.5 151 ALA A CA 1
ATOM 1188 C C . ALA A 1 151 ? -7.895 -7.582 6.387 1 84.5 151 ALA A C 1
ATOM 1190 O O . ALA A 1 151 ? -7.848 -8.648 5.766 1 84.5 151 ALA A O 1
ATOM 1191 N N . GLU A 1 152 ? -8.125 -7.516 7.668 1 87.75 152 GLU A N 1
ATOM 1192 C CA . GLU A 1 152 ? -8.359 -8.727 8.453 1 87.75 152 GLU A CA 1
ATOM 1193 C C . GLU A 1 152 ? -9.672 -9.398 8.055 1 87.75 152 GLU A C 1
ATOM 1195 O O . GLU A 1 152 ? -9.75 -10.625 7.988 1 87.75 152 GLU A O 1
ATOM 1200 N N . ARG A 1 153 ? -10.617 -8.578 7.801 1 88.81 153 ARG A N 1
ATOM 1201 C CA . ARG A 1 153 ? -11.891 -9.133 7.352 1 88.81 153 ARG A CA 1
ATOM 1202 C C . ARG A 1 153 ? -11.758 -9.781 5.98 1 88.81 153 ARG A C 1
ATOM 1204 O O . ARG A 1 153 ? -12.328 -10.844 5.734 1 88.81 153 ARG A O 1
ATOM 1211 N N . ASN A 1 154 ? -10.992 -9.141 5.133 1 90.31 154 ASN A N 1
ATOM 1212 C CA . ASN A 1 154 ? -10.695 -9.742 3.84 1 90.31 154 ASN A CA 1
ATOM 1213 C C . ASN A 1 154 ? -9.961 -11.07 3.996 1 90.31 154 ASN A C 1
ATOM 1215 O O . ASN A 1 154 ? -10.273 -12.047 3.307 1 90.31 154 ASN A O 1
ATOM 1219 N N . ALA A 1 155 ? -9.078 -11.117 4.902 1 93 155 ALA A N 1
ATOM 1220 C CA . ALA A 1 155 ? -8.297 -12.328 5.152 1 93 155 ALA A CA 1
ATOM 1221 C C . ALA A 1 155 ? -9.18 -13.453 5.672 1 93 155 ALA A C 1
ATOM 1223 O O . ALA A 1 155 ? -9.031 -14.609 5.273 1 93 155 ALA A O 1
ATOM 1224 N N . MET A 1 156 ? -10.078 -13.078 6.52 1 92.25 156 MET A N 1
ATOM 1225 C CA . MET A 1 156 ? -11 -14.07 7.062 1 92.25 156 MET A CA 1
ATOM 1226 C C . MET A 1 156 ? -11.906 -14.625 5.969 1 92.25 156 MET A C 1
ATOM 1228 O O . MET A 1 156 ? -12.148 -15.836 5.906 1 92.25 156 MET A O 1
ATOM 1232 N N . ALA A 1 157 ? -12.383 -13.773 5.188 1 92 157 ALA A N 1
ATOM 1233 C CA . ALA A 1 157 ? -13.219 -14.203 4.066 1 92 157 ALA A CA 1
ATOM 1234 C C . ALA A 1 157 ? -12.453 -15.125 3.131 1 92 157 ALA A C 1
ATOM 1236 O O . ALA A 1 157 ? -12.953 -16.188 2.734 1 92 157 ALA A O 1
ATOM 1237 N N . LEU A 1 158 ? -11.266 -14.805 2.785 1 93.19 158 LEU A N 1
ATOM 1238 C CA . LEU A 1 158 ? -10.43 -15.617 1.91 1 93.19 158 LEU A CA 1
ATOM 1239 C C . LEU A 1 158 ? -10.133 -16.969 2.547 1 93.19 158 LEU A C 1
ATOM 1241 O O . LEU A 1 158 ? -10.164 -18 1.867 1 93.19 158 LEU A O 1
ATOM 1245 N N . ALA A 1 159 ? -9.859 -16.922 3.816 1 94.31 159 ALA A N 1
ATOM 1246 C CA . ALA A 1 159 ? -9.57 -18.156 4.535 1 94.31 159 ALA A CA 1
ATOM 1247 C C . ALA A 1 159 ? -10.766 -19.109 4.484 1 94.31 159 ALA A C 1
ATOM 1249 O O . ALA A 1 159 ? -10.602 -20.312 4.289 1 94.31 159 ALA A O 1
ATOM 1250 N N . ARG A 1 160 ? -11.93 -18.578 4.688 1 93.25 160 ARG A N 1
ATOM 1251 C CA . ARG A 1 160 ? -13.148 -19.375 4.617 1 93.25 160 ARG A CA 1
ATOM 1252 C C . ARG A 1 160 ? -13.297 -20.031 3.244 1 93.25 160 ARG A C 1
ATOM 1254 O O . ARG A 1 160 ? -13.664 -21.203 3.141 1 93.25 160 ARG A O 1
ATOM 1261 N N . LEU A 1 161 ? -13.031 -19.281 2.244 1 93.38 161 LEU A N 1
ATOM 1262 C CA . LEU A 1 161 ? -13.117 -19.781 0.878 1 93.38 161 LEU A CA 1
ATOM 1263 C C . LEU A 1 161 ? -12.133 -20.938 0.661 1 93.38 161 LEU A C 1
ATOM 1265 O O . LEU A 1 161 ? -12.5 -21.984 0.123 1 93.38 161 LEU A O 1
ATOM 1269 N N . VAL A 1 162 ? -10.883 -20.75 1.106 1 93.69 162 VAL A N 1
ATOM 1270 C CA . VAL A 1 162 ? -9.82 -21.734 0.909 1 93.69 162 VAL A CA 1
ATOM 1271 C C . VAL A 1 162 ? -10.117 -22.984 1.727 1 93.69 162 VAL A C 1
ATOM 1273 O O . VAL A 1 162 ? -9.906 -24.109 1.255 1 93.69 162 VAL A O 1
ATOM 1276 N N . GLU A 1 163 ? -10.586 -22.781 2.91 1 92.75 163 GLU A N 1
ATOM 1277 C CA . GLU A 1 163 ? -10.914 -23.906 3.783 1 92.75 163 GLU A CA 1
ATOM 1278 C C . GLU A 1 163 ? -12.016 -24.781 3.184 1 92.75 163 GLU A C 1
ATOM 1280 O O . GLU A 1 163 ? -12.016 -26 3.355 1 92.75 163 GLU A O 1
ATOM 1285 N N . ALA A 1 164 ? -12.891 -24.156 2.514 1 90.94 164 ALA A N 1
ATOM 1286 C CA . ALA A 1 164 ? -14.016 -24.875 1.922 1 90.94 164 ALA A CA 1
ATOM 1287 C C . ALA A 1 164 ? -13.633 -25.484 0.578 1 90.94 164 ALA A C 1
ATOM 1289 O O . ALA A 1 164 ? -14.414 -26.234 -0.016 1 90.94 164 ALA A O 1
ATOM 1290 N N . GLY A 1 165 ? -12.477 -25.062 0.089 1 88 165 GLY A N 1
ATOM 1291 C CA . GLY A 1 165 ? -12.031 -25.547 -1.21 1 88 165 GLY A CA 1
ATOM 1292 C C . GLY A 1 165 ? -11.633 -27 -1.198 1 88 165 GLY A C 1
ATOM 1293 O O . GLY A 1 165 ? -11.859 -27.703 -0.211 1 88 165 GLY A O 1
ATOM 1294 N N . ASP A 1 166 ? -11.25 -27.516 -2.395 1 87.62 166 ASP A N 1
ATOM 1295 C CA . ASP A 1 166 ? -10.844 -28.922 -2.535 1 87.62 166 ASP A CA 1
ATOM 1296 C C . ASP A 1 166 ? -9.32 -29.047 -2.592 1 87.62 166 ASP A C 1
ATOM 1298 O O . ASP A 1 166 ? -8.602 -28.172 -2.1 1 87.62 166 ASP A O 1
ATOM 1302 N N . ALA A 1 167 ? -8.836 -30.109 -3.08 1 89.62 167 ALA A N 1
ATOM 1303 C CA . ALA A 1 167 ? -7.41 -30.438 -3.062 1 89.62 167 ALA A CA 1
ATOM 1304 C C . ALA A 1 167 ? -6.629 -29.531 -4.008 1 89.62 167 ALA A C 1
ATOM 1306 O O . ALA A 1 167 ? -5.398 -29.547 -4.008 1 89.62 167 ALA A O 1
ATOM 1307 N N . SER A 1 168 ? -7.367 -28.688 -4.621 1 90.38 168 SER A N 1
ATOM 1308 C CA . SER A 1 168 ? -6.703 -27.797 -5.562 1 90.38 168 SER A CA 1
ATOM 1309 C C . SER A 1 168 ? -6.059 -26.609 -4.84 1 90.38 168 SER A C 1
ATOM 1311 O O . SER A 1 168 ? -5.238 -25.891 -5.418 1 90.38 168 SER A O 1
ATOM 1313 N N . VAL A 1 169 ? -6.43 -26.453 -3.529 1 94.88 169 VAL A N 1
ATOM 1314 C CA . VAL A 1 169 ? -5.879 -25.328 -2.789 1 94.88 169 VAL A CA 1
ATOM 1315 C C . VAL A 1 169 ? -5.164 -25.828 -1.536 1 94.88 169 VAL A C 1
ATOM 1317 O O . VAL A 1 169 ? -5.547 -26.844 -0.963 1 94.88 169 VAL A O 1
ATOM 1320 N N . ARG A 1 170 ? -4.148 -25.109 -1.17 1 95.12 170 ARG A N 1
ATOM 1321 C CA . ARG A 1 170 ? -3.414 -25.391 0.06 1 95.12 170 ARG A CA 1
ATOM 1322 C C . ARG A 1 170 ? -4.18 -24.906 1.281 1 95.12 170 ARG A C 1
ATOM 1324 O O . ARG A 1 170 ? -4.93 -23.922 1.199 1 95.12 170 ARG A O 1
ATOM 1331 N N . PRO A 1 171 ? -3.98 -25.578 2.43 1 95.12 171 PRO A N 1
ATOM 1332 C CA . PRO A 1 171 ? -4.602 -25.047 3.648 1 95.12 171 PRO A CA 1
ATOM 1333 C C . PRO A 1 171 ? -4.16 -23.625 3.969 1 95.12 171 PRO A C 1
ATOM 1335 O O . PRO A 1 171 ? -2.99 -23.281 3.779 1 95.12 171 PRO A O 1
ATOM 1338 N N . PRO A 1 172 ? -5.102 -22.828 4.434 1 95.56 172 PRO A N 1
ATOM 1339 C CA . PRO A 1 172 ? -4.758 -21.438 4.738 1 95.56 172 PRO A CA 1
ATOM 1340 C C . PRO A 1 172 ? -3.811 -21.312 5.93 1 95.56 172 PRO A C 1
ATOM 1342 O O . PRO A 1 172 ? -3.941 -22.062 6.91 1 95.56 172 PRO A O 1
ATOM 1345 N N . THR A 1 173 ? -2.793 -20.516 5.82 1 96.31 173 THR A N 1
ATOM 1346 C CA . THR A 1 173 ? -1.906 -20.125 6.906 1 96.31 173 THR A CA 1
ATOM 1347 C C . THR A 1 173 ? -1.973 -18.609 7.133 1 96.31 173 THR A C 1
ATOM 1349 O O . THR A 1 173 ? -2.369 -17.859 6.238 1 96.31 173 THR A O 1
ATOM 1352 N N . PRO A 1 174 ? -1.598 -18.109 8.305 1 96.12 174 PRO A N 1
ATOM 1353 C CA . PRO A 1 174 ? -1.606 -16.656 8.555 1 96.12 174 PRO A CA 1
ATOM 1354 C C . PRO A 1 174 ? -0.761 -15.883 7.555 1 96.12 174 PRO A C 1
ATOM 1356 O O . PRO A 1 174 ? -1.176 -14.82 7.086 1 96.12 174 PRO A O 1
ATOM 1359 N N . ALA A 1 175 ? 0.402 -16.406 7.188 1 97.88 175 ALA A N 1
ATOM 1360 C CA . ALA A 1 175 ? 1.274 -15.719 6.238 1 97.88 175 ALA A CA 1
ATOM 1361 C C . ALA A 1 175 ? 0.634 -15.656 4.852 1 97.88 175 ALA A C 1
ATOM 1363 O O . ALA A 1 175 ? 0.69 -14.617 4.184 1 97.88 175 ALA A O 1
ATOM 1364 N N . MET A 1 176 ? 0.01 -16.75 4.469 1 97.69 176 MET A N 1
ATOM 1365 C CA . MET A 1 176 ? -0.659 -16.812 3.174 1 97.69 176 MET A CA 1
ATOM 1366 C C . MET A 1 176 ? -1.781 -15.789 3.082 1 97.69 176 MET A C 1
ATOM 1368 O O . MET A 1 176 ? -1.864 -15.039 2.105 1 97.69 176 MET A O 1
ATOM 1372 N N . MET A 1 177 ? -2.609 -15.719 4.105 1 97 177 MET A N 1
ATOM 1373 C CA . MET A 1 177 ? -3.75 -14.805 4.113 1 97 177 MET A CA 1
ATOM 1374 C C . MET A 1 177 ? -3.285 -13.352 4.16 1 97 177 MET A C 1
ATOM 1376 O O . MET A 1 177 ? -3.848 -12.492 3.479 1 97 177 MET A O 1
ATOM 1380 N N . PHE A 1 178 ? -2.26 -13.086 4.945 1 96.56 178 PHE A N 1
ATOM 1381 C CA . PHE A 1 178 ? -1.718 -11.734 5.051 1 96.56 178 PHE A CA 1
ATOM 1382 C C . PHE A 1 178 ? -1.185 -11.258 3.707 1 96.56 178 PHE A C 1
ATOM 1384 O O . PHE A 1 178 ? -1.577 -10.195 3.217 1 96.56 178 PHE A O 1
ATOM 1391 N N . VAL A 1 179 ? -0.338 -12.055 3.107 1 97.94 179 VAL A N 1
ATOM 1392 C CA . VAL A 1 179 ? 0.285 -11.672 1.846 1 97.94 179 VAL A CA 1
ATOM 1393 C C . VAL A 1 179 ? -0.784 -11.516 0.767 1 97.94 179 VAL A C 1
ATOM 1395 O O . VAL A 1 179 ? -0.794 -10.531 0.03 1 97.94 179 VAL A O 1
ATOM 1398 N N . ALA A 1 180 ? -1.725 -12.422 0.667 1 97.38 180 ALA A N 1
ATOM 1399 C CA . ALA A 1 180 ? -2.77 -12.391 -0.354 1 97.38 180 ALA A CA 1
ATOM 1400 C C . ALA A 1 180 ? -3.574 -11.102 -0.279 1 97.38 180 ALA A C 1
ATOM 1402 O O . ALA A 1 180 ? -3.742 -10.406 -1.285 1 97.38 180 ALA A O 1
ATOM 1403 N N . THR A 1 181 ? -3.965 -10.789 0.903 1 95.56 181 THR A N 1
ATOM 1404 C CA . THR A 1 181 ? -4.898 -9.68 1.055 1 95.56 181 THR A CA 1
ATOM 1405 C C . THR A 1 181 ? -4.168 -8.344 0.984 1 95.56 181 THR A C 1
ATOM 1407 O O . THR A 1 181 ? -4.625 -7.414 0.313 1 95.56 181 THR A O 1
ATOM 1410 N N . ARG A 1 182 ? -2.961 -8.273 1.609 1 94.88 182 ARG A N 1
ATOM 1411 C CA . ARG A 1 182 ? -2.213 -7.02 1.608 1 94.88 182 ARG A CA 1
ATOM 1412 C C . ARG A 1 182 ? -1.623 -6.734 0.231 1 94.88 182 ARG A C 1
ATOM 1414 O O . ARG A 1 182 ? -1.534 -5.578 -0.186 1 94.88 182 ARG A O 1
ATOM 1421 N N . ALA A 1 183 ? -1.25 -7.777 -0.459 1 96.06 183 ALA A N 1
ATOM 1422 C CA . ALA A 1 183 ? -0.698 -7.613 -1.801 1 96.06 183 ALA A CA 1
ATOM 1423 C C . ALA A 1 183 ? -1.756 -7.094 -2.77 1 96.06 183 ALA A C 1
ATOM 1425 O O . ALA A 1 183 ? -1.512 -6.141 -3.512 1 96.06 183 ALA A O 1
ATOM 1426 N N . VAL A 1 184 ? -2.912 -7.676 -2.768 1 96.38 184 VAL A N 1
ATOM 1427 C CA . VAL A 1 184 ? -3.99 -7.277 -3.666 1 96.38 184 VAL A CA 1
ATOM 1428 C C . VAL A 1 184 ? -4.391 -5.832 -3.383 1 96.38 184 VAL A C 1
ATOM 1430 O O . VAL A 1 184 ? -4.453 -5.004 -4.297 1 96.38 184 VAL A O 1
ATOM 1433 N N . MET A 1 185 ? -4.602 -5.57 -2.158 1 93.5 185 MET A N 1
ATOM 1434 C CA . MET A 1 185 ? -5.023 -4.223 -1.794 1 93.5 185 MET A CA 1
ATOM 1435 C C . MET A 1 185 ? -3.92 -3.209 -2.074 1 93.5 185 MET A C 1
ATOM 1437 O O . MET A 1 185 ? -4.199 -2.072 -2.461 1 93.5 185 MET A O 1
ATOM 1441 N N . GLY A 1 186 ? -2.676 -3.654 -1.835 1 92.25 186 GLY A N 1
ATOM 1442 C CA . GLY A 1 186 ? -1.557 -2.785 -2.162 1 92.25 186 GLY A CA 1
ATOM 1443 C C . GLY A 1 186 ? -1.482 -2.438 -3.637 1 92.25 186 GLY A C 1
ATOM 1444 O O . GLY A 1 186 ? -1.217 -1.288 -3.996 1 92.25 186 GLY A O 1
ATOM 1445 N N . ALA A 1 187 ? -1.689 -3.387 -4.469 1 94.5 187 ALA A N 1
ATOM 1446 C CA . ALA A 1 187 ? -1.679 -3.152 -5.91 1 94.5 187 ALA A CA 1
ATOM 1447 C C . ALA A 1 187 ? -2.828 -2.236 -6.324 1 94.5 187 ALA A C 1
ATOM 1449 O O . ALA A 1 187 ? -2.641 -1.321 -7.129 1 94.5 187 ALA A O 1
ATOM 1450 N N . ILE A 1 188 ? -3.971 -2.428 -5.754 1 93.75 188 ILE A N 1
ATOM 1451 C CA . ILE A 1 188 ? -5.137 -1.612 -6.07 1 93.75 188 ILE A CA 1
ATOM 1452 C C . ILE A 1 188 ? -4.91 -0.18 -5.594 1 93.75 188 ILE A C 1
ATOM 1454 O O . ILE A 1 188 ? -5.172 0.775 -6.3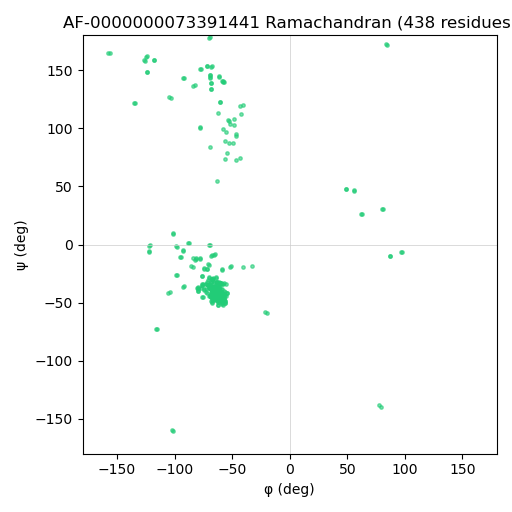28 1 93.75 188 ILE A O 1
ATOM 1458 N N . ARG A 1 189 ? -4.438 -0.083 -4.449 1 90.19 189 ARG A N 1
ATOM 1459 C CA . ARG A 1 189 ? -4.109 1.228 -3.898 1 90.19 189 ARG A CA 1
ATOM 1460 C C . ARG A 1 189 ? -3.133 1.973 -4.801 1 90.19 189 ARG A C 1
ATOM 1462 O O . ARG A 1 189 ? -3.342 3.146 -5.117 1 90.19 189 ARG A O 1
ATOM 1469 N N . SER A 1 190 ? -2.072 1.327 -5.172 1 90.75 190 SER A N 1
ATOM 1470 C CA . SER A 1 190 ? -1.065 1.949 -6.023 1 90.75 190 SER A CA 1
ATOM 1471 C C . SER A 1 190 ? -1.66 2.371 -7.363 1 90.75 190 SER A C 1
ATOM 1473 O O . SER A 1 190 ? -1.375 3.463 -7.859 1 90.75 190 SER A O 1
ATOM 1475 N N . ALA A 1 191 ? -2.455 1.491 -7.918 1 92.5 191 ALA A N 1
ATOM 1476 C CA . ALA A 1 191 ? -3.074 1.823 -9.203 1 92.5 191 ALA A CA 1
ATOM 1477 C C . ALA A 1 191 ? -3.939 3.074 -9.086 1 92.5 191 ALA A C 1
ATOM 1479 O O . ALA A 1 191 ? -3.916 3.938 -9.961 1 92.5 191 ALA A O 1
ATOM 1480 N N . SER A 1 192 ? -4.656 3.17 -8.023 1 89.81 192 SER A N 1
ATOM 1481 C CA . SER A 1 192 ? -5.52 4.324 -7.797 1 89.81 192 SER A CA 1
ATOM 1482 C C . SER A 1 192 ? -4.699 5.59 -7.566 1 89.81 192 SER A C 1
ATOM 1484 O O . SER A 1 192 ? -4.875 6.586 -8.266 1 89.81 192 SER A O 1
ATOM 1486 N N . LEU A 1 193 ? -3.768 5.52 -6.707 1 86.94 193 LEU A N 1
ATOM 1487 C CA . LEU A 1 193 ? -2.99 6.688 -6.312 1 86.94 193 LEU A CA 1
ATOM 1488 C C . LEU A 1 193 ? -2.111 7.172 -7.461 1 86.94 193 LEU A C 1
ATOM 1490 O O . LEU A 1 193 ? -1.869 8.375 -7.598 1 86.94 193 LEU A O 1
ATOM 1494 N N . GLU A 1 194 ? -1.678 6.25 -8.266 1 87.31 194 GLU A N 1
ATOM 1495 C CA . GLU A 1 194 ? -0.799 6.598 -9.383 1 87.31 194 GLU A CA 1
ATOM 1496 C C . GLU A 1 194 ? -1.604 6.957 -10.625 1 87.31 194 GLU A C 1
ATOM 1498 O O . GLU A 1 194 ? -1.031 7.27 -11.672 1 87.31 194 GLU A O 1
ATOM 1503 N N . ASN A 1 195 ? -2.854 6.926 -10.492 1 88.19 195 ASN A N 1
ATOM 1504 C CA . ASN A 1 195 ? -3.715 7.129 -11.648 1 88.19 195 ASN A CA 1
ATOM 1505 C C . ASN A 1 195 ? -3.291 6.258 -12.828 1 88.19 195 ASN A C 1
ATOM 1507 O O . ASN A 1 195 ? -3.125 6.75 -13.945 1 88.19 195 ASN A O 1
ATOM 1511 N 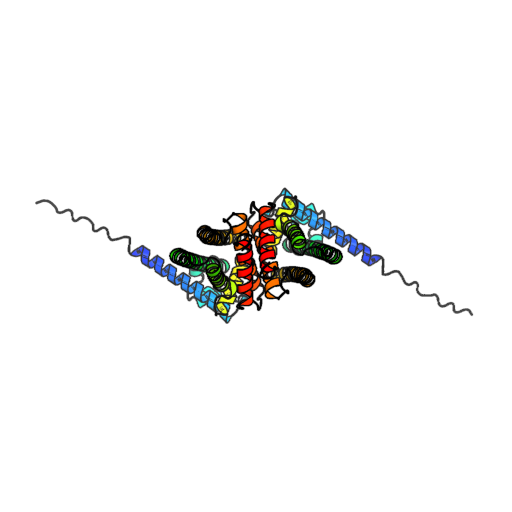N . SER A 1 196 ? -3.086 5.051 -12.562 1 91.69 196 SER A N 1
ATOM 1512 C CA . SER A 1 196 ? -2.584 4.117 -13.562 1 91.69 196 SER A CA 1
ATOM 1513 C C . SER A 1 196 ? -3.629 3.855 -14.648 1 91.69 196 SER A C 1
ATOM 1515 O O . SER A 1 196 ? -4.801 3.635 -14.344 1 91.69 196 SER A O 1
ATOM 1517 N N . PRO A 1 197 ? -3.197 3.789 -15.961 1 93.19 197 PRO A N 1
ATOM 1518 C CA . PRO A 1 197 ? -4.137 3.432 -17.031 1 93.19 197 PRO A CA 1
ATOM 1519 C C . PRO A 1 197 ? -4.598 1.979 -16.938 1 93.19 197 PRO A C 1
ATOM 1521 O O . PRO A 1 197 ? -5.543 1.587 -17.625 1 93.19 197 PRO A O 1
ATOM 1524 N N . LEU A 1 198 ? -3.986 1.214 -16.094 1 94.75 198 LEU A N 1
ATOM 1525 C CA . LEU A 1 198 ? -4.328 -0.197 -15.953 1 94.75 198 LEU A CA 1
ATOM 1526 C C . LEU A 1 198 ? -5.633 -0.363 -15.172 1 94.75 198 LEU A C 1
ATOM 1528 O O . LEU A 1 198 ? -6.27 -1.416 -15.242 1 94.75 198 LEU A O 1
ATOM 1532 N N . LEU A 1 199 ? -5.805 0.648 -14.375 1 92.25 199 LEU A N 1
ATOM 1533 C CA . LEU A 1 199 ? -7.027 0.567 -13.578 1 92.25 199 LEU A CA 1
ATOM 1534 C C . LEU A 1 199 ? -8.258 0.527 -14.484 1 92.25 199 LEU A C 1
ATOM 1536 O O . LEU A 1 199 ? -8.438 1.4 -15.336 1 92.25 199 LEU A O 1
ATOM 1540 N N . GLY A 1 200 ? -9.102 -0.484 -14.391 1 90 200 GLY A N 1
ATOM 1541 C CA . GLY A 1 200 ? -10.266 -0.67 -15.234 1 90 200 GLY A CA 1
ATOM 1542 C C . GLY A 1 200 ? -10.016 -1.601 -16.406 1 90 200 GLY A C 1
ATOM 1543 O O . GLY A 1 200 ? -10.945 -1.93 -17.156 1 90 200 GLY A O 1
ATOM 1544 N N . GLN A 1 201 ? -8.789 -2.008 -16.578 1 94.75 201 GLN A N 1
ATOM 1545 C CA . GLN A 1 201 ? -8.461 -2.943 -17.656 1 94.75 201 GLN A CA 1
ATOM 1546 C C . GLN A 1 201 ? -8.516 -4.387 -17.156 1 94.75 201 GLN A C 1
ATOM 1548 O O . GLN A 1 201 ? -8.109 -4.68 -16.031 1 94.75 201 GLN A O 1
ATOM 1553 N N . PRO A 1 202 ? -8.984 -5.285 -18.031 1 96.69 202 PRO A N 1
ATOM 1554 C CA . PRO A 1 202 ? -9.031 -6.699 -17.656 1 96.69 202 PRO A CA 1
ATOM 1555 C C . PRO A 1 202 ? -7.648 -7.266 -17.328 1 96.69 202 PRO A C 1
ATOM 1557 O O . PRO A 1 202 ? -7.527 -8.117 -16.438 1 96.69 202 PRO A O 1
ATOM 1560 N N . ALA A 1 203 ? -6.641 -6.77 -18 1 97.62 203 ALA A N 1
ATOM 1561 C CA . ALA A 1 203 ? -5.289 -7.285 -17.797 1 97.62 203 ALA A CA 1
ATOM 1562 C C . ALA A 1 203 ? -4.855 -7.098 -16.344 1 97.62 203 ALA A C 1
ATOM 1564 O O . ALA A 1 203 ? -4.148 -7.945 -15.789 1 97.62 203 ALA A O 1
ATOM 1565 N N . PHE A 1 204 ? -5.238 -5.977 -15.758 1 98.06 204 PHE A N 1
ATOM 1566 C CA . PHE A 1 204 ? -4.898 -5.703 -14.359 1 98.06 204 PHE A CA 1
ATOM 1567 C C . PHE A 1 204 ? -5.551 -6.719 -13.438 1 98.06 204 PHE A C 1
ATOM 1569 O O . PHE A 1 204 ? -4.879 -7.324 -12.602 1 98.06 204 PHE A O 1
ATOM 1576 N N . GLU A 1 205 ? -6.809 -6.941 -13.61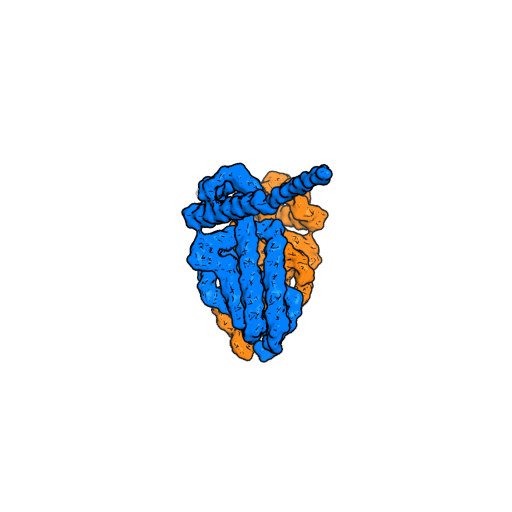7 1 98 205 GLU A N 1
ATOM 1577 C CA . GLU A 1 205 ? -7.551 -7.887 -12.781 1 98 205 GLU A CA 1
ATOM 1578 C C . GLU A 1 205 ? -7.07 -9.32 -13.008 1 98 205 GLU A C 1
ATOM 1580 O O . GLU A 1 205 ? -6.949 -10.094 -12.062 1 98 205 GLU A O 1
ATOM 1585 N N . ASP A 1 206 ? -6.789 -9.664 -14.266 1 98.12 206 ASP A N 1
ATOM 1586 C CA . ASP A 1 206 ? -6.309 -11 -14.602 1 98.12 206 ASP A CA 1
ATOM 1587 C C . ASP A 1 206 ? -5.004 -11.312 -13.867 1 98.12 206 ASP A C 1
ATOM 1589 O O . ASP A 1 206 ? -4.82 -12.422 -13.359 1 98.12 206 ASP A O 1
ATOM 1593 N N . GLU A 1 207 ? -4.133 -10.328 -13.82 1 98.38 207 GLU A N 1
ATOM 1594 C CA . GLU A 1 207 ? -2.85 -10.547 -13.148 1 98.38 207 GLU A CA 1
ATOM 1595 C C . GLU A 1 207 ? -3.027 -10.68 -11.641 1 98.38 207 GLU A C 1
ATOM 1597 O O . GLU A 1 207 ? -2.316 -11.445 -10.992 1 98.38 207 GLU A O 1
ATOM 1602 N N . LEU A 1 208 ? -3.977 -9.875 -11.055 1 98.5 208 LEU A N 1
ATOM 1603 C CA . LEU A 1 208 ? -4.262 -10.023 -9.633 1 98.5 208 LEU A CA 1
ATOM 1604 C C . LEU A 1 208 ? -4.766 -11.43 -9.32 1 98.5 208 LEU A C 1
ATOM 1606 O O . LEU A 1 208 ? -4.348 -12.039 -8.336 1 98.5 208 LEU A O 1
ATOM 1610 N N . VAL A 1 209 ? -5.664 -11.922 -10.172 1 98.12 209 VAL A N 1
ATOM 1611 C CA . VAL A 1 209 ? -6.223 -13.25 -9.977 1 98.12 209 VAL A CA 1
ATOM 1612 C C . VAL A 1 209 ? -5.125 -14.305 -10.133 1 98.12 209 VAL A C 1
ATOM 1614 O O . VAL A 1 209 ? -5.035 -15.242 -9.336 1 98.12 209 VAL A O 1
ATOM 1617 N N . ARG A 1 210 ? -4.301 -14.188 -11.164 1 97.38 210 ARG A N 1
ATOM 1618 C CA . ARG A 1 210 ? -3.191 -15.109 -11.383 1 97.38 210 ARG A CA 1
ATOM 1619 C C . ARG A 1 210 ? -2.256 -15.141 -10.18 1 97.38 210 ARG A C 1
ATOM 1621 O O . ARG A 1 210 ? -1.827 -16.203 -9.742 1 97.38 210 ARG A O 1
ATOM 1628 N N . MET A 1 211 ? -1.957 -13.992 -9.695 1 97.31 211 MET A N 1
ATOM 1629 C CA . MET A 1 211 ? -1.103 -13.859 -8.523 1 97.31 211 MET A CA 1
ATOM 1630 C C . MET A 1 211 ? -1.706 -14.586 -7.324 1 97.31 211 MET A C 1
ATOM 1632 O O . MET A 1 211 ? -1.022 -15.367 -6.66 1 97.31 211 MET A O 1
ATOM 1636 N N . LEU A 1 212 ? -2.982 -14.312 -7.023 1 97.31 212 LEU A N 1
ATOM 1637 C CA . LEU A 1 212 ? -3.668 -14.945 -5.902 1 97.31 212 LEU A CA 1
ATOM 1638 C C . LEU A 1 212 ? -3.713 -16.453 -6.07 1 97.31 212 LEU A C 1
ATOM 1640 O O . LEU A 1 212 ? -3.473 -17.203 -5.117 1 97.31 212 LEU A O 1
ATOM 1644 N N . TRP A 1 213 ? -4.031 -16.875 -7.277 1 96.06 213 TRP A N 1
ATOM 1645 C CA . TRP A 1 213 ? -4.113 -18.312 -7.535 1 96.06 213 TRP A CA 1
ATOM 1646 C C . TRP A 1 213 ? -2.758 -18.984 -7.328 1 96.06 213 TRP A C 1
ATOM 1648 O O . TRP A 1 213 ? -2.678 -20.078 -6.773 1 96.06 213 TRP A O 1
ATOM 1658 N N . GLY A 1 214 ? -1.685 -18.391 -7.801 1 95 214 GLY A N 1
ATOM 1659 C CA . GLY A 1 214 ? -0.347 -18.906 -7.57 1 95 214 GLY A CA 1
ATOM 1660 C C . GLY A 1 214 ? -0.018 -19.094 -6.102 1 95 214 GLY A C 1
ATOM 1661 O O . GLY A 1 214 ? 0.71 -20.016 -5.73 1 95 214 GLY A O 1
ATOM 1662 N N . LEU A 1 215 ? -0.544 -18.25 -5.332 1 95.88 215 LEU A N 1
ATOM 1663 C CA . LEU A 1 215 ? -0.325 -18.281 -3.891 1 95.88 215 LEU A CA 1
ATOM 1664 C C . LEU A 1 215 ? -1.159 -19.391 -3.244 1 95.88 215 LEU A C 1
ATOM 1666 O O . LEU A 1 215 ? -0.69 -20.078 -2.334 1 95.88 215 LEU A O 1
ATOM 1670 N N . LEU A 1 216 ? -2.344 -19.625 -3.746 1 96.12 216 LEU A N 1
ATOM 1671 C CA . LEU A 1 216 ? -3.318 -20.438 -3.031 1 96.12 216 LEU A CA 1
ATOM 1672 C C . LEU A 1 216 ? -3.311 -21.875 -3.549 1 96.12 216 LEU A C 1
ATOM 1674 O O . LEU A 1 216 ? -3.711 -22.797 -2.836 1 96.12 216 LEU A O 1
ATOM 1678 N N . ARG A 1 217 ? -2.93 -22.094 -4.75 1 93.62 217 ARG A N 1
ATOM 1679 C CA . ARG A 1 217 ? -3.061 -23.406 -5.383 1 93.62 217 ARG A CA 1
ATOM 1680 C C . ARG A 1 217 ? -2.102 -24.406 -4.758 1 93.62 217 ARG A C 1
ATOM 1682 O O . ARG A 1 217 ? -1.016 -24.047 -4.305 1 93.62 217 ARG A O 1
ATOM 1689 N N . ALA A 1 218 ? -2.514 -25.578 -4.699 1 87.56 218 ALA A N 1
ATOM 1690 C CA . ALA A 1 218 ? -1.659 -26.672 -4.25 1 87.56 218 ALA A CA 1
ATOM 1691 C C . ALA A 1 218 ? -0.537 -26.938 -5.25 1 87.56 218 ALA A C 1
ATOM 1693 O O . ALA A 1 218 ? -0.647 -26.578 -6.426 1 87.56 218 ALA A O 1
ATOM 1694 N N . ASP A 1 219 ? 0.531 -27.484 -4.633 1 78.88 219 ASP A N 1
ATOM 1695 C CA . ASP A 1 219 ? 1.641 -27.844 -5.508 1 78.88 219 ASP A CA 1
ATOM 1696 C C . ASP A 1 219 ? 1.214 -28.891 -6.535 1 78.88 219 ASP A C 1
ATOM 1698 O O . ASP A 1 219 ? 0.418 -29.781 -6.227 1 78.88 219 ASP A O 1
ATOM 1702 N N . GLY A 1 220 ? 1.701 -28.844 -7.727 1 69.31 220 GLY A N 1
ATOM 1703 C CA . GLY A 1 220 ? 1.389 -29.844 -8.742 1 69.31 220 GLY A CA 1
ATOM 1704 C C . GLY A 1 220 ? 0.132 -29.516 -9.523 1 69.31 220 GLY A C 1
ATOM 1705 O O . GLY A 1 220 ? -0.239 -30.25 -10.445 1 69.31 220 GLY A O 1
ATOM 1706 N N . VAL A 1 221 ? -0.584 -28.516 -9.055 1 61.59 221 VAL A N 1
ATOM 1707 C CA . VAL A 1 221 ? -1.789 -28.078 -9.75 1 61.59 221 VAL A CA 1
ATOM 1708 C C . VAL A 1 221 ? -1.488 -26.812 -10.547 1 61.59 221 VAL A C 1
ATOM 1710 O O . VAL A 1 221 ? -0.688 -25.969 -10.117 1 61.59 221 VAL A O 1
ATOM 1713 N N . MET B 1 1 ? 64.25 44.594 -27.062 1 31.06 1 MET B N 1
ATOM 1714 C CA . MET B 1 1 ? 63.438 44.844 -25.906 1 31.06 1 MET B CA 1
ATOM 1715 C C . MET B 1 1 ? 62.312 43.812 -25.828 1 31.06 1 MET B C 1
ATOM 1717 O O . MET B 1 1 ? 61.5 43.688 -26.75 1 31.06 1 MET B O 1
ATOM 1721 N N . ALA B 1 2 ? 62.562 42.625 -25.031 1 36.56 2 ALA B N 1
ATOM 1722 C CA . ALA B 1 2 ? 62.031 41.281 -24.812 1 36.56 2 ALA B CA 1
ATOM 1723 C C . ALA B 1 2 ? 60.688 41.344 -24.125 1 36.56 2 ALA B C 1
ATOM 1725 O O . ALA B 1 2 ? 60.562 41.781 -22.984 1 36.56 2 ALA B O 1
ATOM 1726 N N . THR B 1 3 ? 59.562 41.531 -24.797 1 36.47 3 THR B N 1
ATOM 1727 C CA . THR B 1 3 ? 58.188 41.656 -24.328 1 36.47 3 THR B CA 1
ATOM 1728 C C . THR B 1 3 ? 57.75 40.375 -23.656 1 36.47 3 THR B C 1
ATOM 1730 O O . THR B 1 3 ? 57.469 39.375 -24.328 1 36.47 3 THR B O 1
ATOM 1733 N N . LYS B 1 4 ? 58.438 39.812 -22.641 1 36.16 4 LYS B N 1
ATOM 1734 C CA . LYS B 1 4 ? 57.938 38.562 -22.078 1 36.16 4 LYS B CA 1
ATOM 1735 C C . LYS B 1 4 ? 56.5 38.719 -21.562 1 36.16 4 LYS B C 1
ATOM 1737 O O . LYS B 1 4 ? 56.25 39.5 -20.656 1 36.16 4 LYS B O 1
ATOM 1742 N N . ARG B 1 5 ? 55.469 38.312 -22.297 1 41.06 5 ARG B N 1
ATOM 1743 C CA . ARG B 1 5 ? 54.062 38.094 -21.969 1 41.06 5 ARG B CA 1
ATOM 1744 C C . ARG B 1 5 ? 53.906 37.188 -20.766 1 41.06 5 ARG B C 1
ATOM 1746 O O . ARG B 1 5 ? 54.375 36.031 -20.797 1 41.06 5 ARG B O 1
ATOM 1753 N N . THR B 1 6 ? 53.906 37.75 -19.516 1 40.38 6 THR B N 1
ATOM 1754 C CA . THR B 1 6 ? 53.656 37 -18.281 1 40.38 6 THR B CA 1
ATOM 1755 C C . THR B 1 6 ? 52.344 36.219 -18.391 1 40.38 6 THR B C 1
ATOM 1757 O O . THR B 1 6 ? 51.312 36.781 -18.797 1 40.38 6 THR B O 1
ATOM 1760 N N . SER B 1 7 ? 52.312 34.875 -18.562 1 43.09 7 SER B N 1
ATOM 1761 C CA . SER B 1 7 ? 51.25 33.875 -18.625 1 43.09 7 SER B CA 1
ATOM 1762 C C . SER B 1 7 ? 50.344 33.969 -17.406 1 43.09 7 SER B C 1
ATOM 1764 O O . SER B 1 7 ? 50.812 34.031 -16.266 1 43.09 7 SER B O 1
ATOM 1766 N N . PRO B 1 8 ? 49.031 34.5 -17.531 1 43.19 8 PRO B N 1
ATOM 1767 C CA . PRO B 1 8 ? 48.094 34.562 -16.406 1 43.19 8 PRO B CA 1
ATOM 1768 C C . PRO B 1 8 ? 48 33.25 -15.648 1 43.19 8 PRO B C 1
ATOM 1770 O O . PRO B 1 8 ? 48.156 32.188 -16.25 1 43.19 8 PRO B O 1
ATOM 1773 N N . SER B 1 9 ? 48.531 33.094 -14.414 1 41.09 9 SER B N 1
ATOM 1774 C CA . SER B 1 9 ? 48.406 32 -13.461 1 41.09 9 SER B CA 1
ATOM 1775 C C . SER B 1 9 ? 46.938 31.562 -13.32 1 41.09 9 SER B C 1
ATOM 1777 O O . SER B 1 9 ? 46.062 32.406 -13.031 1 41.09 9 SER B O 1
ATOM 1779 N N . THR B 1 10 ? 46.438 30.594 -13.984 1 42.38 10 THR B N 1
ATOM 1780 C CA . THR B 1 10 ? 45.188 29.859 -13.836 1 42.38 10 THR B CA 1
ATOM 1781 C C . THR B 1 10 ? 44.969 29.469 -12.375 1 42.38 10 THR B C 1
ATOM 1783 O O . THR B 1 10 ? 45.688 28.641 -11.828 1 42.38 10 THR B O 1
ATOM 1786 N N . SER B 1 11 ? 44.625 30.375 -11.422 1 42.31 11 SER B N 1
ATOM 1787 C CA . SER B 1 11 ? 44.219 30 -10.07 1 42.31 11 SER B CA 1
ATOM 1788 C C . SER B 1 11 ? 43.25 28.812 -10.094 1 42.31 11 SER B C 1
ATOM 1790 O O . SER B 1 11 ? 42.312 28.781 -10.867 1 42.31 11 SER B O 1
ATOM 1792 N N . PRO B 1 12 ? 43.594 27.641 -9.469 1 41.25 12 PRO B N 1
ATOM 1793 C CA . PRO B 1 12 ? 42.781 26.406 -9.391 1 41.25 12 PRO B CA 1
ATOM 1794 C C . PRO B 1 12 ? 41.406 26.641 -8.789 1 41.25 12 PRO B C 1
ATOM 1796 O O . PRO B 1 12 ? 41.281 26.969 -7.605 1 41.25 12 PRO B O 1
ATOM 1799 N N . VAL B 1 13 ? 40.438 27.188 -9.297 1 45.62 13 VAL B N 1
ATOM 1800 C CA . VAL B 1 13 ? 39 27.234 -8.977 1 45.62 13 VAL B CA 1
ATOM 1801 C C . VAL B 1 13 ? 38.531 25.844 -8.531 1 45.62 13 VAL B C 1
ATOM 1803 O O . VAL B 1 13 ? 37.375 25.688 -8.102 1 45.62 13 VAL B O 1
ATOM 1806 N N . GLY B 1 14 ? 39.188 24.75 -8.805 1 44.91 14 GLY B N 1
ATOM 1807 C CA . GLY B 1 14 ? 38.656 23.422 -8.516 1 44.91 14 GLY B CA 1
ATOM 1808 C C . GLY B 1 14 ? 38.625 23.094 -7.035 1 44.91 14 GLY B C 1
ATOM 1809 O O . GLY B 1 14 ? 37.969 22.156 -6.605 1 44.91 14 GLY B O 1
ATOM 1810 N N . MET B 1 15 ? 39.5 23.453 -6.066 1 44.62 15 MET B N 1
ATOM 1811 C CA . MET B 1 15 ? 39.719 23.031 -4.684 1 44.62 15 MET B CA 1
ATOM 1812 C C . MET B 1 15 ? 38.656 23.625 -3.771 1 44.62 15 MET B C 1
ATOM 1814 O O . MET B 1 15 ? 38.281 23.016 -2.75 1 44.62 15 MET B O 1
ATOM 1818 N N . ARG B 1 16 ? 38.156 24.734 -3.957 1 48.59 16 ARG B N 1
ATOM 1819 C CA . ARG B 1 16 ? 37.281 25.406 -2.98 1 48.59 16 ARG B CA 1
ATOM 1820 C C . ARG B 1 16 ? 35.906 24.734 -2.93 1 48.59 16 ARG B C 1
ATOM 1822 O O . ARG B 1 16 ? 35.281 24.688 -1.872 1 48.59 16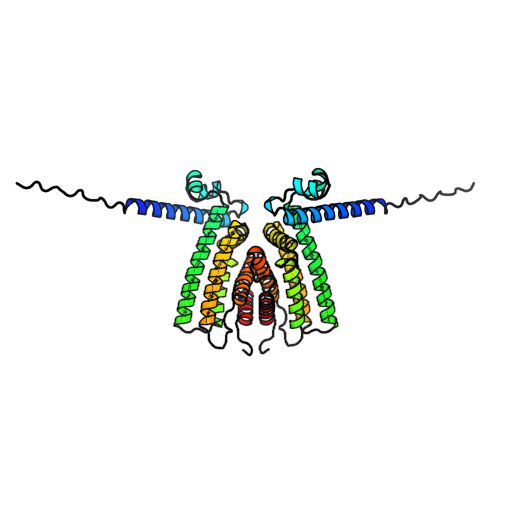 ARG B O 1
ATOM 1829 N N . ARG B 1 17 ? 35.312 24.328 -4.02 1 52.53 17 ARG B N 1
ATOM 1830 C CA . ARG B 1 17 ? 33.969 23.75 -4.125 1 52.53 17 ARG B CA 1
ATOM 1831 C C . ARG B 1 17 ? 33.938 22.391 -3.451 1 52.53 17 ARG B C 1
ATOM 1833 O O . ARG B 1 17 ? 32.906 22 -2.891 1 52.53 17 ARG B O 1
ATOM 1840 N N . GLN B 1 18 ? 35.031 21.625 -3.395 1 54.75 18 GLN B N 1
ATOM 1841 C CA . GLN B 1 18 ? 35.125 20.281 -2.852 1 54.75 18 GLN B CA 1
ATOM 1842 C C . GLN B 1 18 ? 34.938 20.281 -1.336 1 54.75 18 GLN B C 1
ATOM 1844 O O . GLN B 1 18 ? 34.188 19.453 -0.789 1 54.75 18 GLN B O 1
ATOM 1849 N N . PRO B 1 19 ? 35.594 21.109 -0.631 1 54.88 19 PRO B N 1
ATOM 1850 C CA . PRO B 1 19 ? 35.438 21.094 0.826 1 54.88 19 PRO B CA 1
ATOM 1851 C C . PRO B 1 19 ? 34 21.406 1.281 1 54.88 19 PRO B C 1
ATOM 1853 O O . PRO B 1 19 ? 33.531 20.812 2.244 1 54.88 19 PRO B O 1
ATOM 1856 N N . THR B 1 20 ? 33.312 22.266 0.494 1 71.25 20 THR B N 1
ATOM 1857 C CA . THR B 1 20 ? 31.953 22.656 0.843 1 71.25 20 THR B CA 1
ATOM 1858 C C . THR B 1 20 ? 30.984 21.5 0.648 1 71.25 20 THR B C 1
ATOM 1860 O O . THR B 1 20 ? 30.109 21.266 1.482 1 71.25 20 THR B O 1
ATOM 1863 N N . GLN B 1 21 ? 31.391 20.688 -0.343 1 80.19 21 GLN B N 1
ATOM 1864 C CA . GLN B 1 21 ? 30.516 19.547 -0.596 1 80.19 21 GLN B CA 1
ATOM 1865 C C . GLN B 1 21 ? 30.703 18.453 0.458 1 80.19 21 GLN B C 1
ATOM 1867 O O . GLN B 1 21 ? 29.75 17.844 0.902 1 80.19 21 GLN B O 1
ATOM 1872 N N . GLU B 1 22 ? 31.969 18.344 0.811 1 85.44 22 GLU B N 1
ATOM 1873 C CA . GLU B 1 22 ? 32.281 17.344 1.831 1 85.44 22 GLU B CA 1
ATOM 1874 C C . GLU B 1 22 ? 31.703 17.75 3.186 1 85.44 22 GLU B C 1
ATOM 1876 O O . GLU B 1 22 ? 31.172 16.906 3.92 1 85.44 22 GLU B O 1
ATOM 1881 N N . ARG B 1 23 ? 31.875 19 3.494 1 86.25 23 ARG B N 1
ATOM 1882 C CA . ARG B 1 23 ? 31.312 19.484 4.746 1 86.25 23 ARG B CA 1
ATOM 1883 C C . ARG B 1 23 ? 29.797 19.344 4.762 1 86.25 23 ARG B C 1
ATOM 1885 O O . ARG B 1 23 ? 29.203 18.969 5.785 1 86.25 23 ARG B O 1
ATOM 1892 N N . ALA B 1 24 ? 29.234 19.656 3.643 1 90.94 24 ALA B N 1
ATOM 1893 C CA . ALA B 1 24 ? 27.797 19.5 3.514 1 90.94 24 ALA B CA 1
ATOM 1894 C C . ALA B 1 24 ? 27.375 18.047 3.717 1 90.94 24 ALA B C 1
ATOM 1896 O O . ALA B 1 24 ? 26.422 17.766 4.43 1 90.94 24 ALA B O 1
ATOM 1897 N N . ARG B 1 25 ? 28.141 17.188 3.152 1 92.81 25 ARG B N 1
ATOM 1898 C CA . ARG B 1 25 ? 27.859 15.766 3.283 1 92.81 25 ARG B CA 1
ATOM 1899 C C . ARG B 1 25 ? 27.984 15.312 4.734 1 92.81 25 ARG B C 1
ATOM 1901 O O . ARG B 1 25 ? 27.141 14.547 5.227 1 92.81 25 ARG B O 1
ATOM 1908 N N . GLN B 1 26 ? 28.922 15.758 5.406 1 93.75 26 GLN B N 1
ATOM 1909 C CA . GLN B 1 26 ? 29.125 15.406 6.805 1 93.75 26 GLN B CA 1
ATOM 1910 C C . GLN B 1 26 ? 27.984 15.93 7.676 1 93.75 26 GLN B C 1
ATOM 1912 O O . GLN B 1 26 ? 27.531 15.242 8.594 1 93.75 26 GLN B O 1
ATOM 1917 N N . THR B 1 27 ? 27.609 17.094 7.359 1 95.44 27 THR B N 1
ATOM 1918 C CA . THR B 1 27 ? 26.5 17.672 8.102 1 95.44 27 THR B CA 1
ATOM 1919 C C . THR B 1 27 ? 25.219 16.859 7.906 1 95.44 27 THR B C 1
ATOM 1921 O O . THR B 1 27 ? 24.516 16.547 8.867 1 95.44 27 THR B O 1
ATOM 1924 N N . ILE B 1 28 ? 25 16.484 6.711 1 96.31 28 ILE B N 1
ATOM 1925 C CA . ILE B 1 28 ? 23.812 15.695 6.395 1 96.31 28 ILE B CA 1
ATOM 1926 C C . ILE B 1 28 ? 23.875 14.352 7.113 1 96.31 28 ILE B C 1
ATOM 1928 O O . ILE B 1 28 ? 22.891 13.898 7.691 1 96.31 28 ILE B O 1
ATOM 1932 N N . GLU B 1 29 ? 25.031 13.766 7.141 1 96.38 29 GLU B N 1
ATOM 1933 C CA . GLU B 1 29 ? 25.203 12.492 7.828 1 96.38 29 GLU B CA 1
ATOM 1934 C C . GLU B 1 29 ? 24.953 12.633 9.328 1 96.38 29 GLU B C 1
ATOM 1936 O O . GLU B 1 29 ? 24.359 11.75 9.953 1 96.38 29 GLU B O 1
ATOM 1941 N N . ALA B 1 30 ? 25.422 13.703 9.828 1 96.69 30 ALA B N 1
ATOM 1942 C CA . ALA B 1 30 ? 25.203 13.969 11.25 1 96.69 30 ALA B CA 1
ATOM 1943 C C . ALA B 1 30 ? 23.719 14.117 11.555 1 96.69 30 ALA B C 1
ATOM 1945 O O . ALA B 1 30 ? 23.234 13.602 12.57 1 96.69 30 ALA B O 1
ATOM 1946 N N . ILE B 1 31 ? 23.047 14.727 10.672 1 97.31 31 ILE B N 1
ATOM 1947 C CA . ILE B 1 31 ? 21.625 14.945 10.836 1 97.31 31 ILE B CA 1
ATOM 1948 C C . ILE B 1 31 ? 20.875 13.617 10.727 1 97.31 31 ILE B C 1
ATOM 1950 O O . ILE B 1 31 ? 20 13.328 11.539 1 97.31 31 ILE B O 1
ATOM 1954 N N . PHE B 1 32 ? 21.234 12.844 9.781 1 95.75 32 PHE B N 1
ATOM 1955 C CA . PHE B 1 32 ? 20.625 11.531 9.617 1 95.75 32 PHE B CA 1
ATOM 1956 C C . PHE B 1 32 ? 20.891 10.664 10.844 1 95.75 32 PHE B C 1
ATOM 1958 O O . PHE B 1 32 ? 19.969 10.008 11.352 1 95.75 32 PHE B O 1
ATOM 1965 N N . GLY B 1 33 ? 22.094 10.672 11.289 1 95.12 33 GLY B N 1
ATOM 1966 C CA . GLY B 1 33 ? 22.453 9.906 12.477 1 95.12 33 GLY B CA 1
ATOM 1967 C C . GLY B 1 33 ? 21.688 10.336 13.711 1 95.12 33 GLY B C 1
ATOM 1968 O O . GLY B 1 33 ? 21.219 9.492 14.477 1 95.12 33 GLY B O 1
ATOM 1969 N N . ALA B 1 34 ? 21.578 11.625 13.906 1 96.62 34 ALA B N 1
ATOM 1970 C CA . ALA B 1 34 ? 20.828 12.18 15.031 1 96.62 34 ALA B CA 1
ATOM 1971 C C . ALA B 1 34 ? 19.359 11.75 14.977 1 96.62 34 ALA B C 1
ATOM 1973 O O . ALA B 1 34 ? 18.781 11.391 16 1 96.62 34 ALA B O 1
ATOM 1974 N N . THR B 1 35 ? 18.797 11.805 13.82 1 95.5 35 THR B N 1
ATOM 1975 C CA . THR B 1 35 ? 17.406 11.406 13.625 1 95.5 35 THR B CA 1
ATOM 1976 C C . THR B 1 35 ? 17.188 9.945 14.031 1 95.5 35 THR B C 1
ATOM 1978 O O . THR B 1 35 ? 16.266 9.633 14.781 1 95.5 35 THR B O 1
ATOM 1981 N N . ALA B 1 36 ? 18.047 9.125 13.578 1 92 36 ALA B N 1
ATOM 1982 C CA . ALA B 1 36 ? 17.969 7.711 13.914 1 92 36 ALA B CA 1
ATOM 1983 C C . ALA B 1 36 ? 18.109 7.492 15.414 1 92 36 ALA B C 1
ATOM 1985 O O . ALA B 1 36 ? 17.375 6.691 16 1 92 36 ALA B O 1
ATOM 1986 N N . GLN B 1 37 ? 18.953 8.195 16 1 92.62 37 GLN B N 1
ATOM 1987 C CA . GLN B 1 37 ? 19.219 8.078 17.438 1 92.62 37 GLN B CA 1
ATOM 1988 C C . GLN B 1 37 ? 17.984 8.492 18.25 1 92.62 37 GLN B C 1
ATOM 1990 O O . GLN B 1 37 ? 17.625 7.82 19.219 1 92.62 37 GLN B O 1
ATOM 1995 N N . ILE B 1 38 ? 17.406 9.555 17.875 1 95 38 ILE B N 1
ATOM 1996 C CA . ILE B 1 38 ? 16.25 10.07 18.594 1 95 38 ILE B CA 1
ATOM 1997 C C . ILE B 1 38 ? 15.094 9.062 18.5 1 95 38 ILE B C 1
ATOM 1999 O O . ILE B 1 38 ? 14.445 8.766 19.5 1 95 38 ILE B O 1
ATOM 2003 N N . VAL B 1 39 ? 14.906 8.531 17.328 1 90.56 39 VAL B N 1
ATOM 2004 C CA . VAL B 1 39 ? 13.828 7.566 17.141 1 90.56 39 VAL B CA 1
ATOM 2005 C C . VAL B 1 39 ? 14.117 6.309 17.953 1 90.56 39 VAL B C 1
ATOM 2007 O O . VAL B 1 39 ? 13.211 5.734 18.562 1 90.56 39 VAL B O 1
ATOM 2010 N N . GLU B 1 40 ? 15.336 5.949 17.969 1 85.19 40 GLU B N 1
ATOM 2011 C CA . GLU B 1 40 ? 15.75 4.754 18.703 1 85.19 40 GLU B CA 1
ATOM 2012 C C . GLU B 1 40 ? 15.547 4.926 20.203 1 85.19 40 GLU B C 1
ATOM 2014 O O . GLU B 1 40 ? 15.008 4.039 20.875 1 85.19 40 GLU B O 1
ATOM 2019 N N . ASN B 1 41 ? 15.914 6.035 20.688 1 88.44 41 ASN B N 1
ATOM 2020 C CA . ASN B 1 41 ? 15.992 6.223 22.141 1 88.44 41 ASN B CA 1
ATOM 2021 C C . ASN B 1 41 ? 14.695 6.789 22.703 1 88.44 41 ASN B C 1
ATOM 2023 O O . ASN B 1 41 ? 14.281 6.434 23.812 1 88.44 41 ASN B O 1
ATOM 2027 N N . ASP B 1 42 ? 14.047 7.703 21.891 1 90 42 ASP B N 1
ATOM 2028 C CA . ASP B 1 42 ? 12.969 8.492 22.469 1 90 42 ASP B CA 1
ATOM 2029 C C . ASP B 1 42 ? 11.664 8.297 21.703 1 90 42 ASP B C 1
ATOM 2031 O O . ASP B 1 42 ? 10.609 8.766 22.125 1 90 42 ASP B O 1
ATOM 2035 N N . GLY B 1 43 ? 11.773 7.59 20.641 1 86.38 43 GLY B N 1
ATOM 2036 C CA . GLY B 1 43 ? 10.57 7.359 19.859 1 86.38 43 GLY B CA 1
ATOM 2037 C C . GLY B 1 43 ? 10.266 8.484 18.891 1 86.38 43 GLY B C 1
ATOM 2038 O O . GLY B 1 43 ? 10.93 9.523 18.906 1 86.38 43 GLY B O 1
ATOM 2039 N N . ASP B 1 44 ? 9.312 8.289 18.047 1 83.38 44 ASP B N 1
ATOM 2040 C CA . ASP B 1 44 ? 8.984 9.195 16.953 1 83.38 44 ASP B CA 1
ATOM 2041 C C . ASP B 1 44 ? 8.383 10.5 17.484 1 83.38 44 ASP B C 1
ATOM 2043 O O . ASP B 1 44 ? 8.523 11.547 16.859 1 83.38 44 ASP B O 1
ATOM 2047 N N . THR B 1 45 ? 7.762 10.453 18.594 1 85.44 45 THR B N 1
ATOM 2048 C CA . THR B 1 45 ? 7.098 11.625 19.141 1 85.44 45 THR B CA 1
ATOM 2049 C C . THR B 1 45 ? 8.125 12.648 19.625 1 85.44 45 THR B C 1
ATOM 2051 O O . THR B 1 45 ? 7.812 13.836 19.75 1 85.44 45 THR B O 1
ATOM 2054 N N . ALA B 1 46 ? 9.258 12.25 19.781 1 91.5 46 ALA B N 1
ATOM 2055 C CA . ALA B 1 46 ? 10.312 13.125 20.281 1 91.5 46 ALA B CA 1
ATOM 2056 C C . ALA B 1 46 ? 11.078 13.781 19.141 1 91.5 46 ALA B C 1
ATOM 2058 O O . ALA B 1 46 ? 11.953 14.617 19.375 1 91.5 46 ALA B O 1
ATOM 2059 N N . LEU B 1 47 ? 10.742 13.383 17.969 1 93.69 47 LEU B N 1
ATOM 2060 C CA . LEU B 1 47 ? 11.469 13.859 16.797 1 93.69 47 LEU B CA 1
ATOM 2061 C C . LEU B 1 47 ? 11.031 15.273 16.422 1 93.69 47 LEU B C 1
ATOM 2063 O O . LEU B 1 47 ? 9.984 15.461 15.805 1 93.69 47 LEU B O 1
ATOM 2067 N N . THR B 1 48 ? 11.852 16.266 16.812 1 95.5 48 THR B N 1
ATOM 2068 C CA . THR B 1 48 ? 11.656 17.656 16.422 1 95.5 48 THR B CA 1
ATOM 2069 C C . THR B 1 48 ? 12.93 18.219 15.789 1 95.5 48 THR B C 1
ATOM 2071 O O . THR B 1 48 ? 14.023 17.688 16 1 95.5 48 THR B O 1
ATOM 2074 N N . THR B 1 49 ? 12.695 19.266 15.031 1 96.56 49 THR B N 1
ATOM 2075 C CA . THR B 1 49 ? 13.859 19.875 14.398 1 96.56 49 THR B CA 1
ATOM 2076 C C . THR B 1 49 ? 14.844 20.375 15.445 1 96.56 49 THR B C 1
ATOM 2078 O O . THR B 1 49 ? 16.062 20.234 15.281 1 96.56 49 THR B O 1
ATOM 2081 N N . ASN B 1 50 ? 14.289 20.953 16.484 1 97 50 ASN B N 1
ATOM 2082 C CA . ASN B 1 50 ? 15.164 21.422 17.562 1 97 50 ASN B CA 1
ATOM 2083 C C . ASN B 1 50 ? 15.977 20.281 18.156 1 97 50 ASN B C 1
ATOM 2085 O O . ASN B 1 50 ? 17.188 20.406 18.359 1 97 50 ASN B O 1
ATOM 2089 N N . ARG B 1 51 ? 15.375 19.234 18.438 1 97.31 51 ARG B N 1
ATOM 2090 C CA . ARG B 1 51 ? 16.047 18.078 19.031 1 97.31 51 ARG B CA 1
ATOM 2091 C C . ARG B 1 51 ? 17.062 17.484 18.062 1 97.31 51 ARG B C 1
ATOM 2093 O O . ARG B 1 51 ? 18.156 17.078 18.469 1 97.31 51 ARG B O 1
ATOM 2100 N N . ILE B 1 52 ? 16.703 17.328 16.812 1 97.88 52 ILE B N 1
ATOM 2101 C CA . ILE B 1 52 ? 17.594 16.797 15.789 1 97.88 52 ILE B CA 1
ATOM 2102 C C . ILE B 1 52 ? 18.859 17.656 15.734 1 97.88 52 ILE B C 1
ATOM 2104 O O . ILE B 1 52 ? 19.984 17.141 15.734 1 97.88 52 ILE B O 1
ATOM 2108 N N . ALA B 1 53 ? 18.656 18.969 15.68 1 98 53 ALA B N 1
ATOM 2109 C CA . ALA B 1 53 ? 19.797 19.875 15.625 1 98 53 ALA B CA 1
ATOM 2110 C C . ALA B 1 53 ? 20.703 19.703 16.844 1 98 53 ALA B C 1
ATOM 2112 O O . ALA B 1 53 ? 21.922 19.609 16.703 1 98 53 ALA B O 1
ATOM 2113 N N . GLN B 1 54 ? 20.109 19.625 17.969 1 97.81 54 GLN B N 1
ATOM 2114 C CA . GLN B 1 54 ? 20.844 19.469 19.234 1 97.81 54 GLN B CA 1
ATOM 2115 C C . GLN B 1 54 ? 21.688 18.203 19.219 1 97.81 54 GLN B C 1
ATOM 2117 O O . GLN B 1 54 ? 22.891 18.234 19.5 1 97.81 54 GLN B O 1
ATOM 2122 N N . VAL B 1 55 ? 21.141 17.109 18.875 1 97.25 55 VAL B N 1
ATOM 2123 C CA . VAL B 1 55 ? 21.797 15.812 18.906 1 97.25 55 VAL B CA 1
ATOM 2124 C C . VAL B 1 55 ? 22.844 15.75 17.797 1 97.25 55 VAL B C 1
ATOM 2126 O O . VAL B 1 55 ? 23.906 15.148 17.969 1 97.25 55 VAL B O 1
ATOM 2129 N N . ALA B 1 56 ? 22.609 16.359 16.688 1 97.62 56 ALA B N 1
ATOM 2130 C CA . ALA B 1 56 ? 23.516 16.359 15.555 1 97.62 56 ALA B CA 1
ATOM 2131 C C . ALA B 1 56 ? 24.719 17.281 15.805 1 97.62 56 ALA B C 1
ATOM 2133 O O . ALA B 1 56 ? 25.719 17.219 15.094 1 97.62 56 ALA B O 1
ATOM 2134 N N . GLY B 1 57 ? 24.578 18.203 16.734 1 97.81 57 GLY B N 1
ATOM 2135 C CA . GLY B 1 57 ? 25.641 19.141 17.047 1 97.81 57 GLY B CA 1
ATOM 2136 C C . GLY B 1 57 ? 25.734 20.297 16.062 1 97.81 57 GLY B C 1
ATOM 2137 O O . GLY B 1 57 ? 26.812 20.781 15.75 1 97.81 57 GLY B O 1
ATOM 2138 N N . VAL B 1 58 ? 24.609 20.672 15.516 1 97.19 58 VAL B N 1
ATOM 2139 C CA . VAL B 1 58 ? 24.547 21.812 14.609 1 97.19 58 VAL B CA 1
ATOM 2140 C C . VAL B 1 58 ? 23.531 22.828 15.109 1 97.19 58 VAL B C 1
ATOM 2142 O O . VAL B 1 58 ? 22.688 22.516 15.961 1 97.19 58 VAL B O 1
ATOM 2145 N N . SER B 1 59 ? 23.625 24.047 14.617 1 96.88 59 SER B N 1
ATOM 2146 C CA . SER B 1 59 ? 22.609 25.031 14.953 1 96.88 59 SER B CA 1
ATOM 2147 C C . SER B 1 59 ? 21.297 24.734 14.25 1 96.88 59 SER B C 1
ATOM 2149 O O . SER B 1 59 ? 21.281 24.094 13.203 1 96.88 59 SER B O 1
ATOM 2151 N N . ILE B 1 60 ? 20.172 25.203 14.875 1 96.62 60 ILE B N 1
ATOM 2152 C CA . ILE B 1 60 ? 18.859 25.078 14.25 1 96.62 60 ILE B CA 1
ATOM 2153 C C . ILE B 1 60 ? 18.859 25.766 12.891 1 96.62 60 ILE B C 1
ATOM 2155 O O . ILE B 1 60 ? 18.203 25.297 11.953 1 96.62 60 ILE B O 1
ATOM 2159 N N . GLY B 1 61 ? 19.594 26.844 12.758 1 96.19 61 GLY B N 1
ATOM 2160 C CA . GLY B 1 61 ? 19.734 27.531 11.492 1 96.19 61 GLY B CA 1
ATOM 2161 C C . GLY B 1 61 ? 20.422 26.703 10.422 1 96.19 61 GLY B C 1
ATOM 2162 O O . GLY B 1 61 ? 19.984 26.688 9.266 1 96.19 61 GLY B O 1
ATOM 2163 N N . THR B 1 62 ? 21.453 26.078 10.82 1 95.75 62 THR B N 1
ATOM 2164 C CA . THR B 1 62 ? 22.156 25.188 9.906 1 95.75 62 THR B CA 1
ATOM 2165 C C . THR B 1 62 ? 21.234 24.078 9.422 1 95.75 62 THR B C 1
ATOM 2167 O O . THR B 1 62 ? 21.219 23.75 8.234 1 95.75 62 THR B O 1
ATOM 2170 N N . LEU B 1 63 ? 20.469 23.406 10.352 1 97.38 63 LEU B N 1
ATOM 2171 C CA . LEU B 1 63 ? 19.531 22.359 9.945 1 97.38 63 LEU B CA 1
ATOM 2172 C C . LEU B 1 63 ? 18.562 22.891 8.891 1 97.38 63 LEU B C 1
ATOM 2174 O O . LEU B 1 63 ? 18.312 22.219 7.879 1 97.38 63 LEU B O 1
ATOM 2178 N N . TYR B 1 64 ? 18.078 24.062 9.055 1 96.5 64 TYR B N 1
ATOM 2179 C CA . TYR B 1 64 ? 17.062 24.625 8.18 1 96.5 64 TYR B CA 1
ATOM 2180 C C . TYR B 1 64 ? 17.656 24.984 6.82 1 96.5 64 TYR B C 1
ATOM 2182 O O . TYR B 1 64 ? 16.922 25.125 5.836 1 96.5 64 TYR B O 1
ATOM 2190 N N . GLN B 1 65 ? 18.984 25.156 6.762 1 95.88 65 GLN B N 1
ATOM 2191 C CA . GLN B 1 65 ? 19.641 25.359 5.473 1 95.88 65 GLN B CA 1
ATOM 2192 C C . GLN B 1 65 ? 19.5 24.141 4.586 1 95.88 65 GLN B C 1
ATOM 2194 O O . GLN B 1 65 ? 19.469 24.25 3.357 1 95.88 65 GLN B O 1
ATOM 2199 N N . TYR B 1 66 ? 19.375 23.047 5.258 1 96.06 66 TYR B N 1
ATOM 2200 C CA . TYR B 1 66 ? 19.359 21.797 4.5 1 96.06 66 TYR B CA 1
ATOM 2201 C C . TYR B 1 66 ? 17.938 21.234 4.441 1 96.06 66 TYR B C 1
ATOM 2203 O O . TYR B 1 66 ? 17.516 20.688 3.414 1 96.06 66 TYR B O 1
ATOM 2211 N N . PHE B 1 67 ? 17.25 21.312 5.578 1 96.69 67 PHE B N 1
ATOM 2212 C CA . PHE B 1 67 ? 15.938 20.688 5.691 1 96.69 67 PHE B CA 1
ATOM 2213 C C . PHE B 1 67 ? 14.938 21.625 6.355 1 96.69 67 PHE B C 1
ATOM 2215 O O . PHE B 1 67 ? 15.062 21.922 7.543 1 96.69 67 PHE B O 1
ATOM 2222 N N . PRO B 1 68 ? 13.867 21.891 5.617 1 94.81 68 PRO B N 1
ATOM 2223 C CA . PRO B 1 68 ? 12.906 22.875 6.141 1 94.81 68 PRO B CA 1
ATOM 2224 C C . PRO B 1 68 ? 12.008 22.281 7.223 1 94.81 68 PRO B C 1
ATOM 2226 O O . PRO B 1 68 ? 11.289 23.031 7.902 1 94.81 68 PRO B O 1
ATOM 2229 N N . SER B 1 69 ? 12.031 20.922 7.379 1 92.44 69 SER B N 1
ATOM 2230 C CA . SER B 1 69 ? 11.188 20.266 8.375 1 92.44 69 SER B CA 1
ATOM 2231 C C . SER B 1 69 ? 11.742 18.891 8.758 1 92.44 69 SER B C 1
ATOM 2233 O O . SER B 1 69 ? 12.633 18.375 8.086 1 92.44 69 SER B O 1
ATOM 2235 N N . ARG B 1 70 ? 11.234 18.391 9.844 1 91.19 70 ARG B N 1
ATOM 2236 C CA . ARG B 1 70 ? 11.648 17.047 10.242 1 91.19 70 ARG B CA 1
ATOM 2237 C C . ARG B 1 70 ? 11.227 16.016 9.195 1 91.19 70 ARG B C 1
ATOM 2239 O O . ARG B 1 70 ? 11.93 15.031 8.969 1 91.19 70 ARG B O 1
ATOM 2246 N N . GLU B 1 71 ? 10.094 16.25 8.516 1 86.81 71 GLU B N 1
ATOM 2247 C CA . GLU B 1 71 ? 9.641 15.352 7.457 1 86.81 71 GLU B CA 1
ATOM 2248 C C . GLU B 1 71 ? 10.602 15.359 6.273 1 86.81 71 GLU B C 1
ATOM 2250 O O . GLU B 1 71 ? 10.812 14.328 5.633 1 86.81 71 GLU B O 1
ATOM 2255 N N . ALA B 1 72 ? 11.086 16.484 6.035 1 89.75 72 ALA B N 1
ATOM 2256 C CA . ALA B 1 72 ? 12.047 16.594 4.941 1 89.75 72 ALA B CA 1
ATOM 2257 C C . ALA B 1 72 ? 13.289 15.758 5.223 1 89.75 72 ALA B C 1
ATOM 2259 O O . ALA B 1 72 ? 13.875 15.18 4.305 1 89.75 72 ALA B O 1
ATOM 2260 N N . VAL B 1 73 ? 13.711 15.758 6.469 1 93 73 VAL B N 1
ATOM 2261 C CA . VAL B 1 73 ? 14.844 14.93 6.863 1 93 73 VAL B CA 1
ATOM 2262 C C . VAL B 1 73 ? 14.523 13.461 6.605 1 93 73 VAL B C 1
ATOM 2264 O O . VAL B 1 73 ? 15.312 12.75 5.977 1 93 73 VAL B O 1
ATOM 2267 N N . LEU B 1 74 ? 13.367 13.078 7.031 1 88.81 74 LEU B N 1
ATOM 2268 C CA . LEU B 1 74 ? 12.945 11.688 6.895 1 88.81 74 LEU B CA 1
ATOM 2269 C C . LEU B 1 74 ? 12.836 11.289 5.426 1 88.81 74 LEU B C 1
ATOM 2271 O O . LEU B 1 74 ? 13.273 10.203 5.035 1 88.81 74 LEU B O 1
ATOM 2275 N N . LEU B 1 75 ? 12.297 12.141 4.66 1 85.75 75 LEU B N 1
ATOM 2276 C CA . LEU B 1 75 ? 12.148 11.875 3.234 1 85.75 75 LEU B CA 1
ATOM 2277 C C . LEU B 1 75 ? 13.508 11.695 2.568 1 85.75 75 LEU B C 1
ATOM 2279 O O . LEU B 1 75 ? 13.672 10.82 1.713 1 85.75 75 LEU B O 1
ATOM 2283 N N . ALA B 1 76 ? 14.367 12.508 2.977 1 90.12 76 ALA B N 1
ATOM 2284 C CA . ALA B 1 76 ? 15.711 12.406 2.414 1 90.12 76 ALA B CA 1
ATOM 2285 C C . ALA B 1 76 ? 16.359 11.078 2.791 1 90.12 76 ALA B C 1
ATOM 2287 O O . ALA B 1 76 ? 17.062 10.477 1.979 1 90.12 76 ALA B O 1
ATOM 2288 N N . MET B 1 77 ? 16.172 10.656 3.98 1 90.56 77 MET B N 1
ATOM 2289 C CA . MET B 1 77 ? 16.688 9.367 4.426 1 90.56 77 MET B CA 1
ATOM 2290 C C . MET B 1 77 ? 16.062 8.219 3.639 1 90.56 77 MET B C 1
ATOM 2292 O O . MET B 1 77 ? 16.75 7.277 3.248 1 90.56 77 MET B O 1
ATOM 2296 N N . VAL B 1 78 ? 14.812 8.273 3.4 1 86.81 78 VAL B N 1
ATOM 2297 C CA . VAL B 1 78 ? 14.094 7.258 2.637 1 86.81 78 VAL B CA 1
ATOM 2298 C C . VAL B 1 78 ? 14.633 7.207 1.209 1 86.81 78 VAL B C 1
ATOM 2300 O O . VAL B 1 78 ? 14.867 6.125 0.668 1 86.81 78 VAL B O 1
ATOM 2303 N N . GLU B 1 79 ? 14.797 8.344 0.666 1 87.25 79 GLU B N 1
ATOM 2304 C CA . GLU B 1 79 ? 15.305 8.414 -0.703 1 87.25 79 GLU B CA 1
ATOM 2305 C C . GLU B 1 79 ? 16.703 7.805 -0.807 1 87.25 79 GLU B C 1
ATOM 2307 O O . GLU B 1 79 ? 17 7.102 -1.771 1 87.25 79 GLU B O 1
ATOM 2312 N N . ARG B 1 80 ? 17.469 8.133 0.143 1 89.81 80 ARG B N 1
ATOM 2313 C CA . ARG B 1 80 ? 18.812 7.562 0.16 1 89.81 80 ARG B CA 1
ATOM 2314 C C . ARG B 1 80 ? 18.75 6.043 0.243 1 89.81 80 ARG B C 1
ATOM 2316 O O . ARG B 1 80 ? 19.531 5.352 -0.43 1 89.81 80 ARG B O 1
ATOM 2323 N N . GLU B 1 81 ? 17.938 5.527 1.115 1 88.94 81 GLU B N 1
ATOM 2324 C CA . GLU B 1 81 ? 17.781 4.082 1.247 1 88.94 81 GLU B CA 1
ATOM 2325 C C . GLU B 1 81 ? 17.266 3.457 -0.045 1 88.94 81 GLU B C 1
ATOM 2327 O O . GLU B 1 81 ? 17.734 2.395 -0.459 1 88.94 81 GLU B O 1
ATOM 2332 N N . ARG B 1 82 ? 16.328 4.082 -0.66 1 88.56 82 ARG B N 1
ATOM 2333 C CA . ARG B 1 82 ? 15.797 3.609 -1.935 1 88.56 82 ARG B CA 1
ATOM 2334 C C . ARG B 1 82 ? 16.891 3.523 -2.988 1 88.56 82 ARG B C 1
ATOM 2336 O O . ARG B 1 82 ? 16.953 2.557 -3.748 1 88.56 82 ARG B O 1
ATOM 2343 N N . GLU B 1 83 ? 17.719 4.531 -3.033 1 90.75 83 GLU 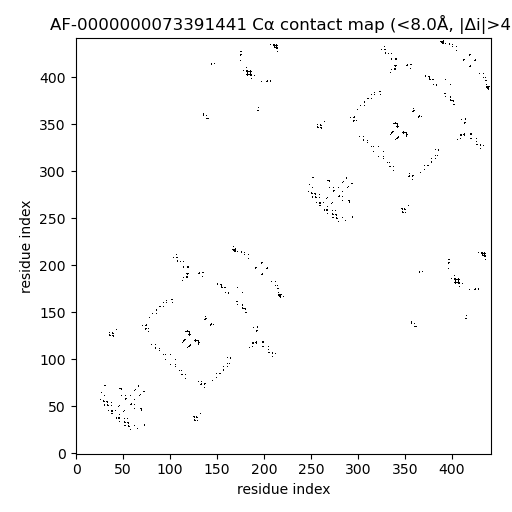B N 1
ATOM 2344 C CA . GLU B 1 83 ? 18.812 4.547 -3.998 1 90.75 83 GLU B CA 1
ATOM 2345 C C . GLU B 1 83 ? 19.797 3.42 -3.725 1 90.75 83 GLU B C 1
ATOM 2347 O O . GLU B 1 83 ? 20.281 2.768 -4.652 1 90.75 83 GLU B O 1
ATOM 2352 N N . ARG B 1 84 ? 20.125 3.279 -2.51 1 92.44 84 ARG B N 1
ATOM 2353 C CA . ARG B 1 84 ? 21.016 2.193 -2.137 1 92.44 84 ARG B CA 1
ATOM 2354 C C . ARG B 1 84 ? 20.453 0.842 -2.566 1 92.44 84 ARG B C 1
ATOM 2356 O O . ARG B 1 84 ? 21.172 0.025 -3.154 1 92.44 84 ARG B O 1
ATOM 2363 N N . VAL B 1 85 ? 19.234 0.588 -2.318 1 92.38 85 VAL B N 1
ATOM 2364 C CA . VAL B 1 85 ? 18.578 -0.673 -2.643 1 92.38 85 VAL B CA 1
ATOM 2365 C C . VAL B 1 85 ? 18.547 -0.871 -4.156 1 92.38 85 VAL B C 1
ATOM 2367 O O . VAL B 1 85 ? 18.797 -1.974 -4.648 1 92.38 85 VAL B O 1
ATOM 2370 N N . GLN B 1 86 ? 18.266 0.21 -4.848 1 92.19 86 GLN B N 1
ATOM 2371 C CA . GLN B 1 86 ? 18.219 0.118 -6.305 1 92.19 86 GLN B CA 1
ATOM 2372 C C . GLN B 1 86 ? 19.578 -0.284 -6.863 1 92.19 86 GLN B C 1
ATOM 2374 O O . GLN B 1 86 ? 19.672 -1.088 -7.797 1 92.19 86 GLN B O 1
ATOM 2379 N N . ARG B 1 87 ? 20.625 0.27 -6.312 1 94.44 87 ARG B N 1
ATOM 2380 C CA . ARG B 1 87 ? 21.969 -0.098 -6.742 1 94.44 87 ARG B CA 1
ATOM 2381 C C . ARG B 1 87 ? 22.25 -1.568 -6.453 1 94.44 87 ARG B C 1
ATOM 2383 O O . ARG B 1 87 ? 22.812 -2.275 -7.297 1 94.44 87 ARG B O 1
ATOM 2390 N N . GLU B 1 88 ? 21.859 -1.959 -5.324 1 95 88 GLU B N 1
ATOM 2391 C CA . GLU B 1 88 ? 22.078 -3.352 -4.945 1 95 88 GLU B CA 1
ATOM 2392 C C . GLU B 1 88 ? 21.266 -4.297 -5.828 1 95 88 GLU B C 1
ATOM 2394 O O . GLU B 1 88 ? 21.75 -5.355 -6.223 1 95 88 GLU B O 1
ATOM 2399 N N . LEU B 1 89 ? 20.047 -3.92 -6.113 1 93.88 89 LEU B N 1
ATOM 2400 C CA . LEU B 1 89 ? 19.203 -4.715 -6.992 1 93.88 89 LEU B CA 1
ATOM 2401 C C . LEU B 1 89 ? 19.812 -4.844 -8.383 1 93.88 89 LEU B C 1
ATOM 2403 O O . LEU B 1 89 ? 19.828 -5.93 -8.969 1 93.88 89 LEU B O 1
ATOM 2407 N N . GLN B 1 90 ? 20.328 -3.771 -8.852 1 92.81 90 GLN B N 1
ATOM 2408 C CA . GLN B 1 90 ? 20.953 -3.783 -10.172 1 92.81 90 GLN B CA 1
ATOM 2409 C C . GLN B 1 90 ? 22.188 -4.695 -10.188 1 92.81 90 GLN B C 1
ATOM 2411 O O . GLN B 1 90 ? 22.359 -5.48 -11.125 1 92.81 90 GLN B O 1
ATOM 2416 N N . GLN B 1 91 ? 22.953 -4.574 -9.195 1 95.5 91 GLN B N 1
ATOM 2417 C CA . GLN B 1 91 ? 24.141 -5.43 -9.094 1 95.5 91 GLN B CA 1
ATOM 2418 C C . GLN B 1 91 ? 23.734 -6.902 -9.008 1 95.5 91 GLN B C 1
ATOM 2420 O O . GLN B 1 91 ? 24.344 -7.75 -9.664 1 95.5 91 GLN B O 1
ATOM 2425 N N . MET B 1 92 ? 22.766 -7.18 -8.211 1 95.06 92 MET B N 1
ATOM 2426 C CA . MET B 1 92 ? 22.25 -8.539 -8.062 1 95.06 92 MET B CA 1
ATOM 2427 C C . MET B 1 92 ? 21.781 -9.086 -9.406 1 95.06 92 MET B C 1
ATOM 2429 O O . MET B 1 92 ? 22.062 -10.234 -9.75 1 95.06 92 MET B O 1
ATOM 2433 N N . LEU B 1 93 ? 21.125 -8.289 -10.125 1 93.5 93 LEU B N 1
ATOM 2434 C CA . LEU B 1 93 ? 20.594 -8.703 -11.422 1 93.5 93 LEU B CA 1
ATOM 2435 C C . LEU B 1 93 ? 21.703 -8.945 -12.43 1 93.5 93 LEU B C 1
ATOM 2437 O O . LEU B 1 93 ? 21.672 -9.922 -13.172 1 93.5 93 LEU B O 1
ATOM 2441 N N . ASP B 1 94 ? 22.625 -8.023 -12.453 1 93.88 94 ASP B N 1
ATOM 2442 C CA . ASP B 1 94 ? 23.766 -8.188 -13.359 1 93.88 94 ASP B CA 1
ATOM 2443 C C . ASP B 1 94 ? 24.5 -9.5 -13.086 1 93.88 94 ASP B C 1
ATOM 2445 O O . ASP B 1 94 ? 24.828 -10.234 -14.023 1 93.88 94 ASP B O 1
ATOM 2449 N N . ASP B 1 95 ? 24.672 -9.773 -11.883 1 95.38 95 ASP B N 1
ATOM 2450 C CA . ASP B 1 95 ? 25.344 -11.016 -11.492 1 95.38 95 ASP B CA 1
ATOM 2451 C C . ASP B 1 95 ? 24.5 -12.227 -11.875 1 95.38 95 ASP B C 1
ATOM 2453 O O . ASP B 1 95 ? 25.031 -13.219 -12.375 1 95.38 95 ASP B O 1
ATOM 2457 N N . ALA B 1 96 ? 23.219 -12.172 -11.625 1 94.44 96 ALA B N 1
ATOM 2458 C CA . ALA B 1 96 ? 22.312 -13.273 -11.922 1 94.44 96 ALA B CA 1
ATOM 2459 C C . ALA B 1 96 ? 22.297 -13.578 -13.414 1 94.44 96 ALA B C 1
ATOM 2461 O O . ALA B 1 96 ? 22.297 -14.742 -13.82 1 94.44 96 ALA B O 1
ATOM 2462 N N . LEU B 1 97 ? 22.297 -12.562 -14.203 1 92.69 97 LEU B N 1
ATOM 2463 C CA . LEU B 1 97 ? 22.266 -12.727 -15.656 1 92.69 97 LEU B CA 1
ATOM 2464 C C . LEU B 1 97 ? 23.578 -13.305 -16.156 1 92.69 97 LEU B C 1
ATOM 2466 O O . LEU B 1 97 ? 23.594 -14.203 -17.016 1 92.69 97 LEU B O 1
ATOM 2470 N N . ALA B 1 98 ? 24.641 -12.805 -15.641 1 94.5 98 ALA B N 1
ATOM 2471 C CA . ALA B 1 98 ? 25.953 -13.289 -16.031 1 94.5 98 ALA B CA 1
ATOM 2472 C C . ALA B 1 98 ? 26.109 -14.773 -15.703 1 94.5 98 ALA B C 1
ATOM 2474 O O . ALA B 1 98 ? 26.75 -15.516 -16.469 1 94.5 98 ALA B O 1
ATOM 2475 N N . ARG B 1 99 ? 25.547 -15.219 -14.664 1 95.56 99 ARG B N 1
ATOM 2476 C CA . ARG B 1 99 ? 25.703 -16.594 -14.195 1 95.56 99 ARG B CA 1
ATOM 2477 C C . ARG B 1 99 ? 24.516 -17.453 -14.633 1 95.56 99 ARG B C 1
ATOM 2479 O O . ARG B 1 99 ? 24.422 -18.625 -14.258 1 95.56 99 ARG B O 1
ATOM 2486 N N . GLN B 1 100 ? 23.594 -16.875 -15.289 1 93.19 100 GLN B N 1
ATOM 2487 C CA . GLN B 1 100 ? 22.406 -17.562 -15.789 1 93.19 100 GLN B CA 1
ATOM 2488 C C . GLN B 1 100 ? 21.656 -18.266 -14.664 1 93.19 100 GLN B C 1
ATOM 2490 O O . GLN B 1 100 ? 21.297 -19.438 -14.789 1 93.19 100 GLN B O 1
ATOM 2495 N N . ARG B 1 101 ? 21.469 -17.562 -13.594 1 95.06 101 ARG B N 1
ATOM 2496 C CA . ARG B 1 101 ? 20.766 -18.109 -12.453 1 95.06 101 ARG B CA 1
ATOM 2497 C C . ARG B 1 101 ? 19.281 -18.297 -12.766 1 95.06 101 ARG B C 1
ATOM 2499 O O . ARG B 1 101 ? 18.688 -17.484 -13.477 1 95.06 101 ARG B O 1
ATOM 2506 N N . PRO B 1 102 ? 18.656 -19.422 -12.203 1 94.44 102 PRO B N 1
ATOM 2507 C CA . PRO B 1 102 ? 17.219 -19.562 -12.375 1 94.44 102 PRO B CA 1
ATOM 2508 C C . PRO B 1 102 ? 16.422 -18.375 -11.82 1 94.44 102 PRO B C 1
ATOM 2510 O O . PRO B 1 102 ? 16.75 -17.875 -10.742 1 94.44 102 PRO B O 1
ATOM 2513 N N . VAL B 1 103 ? 15.438 -17.969 -12.5 1 94.88 103 VAL B N 1
ATOM 2514 C CA . VAL B 1 103 ? 14.641 -16.781 -12.18 1 94.88 103 VAL B CA 1
ATOM 2515 C C . VAL B 1 103 ? 14.094 -16.891 -10.758 1 94.88 103 VAL B C 1
ATOM 2517 O O . VAL B 1 103 ? 14.141 -15.93 -9.992 1 94.88 103 VAL B O 1
ATOM 2520 N N . ARG B 1 104 ? 13.586 -18.031 -10.367 1 94.19 104 ARG B N 1
ATOM 2521 C CA . ARG B 1 104 ? 12.953 -18.219 -9.062 1 94.19 104 ARG B CA 1
ATOM 2522 C C . ARG B 1 104 ? 13.945 -17.969 -7.934 1 94.19 104 ARG B C 1
ATOM 2524 O O . ARG B 1 104 ? 13.578 -17.422 -6.895 1 94.19 104 ARG B O 1
ATOM 2531 N N . GLU B 1 105 ? 15.195 -18.359 -8.109 1 95.88 105 GLU B N 1
ATOM 2532 C CA . GLU B 1 105 ? 16.234 -18.109 -7.105 1 95.88 105 GLU B CA 1
ATOM 2533 C C . GLU B 1 105 ? 16.531 -16.625 -6.969 1 95.88 105 GLU B C 1
ATOM 2535 O O . GLU B 1 105 ? 16.766 -16.141 -5.863 1 95.88 105 GLU B O 1
ATOM 2540 N N . VAL B 1 106 ? 16.547 -15.977 -8.07 1 96.44 106 VAL B N 1
ATOM 2541 C CA . VAL B 1 106 ? 16.812 -14.539 -8.062 1 96.44 106 VAL B CA 1
ATOM 2542 C C . VAL B 1 106 ? 15.656 -13.805 -7.395 1 96.44 106 VAL B C 1
ATOM 2544 O O . VAL B 1 106 ? 15.867 -12.828 -6.664 1 96.44 106 VAL B O 1
ATOM 2547 N N . LEU B 1 107 ? 14.43 -14.266 -7.574 1 96.62 107 LEU B N 1
ATOM 2548 C CA . LEU B 1 107 ? 13.266 -13.695 -6.906 1 96.62 107 LEU B CA 1
ATOM 2549 C C . LEU B 1 107 ? 13.406 -13.789 -5.391 1 96.62 107 LEU B C 1
ATOM 2551 O O . LEU B 1 107 ? 13.047 -12.859 -4.668 1 96.62 107 LEU B O 1
ATOM 2555 N N . GLN B 1 108 ? 13.898 -14.922 -4.945 1 97.62 108 GLN B N 1
ATOM 2556 C CA . GLN B 1 108 ? 14.109 -15.109 -3.512 1 97.62 108 GLN B CA 1
ATOM 2557 C C . GLN B 1 108 ? 15.055 -14.047 -2.955 1 97.62 108 GLN B C 1
ATOM 2559 O O . GLN B 1 108 ? 14.789 -13.453 -1.911 1 97.62 108 GLN B O 1
ATOM 2564 N N . ASP B 1 109 ? 16.141 -13.828 -3.689 1 97.19 109 ASP B N 1
ATOM 2565 C CA . ASP B 1 109 ? 17.125 -12.836 -3.268 1 97.19 109 ASP B CA 1
ATOM 2566 C C . ASP B 1 109 ? 16.531 -11.43 -3.303 1 97.19 109 ASP B C 1
ATOM 2568 O O . ASP B 1 109 ? 16.781 -10.617 -2.406 1 97.19 109 ASP B O 1
ATOM 2572 N N . MET B 1 110 ? 15.766 -11.117 -4.336 1 96.62 110 MET B N 1
ATOM 2573 C CA . MET B 1 110 ? 15.141 -9.812 -4.469 1 96.62 110 MET B CA 1
ATOM 2574 C C . MET B 1 110 ? 14.172 -9.547 -3.316 1 96.62 110 MET B C 1
ATOM 2576 O O . MET B 1 110 ? 14.195 -8.477 -2.715 1 96.62 110 MET B O 1
ATOM 2580 N N . VAL B 1 111 ? 13.336 -10.531 -2.99 1 97.44 111 VAL B N 1
ATOM 2581 C CA . VAL B 1 111 ? 12.359 -10.406 -1.907 1 97.44 111 VAL B CA 1
ATOM 2582 C C . VAL B 1 111 ? 13.086 -10.195 -0.582 1 97.44 111 VAL B C 1
ATOM 2584 O O . VAL B 1 111 ? 12.719 -9.32 0.202 1 97.44 111 VAL B O 1
ATOM 2587 N N . ARG B 1 112 ? 14.117 -10.969 -0.369 1 96.75 112 ARG B N 1
ATOM 2588 C CA . ARG B 1 112 ? 14.891 -10.836 0.858 1 96.75 112 ARG B CA 1
ATOM 2589 C C . ARG B 1 112 ? 15.461 -9.43 0.997 1 96.75 112 ARG B C 1
ATOM 2591 O O . ARG B 1 112 ? 15.406 -8.836 2.076 1 96.75 112 ARG B O 1
ATOM 2598 N N . LEU B 1 113 ? 15.984 -8.922 -0.04 1 95.38 113 LEU B N 1
ATOM 2599 C CA . LEU B 1 113 ? 16.547 -7.574 -0.046 1 95.38 113 LEU B CA 1
ATOM 2600 C C . LEU B 1 113 ? 15.484 -6.531 0.261 1 95.38 113 LEU B C 1
ATOM 2602 O O . LEU B 1 113 ? 15.688 -5.656 1.106 1 95.38 113 LEU B O 1
ATOM 2606 N N . LEU B 1 114 ? 14.359 -6.602 -0.37 1 95.25 114 LEU B N 1
ATOM 2607 C CA . LEU B 1 114 ? 13.289 -5.621 -0.208 1 95.25 114 LEU B CA 1
ATOM 2608 C C . LEU B 1 114 ? 12.695 -5.691 1.193 1 95.25 114 LEU B C 1
ATOM 2610 O O . LEU B 1 114 ? 12.43 -4.66 1.812 1 95.25 114 LEU B O 1
ATOM 2614 N N . VAL B 1 115 ? 12.469 -6.922 1.684 1 96.06 115 VAL B N 1
ATOM 2615 C CA . VAL B 1 115 ? 11.938 -7.086 3.031 1 96.06 115 VAL B CA 1
ATOM 2616 C C . VAL B 1 115 ? 12.922 -6.516 4.051 1 96.06 115 VAL B C 1
ATOM 2618 O O . VAL B 1 115 ? 12.523 -5.828 4.992 1 96.06 115 VAL B O 1
ATOM 2621 N N . SER B 1 116 ? 14.219 -6.777 3.863 1 94.56 116 SER B N 1
ATOM 2622 C CA . SER B 1 116 ? 15.234 -6.262 4.77 1 94.56 116 SER B CA 1
ATOM 2623 C C . SER B 1 116 ? 15.281 -4.738 4.738 1 94.56 116 SER B C 1
ATOM 2625 O O . SER B 1 116 ? 15.344 -4.09 5.785 1 94.56 116 SER B O 1
ATOM 2627 N N . ALA B 1 117 ? 15.156 -4.168 3.604 1 91.94 117 ALA B N 1
ATOM 2628 C CA . ALA B 1 117 ? 15.328 -2.727 3.426 1 91.94 117 ALA B CA 1
ATOM 2629 C C . ALA B 1 117 ? 14.07 -1.968 3.848 1 91.94 117 ALA B C 1
ATOM 2631 O O . ALA B 1 117 ? 14.164 -0.907 4.469 1 91.94 117 ALA B O 1
ATOM 2632 N N . PHE B 1 118 ? 12.875 -2.543 3.58 1 91.5 118 PHE B N 1
ATOM 2633 C CA . PHE B 1 118 ? 11.656 -1.754 3.699 1 91.5 118 PHE B CA 1
ATOM 2634 C C . PHE B 1 118 ? 10.695 -2.391 4.695 1 91.5 118 PHE B C 1
ATOM 2636 O O . PHE B 1 118 ? 9.586 -1.893 4.902 1 91.5 118 PHE B O 1
ATOM 2643 N N . GLY B 1 119 ? 11.078 -3.461 5.223 1 92.38 119 GLY B N 1
ATOM 2644 C CA . GLY B 1 119 ? 10.297 -4.137 6.242 1 92.38 119 GLY B CA 1
ATOM 2645 C C . GLY B 1 119 ? 10.992 -4.191 7.59 1 92.38 119 GLY B C 1
ATOM 2646 O O . GLY B 1 119 ? 10.766 -3.334 8.445 1 92.38 119 GLY B O 1
ATOM 2647 N N . THR B 1 120 ? 11.977 -4.98 7.703 1 86.5 120 THR B N 1
ATOM 2648 C CA . THR B 1 120 ? 12.609 -5.262 8.984 1 86.5 120 THR B CA 1
ATOM 2649 C C . THR B 1 120 ? 13.664 -4.207 9.305 1 86.5 120 THR B C 1
ATOM 2651 O O . THR B 1 120 ? 14.031 -4.016 10.469 1 86.5 120 THR B O 1
ATOM 2654 N N . GLY B 1 121 ? 14.141 -3.451 8.336 1 80.56 121 GLY B N 1
ATOM 2655 C CA . GLY B 1 121 ? 15.281 -2.586 8.578 1 80.56 121 GLY B CA 1
ATOM 2656 C C . GLY B 1 121 ? 16.547 -3.346 8.961 1 80.56 121 GLY B C 1
ATOM 2657 O O . GLY B 1 121 ? 17.375 -2.84 9.719 1 80.56 121 GLY B O 1
ATOM 2658 N N . GLY B 1 122 ? 16.578 -4.543 8.5 1 77.06 122 GLY B N 1
ATOM 2659 C CA . GLY B 1 122 ? 17.672 -5.406 8.961 1 77.06 122 GLY B CA 1
ATOM 2660 C C . GLY B 1 122 ? 17.422 -5.973 10.344 1 77.06 122 GLY B C 1
ATOM 2661 O O . GLY B 1 122 ? 16.344 -6.477 10.641 1 77.06 122 GLY B O 1
ATOM 2662 N N . GLN B 1 123 ? 18.422 -6.035 11.164 1 69.62 123 GLN B N 1
ATOM 2663 C CA . GLN B 1 123 ? 18.328 -6.637 12.492 1 69.62 123 GLN B CA 1
ATOM 2664 C C . GLN B 1 123 ? 18.203 -5.57 13.57 1 69.62 123 GLN B C 1
ATOM 2666 O O . GLN B 1 123 ? 18.203 -5.883 14.766 1 69.62 123 GLN B O 1
ATOM 2671 N N . SER B 1 124 ? 18.016 -4.395 13.133 1 77.19 124 SER B N 1
ATOM 2672 C CA . SER B 1 124 ? 18.016 -3.285 14.078 1 77.19 124 SER B CA 1
ATOM 2673 C C . SER B 1 124 ? 16.594 -2.807 14.359 1 77.19 124 SER B C 1
ATOM 2675 O O . SER B 1 124 ? 15.828 -2.523 13.43 1 77.19 124 SER B O 1
ATOM 2677 N N . ARG B 1 125 ? 16.281 -2.773 15.625 1 77.81 125 ARG B N 1
ATOM 2678 C CA . ARG B 1 125 ? 14.984 -2.23 16.031 1 77.81 125 ARG B CA 1
ATOM 2679 C C . ARG B 1 125 ? 14.836 -0.779 15.594 1 77.81 125 ARG B C 1
ATOM 2681 O O . ARG B 1 125 ? 13.742 -0.352 15.211 1 77.81 125 ARG B O 1
ATOM 2688 N N . VAL B 1 126 ? 15.945 -0.156 15.602 1 77.88 126 VAL B N 1
ATOM 2689 C CA . VAL B 1 126 ? 15.945 1.251 15.211 1 77.88 126 VAL B CA 1
ATOM 2690 C C . VAL B 1 126 ? 15.617 1.377 13.727 1 77.88 126 VAL B C 1
ATOM 2692 O O . VAL B 1 126 ? 14.812 2.225 13.328 1 77.88 126 VAL B O 1
ATOM 2695 N N . ARG B 1 127 ? 16.172 0.577 13 1 85.88 127 ARG B N 1
ATOM 2696 C CA . ARG B 1 127 ? 15.945 0.638 11.562 1 85.88 127 ARG B CA 1
ATOM 2697 C C . ARG B 1 127 ? 14.492 0.293 11.227 1 85.88 127 ARG B C 1
ATOM 2699 O O . ARG B 1 127 ? 13.906 0.886 10.32 1 85.88 127 ARG B O 1
ATOM 2706 N N . ARG B 1 128 ? 13.945 -0.647 12.016 1 87.31 128 ARG B N 1
ATOM 2707 C CA . ARG B 1 128 ? 12.547 -1.007 11.805 1 87.31 128 ARG B CA 1
ATOM 2708 C C . ARG B 1 128 ? 11.625 0.178 12.078 1 87.31 128 ARG B C 1
ATOM 2710 O O . ARG B 1 128 ? 10.68 0.425 11.328 1 87.31 128 ARG B O 1
ATOM 2717 N N . ALA B 1 129 ? 11.93 0.861 13.141 1 86.25 129 ALA B N 1
ATOM 2718 C CA . ALA B 1 129 ? 11.156 2.047 13.477 1 86.25 129 ALA B CA 1
ATOM 2719 C C . ALA B 1 129 ? 11.297 3.123 12.406 1 86.25 129 ALA B C 1
ATOM 2721 O O . ALA B 1 129 ? 10.328 3.811 12.07 1 86.25 129 ALA B O 1
ATOM 2722 N N . MET B 1 130 ? 12.5 3.234 11.898 1 87.12 130 MET B N 1
ATOM 2723 C CA . MET B 1 130 ? 12.766 4.219 10.852 1 87.12 130 MET B CA 1
ATOM 2724 C C . MET B 1 130 ? 12.008 3.875 9.57 1 87.12 130 MET B C 1
ATOM 2726 O O . MET B 1 130 ? 11.477 4.762 8.906 1 87.12 130 MET B O 1
ATOM 2730 N N . VAL B 1 131 ? 11.93 2.629 9.281 1 88.62 131 VAL B N 1
ATOM 2731 C CA . VAL B 1 131 ? 11.203 2.17 8.102 1 88.62 131 VAL B CA 1
ATOM 2732 C C . VAL B 1 131 ? 9.719 2.488 8.25 1 88.62 131 VAL B C 1
ATOM 2734 O O . VAL B 1 131 ? 9.102 3.047 7.336 1 88.62 131 VAL B O 1
ATOM 2737 N N . ARG B 1 132 ? 9.227 2.166 9.375 1 87 132 ARG B N 1
ATOM 2738 C CA . ARG B 1 132 ? 7.816 2.438 9.641 1 87 132 ARG B CA 1
ATOM 2739 C C . ARG B 1 132 ? 7.512 3.926 9.516 1 87 132 ARG B C 1
ATOM 2741 O O . ARG B 1 132 ? 6.508 4.312 8.906 1 87 132 ARG B O 1
ATOM 2748 N N . LEU B 1 133 ? 8.383 4.699 10.055 1 84.38 133 LEU B N 1
ATOM 2749 C CA . LEU B 1 133 ? 8.227 6.148 9.961 1 84.38 133 LEU B CA 1
ATOM 2750 C C . LEU B 1 133 ? 8.328 6.617 8.516 1 84.38 133 LEU B C 1
ATOM 2752 O O . LEU B 1 133 ? 7.594 7.516 8.094 1 84.38 133 LEU B O 1
ATOM 2756 N N . GLY B 1 134 ? 9.203 6.02 7.805 1 84.62 134 GLY B N 1
ATOM 2757 C CA . GLY B 1 134 ? 9.328 6.344 6.395 1 84.62 134 GLY B CA 1
ATOM 2758 C C . GLY B 1 134 ? 8.062 6.078 5.605 1 84.62 134 GLY B C 1
ATOM 2759 O O . GLY B 1 134 ? 7.668 6.891 4.766 1 84.62 134 GLY B O 1
ATOM 2760 N N . TRP B 1 135 ? 7.414 4.965 5.91 1 84.56 135 TRP B N 1
ATOM 2761 C CA . TRP B 1 135 ? 6.16 4.629 5.246 1 84.56 135 TRP B CA 1
ATOM 2762 C C . TRP B 1 135 ? 5.062 5.621 5.617 1 84.56 135 TRP B C 1
ATOM 2764 O O . TRP B 1 135 ? 4.223 5.969 4.781 1 84.56 135 TRP B O 1
ATOM 2774 N N . ARG B 1 136 ? 5.121 6.133 6.754 1 80.12 136 ARG B N 1
ATOM 2775 C CA . ARG B 1 136 ? 4.098 7.055 7.23 1 80.12 136 ARG B CA 1
ATOM 2776 C C . ARG B 1 136 ? 4.238 8.422 6.562 1 80.12 136 ARG B C 1
ATOM 2778 O O . ARG B 1 136 ? 3.236 9.078 6.273 1 80.12 136 ARG B O 1
ATOM 2785 N N . VAL B 1 137 ? 5.41 8.828 6.379 1 74.69 137 VAL B N 1
ATOM 2786 C CA . VAL B 1 137 ? 5.664 10.148 5.812 1 74.69 137 VAL B CA 1
ATOM 2787 C C . VAL B 1 137 ? 5.492 10.102 4.293 1 74.69 137 VAL B C 1
ATOM 2789 O O . VAL B 1 137 ? 5.137 11.102 3.674 1 74.69 137 VAL B O 1
ATOM 2792 N N . ASP B 1 138 ? 5.883 9.023 3.602 1 61.91 138 ASP B N 1
ATOM 2793 C CA . ASP B 1 138 ? 5.824 8.867 2.152 1 61.91 138 ASP B CA 1
ATOM 2794 C C . ASP B 1 138 ? 4.395 9.016 1.641 1 61.91 138 ASP B C 1
ATOM 2796 O O . ASP B 1 138 ? 4.18 9.297 0.46 1 61.91 138 ASP B O 1
ATOM 2800 N N . GLN B 1 139 ? 3.432 8.875 2.305 1 56.47 139 GLN B N 1
ATOM 2801 C CA . GLN B 1 139 ? 2.025 8.906 1.919 1 56.47 139 GLN B CA 1
ATOM 2802 C C . GLN B 1 139 ? 1.619 10.297 1.439 1 56.47 139 GLN B C 1
ATOM 2804 O O . GLN B 1 139 ? 0.63 10.445 0.719 1 56.47 139 GLN B O 1
ATOM 2809 N N . HIS B 1 140 ? 2.439 11.32 1.572 1 51.34 140 HIS B N 1
ATOM 2810 C CA . HIS B 1 140 ? 2.055 12.656 1.119 1 51.34 140 HIS B CA 1
ATOM 2811 C C . HIS B 1 140 ? 2.295 12.82 -0.378 1 51.34 140 HIS B C 1
ATOM 2813 O O . HIS B 1 140 ? 3.09 12.086 -0.968 1 51.34 140 HIS B O 1
ATOM 2819 N N . ASP B 1 141 ? 1.336 13.438 -1.087 1 48.75 141 ASP B N 1
ATOM 2820 C CA . ASP B 1 141 ? 1.319 13.703 -2.521 1 48.75 141 ASP B CA 1
ATOM 2821 C C . ASP B 1 141 ? 2.73 13.672 -3.104 1 48.75 141 ASP B C 1
ATOM 2823 O O . ASP B 1 141 ? 2.947 13.133 -4.191 1 48.75 141 ASP B O 1
ATOM 2827 N N . ARG B 1 142 ? 3.506 14.5 -2.568 1 50.25 142 ARG B N 1
ATOM 2828 C CA . ARG B 1 142 ? 4.875 14.547 -3.07 1 50.25 142 ARG B CA 1
ATOM 2829 C C . ARG B 1 142 ? 5.496 13.148 -3.096 1 50.25 142 ARG B C 1
ATOM 2831 O O . ARG B 1 142 ? 6.348 12.859 -3.938 1 50.25 142 ARG B O 1
ATOM 2838 N N . PHE B 1 143 ? 4.824 12.281 -2.295 1 52.47 143 PHE B N 1
ATOM 2839 C CA . PHE B 1 143 ? 5.523 11.023 -2.084 1 52.47 143 PHE B CA 1
ATOM 2840 C C . PHE B 1 143 ? 5.031 9.961 -3.061 1 52.47 143 PHE B C 1
ATOM 2842 O O . PHE B 1 143 ? 5.742 8.992 -3.344 1 52.47 143 PHE B O 1
ATOM 2849 N N . THR B 1 144 ? 3.951 10.406 -3.672 1 58.34 144 THR B N 1
ATOM 2850 C CA . THR B 1 144 ? 3.457 9.469 -4.672 1 58.34 144 THR B CA 1
ATOM 2851 C C . THR B 1 144 ? 4.434 9.352 -5.84 1 58.34 144 THR B C 1
ATOM 2853 O O . THR B 1 144 ? 4.652 8.266 -6.371 1 58.34 144 THR B O 1
ATOM 2856 N N . ALA B 1 145 ? 5.117 10.453 -6.039 1 62.81 145 ALA B N 1
ATOM 2857 C CA . ALA B 1 145 ? 6.023 10.43 -7.184 1 62.81 145 ALA B CA 1
ATOM 2858 C C . ALA B 1 145 ? 7.273 9.602 -6.875 1 62.81 145 ALA B C 1
ATOM 2860 O O . ALA B 1 145 ? 7.734 8.828 -7.715 1 62.81 145 ALA B O 1
ATOM 2861 N N . ALA B 1 146 ? 7.793 9.852 -5.719 1 64.12 146 ALA B N 1
ATOM 2862 C CA . ALA B 1 146 ? 8.992 9.117 -5.328 1 64.12 146 ALA B CA 1
ATOM 2863 C C . ALA B 1 146 ? 8.711 7.621 -5.211 1 64.12 146 ALA B C 1
ATOM 2865 O O . ALA B 1 146 ? 9.516 6.793 -5.645 1 64.12 146 ALA B O 1
ATOM 2866 N N . LEU B 1 147 ? 7.559 7.336 -4.785 1 67.75 147 LEU B N 1
ATOM 2867 C CA . LEU B 1 147 ? 7.152 5.941 -4.672 1 67.75 147 LEU B CA 1
ATOM 2868 C C . LEU B 1 147 ? 6.957 5.32 -6.055 1 67.75 147 LEU B C 1
ATOM 2870 O O . LEU B 1 147 ? 7.383 4.188 -6.297 1 67.75 147 LEU B O 1
ATOM 2874 N N . ARG B 1 148 ? 6.453 6.156 -6.859 1 77.25 148 ARG B N 1
ATOM 2875 C CA . ARG B 1 148 ? 6.223 5.688 -8.219 1 77.25 148 ARG B CA 1
ATOM 2876 C C . ARG B 1 148 ? 7.543 5.418 -8.938 1 77.25 148 ARG B C 1
ATOM 2878 O O . ARG B 1 148 ? 7.676 4.426 -9.656 1 77.25 148 ARG B O 1
ATOM 2885 N N . GLU B 1 149 ? 8.461 6.277 -8.633 1 77.81 149 GLU B N 1
ATOM 2886 C CA . GLU B 1 149 ? 9.758 6.109 -9.289 1 77.81 149 GLU B CA 1
ATOM 2887 C C . GLU B 1 149 ? 10.453 4.836 -8.805 1 77.81 149 GLU B C 1
ATOM 2889 O O . GLU B 1 149 ? 11.016 4.09 -9.617 1 77.81 149 GLU B O 1
ATOM 2894 N N . GLY B 1 150 ? 10.453 4.648 -7.562 1 80.94 150 GLY B N 1
ATOM 2895 C CA . GLY B 1 150 ? 11.023 3.428 -7.023 1 80.94 150 GLY B CA 1
ATOM 2896 C C . GLY B 1 150 ? 10.352 2.172 -7.543 1 80.94 150 GLY B C 1
ATOM 2897 O O . GLY B 1 150 ? 11.023 1.21 -7.918 1 80.94 150 GLY B O 1
ATOM 2898 N N . ALA B 1 151 ? 9.094 2.252 -7.617 1 84.12 151 ALA B N 1
ATOM 2899 C CA . ALA B 1 151 ? 8.312 1.11 -8.094 1 84.12 151 ALA B CA 1
ATOM 2900 C C . ALA B 1 151 ? 8.594 0.837 -9.57 1 84.12 151 ALA B C 1
ATOM 2902 O O . ALA B 1 151 ? 8.672 -0.32 -9.992 1 84.12 151 ALA B O 1
ATOM 2903 N N . GLU B 1 152 ? 8.781 1.885 -10.32 1 87.44 152 GLU B N 1
ATOM 2904 C CA . GLU B 1 152 ? 9.086 1.736 -11.742 1 87.44 152 GLU B CA 1
ATOM 2905 C C . GLU B 1 152 ? 10.469 1.125 -11.945 1 87.44 152 GLU B C 1
ATOM 2907 O O . GLU B 1 152 ? 10.664 0.305 -12.844 1 87.44 152 GLU B O 1
ATOM 2912 N N . ARG B 1 153 ? 11.344 1.526 -11.117 1 88.56 153 ARG B N 1
ATOM 2913 C CA . ARG B 1 153 ? 12.68 0.949 -11.195 1 88.56 153 ARG B CA 1
ATOM 2914 C C . ARG B 1 153 ? 12.664 -0.531 -10.828 1 88.56 153 ARG B C 1
ATOM 2916 O O . ARG B 1 153 ? 13.344 -1.342 -11.453 1 88.56 153 ARG B O 1
ATOM 2923 N N . ASN B 1 154 ? 11.875 -0.841 -9.82 1 90.19 154 ASN B N 1
ATOM 2924 C CA . ASN B 1 154 ? 11.688 -2.246 -9.477 1 90.19 154 ASN B CA 1
ATOM 2925 C C . ASN B 1 154 ? 11.07 -3.033 -10.633 1 90.19 154 ASN B C 1
ATOM 2927 O O . ASN B 1 154 ? 11.5 -4.152 -10.922 1 90.19 154 ASN B O 1
ATOM 2931 N N . ALA B 1 155 ? 10.172 -2.447 -11.281 1 92.81 155 ALA B N 1
ATOM 2932 C CA . ALA B 1 155 ? 9.5 -3.092 -12.406 1 92.81 155 ALA B CA 1
ATOM 2933 C C . ALA B 1 155 ? 10.461 -3.324 -13.562 1 92.81 155 ALA B C 1
ATOM 2935 O O . ALA B 1 155 ? 10.438 -4.383 -14.203 1 92.81 155 ALA B O 1
ATOM 2936 N N . MET B 1 156 ? 11.281 -2.352 -13.781 1 92.06 156 MET B N 1
ATOM 2937 C CA . MET B 1 156 ? 12.266 -2.482 -14.852 1 92.06 156 MET B CA 1
ATOM 2938 C C . MET B 1 156 ? 13.266 -3.592 -14.539 1 92.06 156 MET B C 1
ATOM 2940 O O . MET B 1 156 ? 13.617 -4.379 -15.414 1 92.06 156 MET B O 1
ATOM 2944 N N . ALA B 1 157 ? 13.695 -3.605 -13.359 1 91.75 157 ALA B N 1
ATOM 2945 C CA . ALA B 1 157 ? 14.609 -4.66 -12.938 1 91.75 157 ALA B CA 1
ATOM 2946 C C . ALA B 1 157 ? 13.969 -6.035 -13.086 1 91.75 157 ALA B C 1
ATOM 2948 O O . ALA B 1 157 ? 14.578 -6.965 -13.617 1 91.75 157 ALA B O 1
ATOM 2949 N N . LEU B 1 158 ? 12.773 -6.195 -12.664 1 93 158 LEU B N 1
ATOM 2950 C CA . LEU B 1 158 ? 12.047 -7.461 -12.766 1 93 158 LEU B CA 1
ATOM 2951 C C . LEU B 1 158 ? 11.852 -7.855 -14.227 1 93 158 LEU B C 1
ATOM 2953 O O . LEU B 1 158 ? 12 -9.031 -14.586 1 93 158 LEU B O 1
ATOM 2957 N N . ALA B 1 159 ? 11.523 -6.887 -15.016 1 94.06 159 ALA B N 1
ATOM 2958 C CA . ALA B 1 159 ? 11.32 -7.145 -16.438 1 94.06 159 ALA B CA 1
ATOM 2959 C C . ALA B 1 159 ? 12.602 -7.68 -17.078 1 94.06 159 ALA B C 1
ATOM 2961 O O . ALA B 1 159 ? 12.555 -8.609 -17.891 1 94.06 159 ALA B O 1
ATOM 2962 N N . ARG B 1 160 ? 13.688 -7.07 -16.75 1 93 160 ARG B N 1
ATOM 2963 C CA . ARG B 1 160 ? 14.977 -7.523 -17.266 1 93 160 ARG B CA 1
ATOM 2964 C C . ARG B 1 160 ? 15.242 -8.977 -16.891 1 93 160 ARG B C 1
ATOM 2966 O O . ARG B 1 160 ? 15.727 -9.758 -17.703 1 93 160 ARG B O 1
ATOM 2973 N N . LEU B 1 161 ? 14.953 -9.297 -15.695 1 93.19 161 LEU B N 1
ATOM 2974 C CA . LEU B 1 161 ? 15.141 -10.656 -15.203 1 93.19 161 LEU B CA 1
ATOM 2975 C C . LEU B 1 161 ? 14.281 -11.641 -15.984 1 93.19 161 LEU B C 1
ATOM 2977 O O . LEU B 1 161 ? 14.766 -12.68 -16.438 1 93.19 161 LEU B O 1
ATOM 2981 N N . VAL B 1 162 ? 13.008 -11.297 -16.188 1 93.5 162 VAL B N 1
ATOM 2982 C CA . VAL B 1 162 ? 12.047 -12.164 -16.859 1 93.5 162 VAL B CA 1
ATOM 2983 C C . VAL B 1 162 ? 12.422 -12.305 -18.328 1 93.5 162 VAL B C 1
ATOM 2985 O O . VAL B 1 162 ? 12.336 -13.398 -18.891 1 93.5 162 VAL B O 1
ATOM 2988 N N . GLU B 1 163 ? 12.828 -11.227 -18.906 1 92.56 163 GLU B N 1
ATOM 2989 C CA . GLU B 1 163 ? 13.211 -11.234 -20.312 1 92.56 163 GLU B CA 1
ATOM 2990 C C . GLU B 1 163 ? 14.414 -12.141 -20.547 1 92.56 163 GLU B C 1
ATOM 2992 O O . GLU B 1 163 ? 14.523 -12.781 -21.609 1 92.56 163 GLU B O 1
ATOM 2997 N N . ALA B 1 164 ? 15.25 -12.18 -19.625 1 90.81 164 ALA B N 1
ATOM 2998 C CA . ALA B 1 164 ? 16.469 -12.984 -19.734 1 90.81 164 ALA B CA 1
ATOM 2999 C C . ALA B 1 164 ? 16.203 -14.438 -19.375 1 90.81 164 ALA B C 1
ATOM 3001 O O . ALA B 1 164 ? 17.078 -15.297 -19.531 1 90.81 164 ALA B O 1
ATOM 3002 N N . GLY B 1 165 ? 15.039 -14.656 -18.781 1 87.88 165 GLY B N 1
ATOM 3003 C CA . GLY B 1 165 ? 14.695 -16 -18.344 1 87.88 165 GLY B CA 1
ATOM 3004 C C . GLY B 1 165 ? 14.43 -16.953 -19.5 1 87.88 165 GLY B C 1
ATOM 3005 O O . GLY B 1 165 ? 14.695 -16.625 -20.656 1 87.88 165 GLY B O 1
ATOM 3006 N N . ASP B 1 166 ? 14.133 -18.234 -19.141 1 87.5 166 ASP B N 1
ATOM 3007 C CA . ASP B 1 166 ? 13.859 -19.25 -20.141 1 87.5 166 ASP B CA 1
ATOM 3008 C C . ASP B 1 166 ? 12.359 -19.516 -20.266 1 87.5 166 ASP B C 1
ATOM 3010 O O . ASP B 1 166 ? 11.547 -18.656 -19.922 1 87.5 166 ASP B O 1
ATOM 3014 N N . ALA B 1 167 ? 11.992 -20.625 -20.797 1 89.5 167 ALA B N 1
ATOM 3015 C CA . ALA B 1 167 ? 10.602 -20.953 -21.109 1 89.5 167 ALA B CA 1
ATOM 3016 C C . ALA B 1 167 ? 9.781 -21.172 -19.844 1 89.5 167 ALA B C 1
ATOM 3018 O O . ALA B 1 167 ? 8.562 -21.281 -19.891 1 89.5 167 ALA B O 1
ATOM 3019 N N . SER B 1 168 ? 10.469 -21.031 -18.766 1 90.25 168 SER B N 1
ATOM 3020 C CA . SER B 1 168 ? 9.773 -21.25 -17.5 1 90.25 168 SER B CA 1
ATOM 3021 C C . SER B 1 168 ? 8.992 -20.016 -17.078 1 90.25 168 SER B C 1
ATOM 3023 O O . SER B 1 168 ? 8.141 -20.078 -16.203 1 90.25 168 SER B O 1
ATOM 3025 N N . VAL B 1 169 ? 9.281 -18.875 -17.797 1 94.81 169 VAL B N 1
ATOM 3026 C CA . VAL B 1 169 ? 8.602 -17.641 -17.422 1 94.81 169 VAL B CA 1
ATOM 3027 C C . VAL B 1 169 ? 7.879 -17.062 -18.625 1 94.81 169 VAL B C 1
ATOM 3029 O O . VAL B 1 169 ? 8.32 -17.234 -19.766 1 94.81 169 VAL B O 1
ATOM 3032 N N . ARG B 1 170 ? 6.793 -16.406 -18.359 1 95.06 170 ARG B N 1
ATOM 3033 C CA . ARG B 1 170 ? 6.035 -15.711 -19.391 1 95.06 170 ARG B CA 1
ATOM 3034 C C . ARG B 1 170 ? 6.695 -14.391 -19.766 1 95.06 170 ARG B C 1
ATOM 3036 O O . ARG B 1 170 ? 7.352 -13.766 -18.922 1 95.06 170 ARG B O 1
ATOM 3043 N N . PRO B 1 171 ? 6.512 -13.953 -21 1 95.06 171 PRO B N 1
ATOM 3044 C CA . PRO B 1 171 ? 7.023 -12.625 -21.359 1 95.06 171 PRO B CA 1
ATOM 3045 C C . PRO B 1 171 ? 6.441 -11.516 -20.484 1 95.06 171 PRO B C 1
ATOM 3047 O O . PRO B 1 171 ? 5.254 -11.547 -20.156 1 95.06 171 PRO B O 1
ATOM 3050 N N . PRO B 1 172 ? 7.281 -10.578 -20.141 1 95.5 172 PRO B N 1
ATOM 3051 C CA . PRO B 1 172 ? 6.801 -9.492 -19.281 1 95.5 172 PRO B CA 1
ATOM 3052 C C . PRO B 1 172 ? 5.797 -8.578 -19.984 1 95.5 172 PRO B C 1
ATOM 3054 O O . PRO B 1 172 ? 5.949 -8.289 -21.172 1 95.5 172 PRO B O 1
ATOM 3057 N N . THR B 1 173 ? 4.727 -8.258 -19.344 1 96.25 173 THR B N 1
ATOM 3058 C CA . THR B 1 173 ? 3.762 -7.246 -19.766 1 96.25 173 THR B CA 1
ATOM 3059 C C . THR B 1 173 ? 3.684 -6.109 -18.75 1 96.25 173 THR B C 1
ATOM 3061 O O . THR B 1 173 ? 4.055 -6.281 -17.594 1 96.25 173 THR B O 1
ATOM 3064 N N . PRO B 1 174 ? 3.207 -4.914 -19.125 1 96.06 174 PRO B N 1
ATOM 3065 C CA . PRO B 1 174 ? 3.074 -3.803 -18.188 1 96.06 174 PRO B CA 1
ATOM 3066 C C . PRO B 1 174 ? 2.209 -4.156 -16.969 1 96.06 174 PRO B C 1
ATOM 3068 O O . PRO B 1 174 ? 2.547 -3.801 -15.844 1 96.06 174 PRO B O 1
ATOM 3071 N N . ALA B 1 175 ? 1.112 -4.871 -17.188 1 97.81 175 ALA B N 1
ATOM 3072 C CA . ALA B 1 175 ? 0.225 -5.246 -16.094 1 97.81 175 ALA B CA 1
ATOM 3073 C C . ALA B 1 175 ? 0.916 -6.211 -15.125 1 97.81 175 ALA B C 1
ATOM 3075 O O . ALA B 1 175 ? 0.797 -6.074 -13.906 1 97.81 175 ALA B O 1
ATOM 3076 N N . MET B 1 176 ? 1.653 -7.148 -15.695 1 97.56 176 MET B N 1
ATOM 3077 C CA . MET B 1 176 ? 2.383 -8.125 -14.898 1 97.56 176 MET B CA 1
ATOM 3078 C C . MET B 1 176 ? 3.41 -7.445 -14 1 97.56 176 MET B C 1
ATOM 3080 O O . MET B 1 176 ? 3.471 -7.715 -12.805 1 97.56 176 MET B O 1
ATOM 3084 N N . MET B 1 177 ? 4.18 -6.535 -14.562 1 96.88 177 MET B N 1
ATOM 3085 C CA . MET B 1 177 ? 5.23 -5.848 -13.82 1 96.88 177 MET B CA 1
ATOM 3086 C C . MET B 1 177 ? 4.637 -4.934 -12.75 1 96.88 177 MET B C 1
ATOM 3088 O O . MET B 1 177 ? 5.148 -4.867 -11.633 1 96.88 177 MET B O 1
ATOM 3092 N N . PHE B 1 178 ? 3.553 -4.262 -13.086 1 96.44 178 PHE B N 1
ATOM 3093 C CA . PHE B 1 178 ? 2.887 -3.375 -12.141 1 96.44 178 PHE B CA 1
ATOM 3094 C C . PHE B 1 178 ? 2.369 -4.16 -10.938 1 96.44 178 PHE B C 1
ATOM 3096 O O . PHE B 1 178 ? 2.684 -3.828 -9.797 1 96.44 178 PHE B O 1
ATOM 3103 N N . VAL B 1 179 ? 1.626 -5.199 -11.211 1 97.88 179 VAL B N 1
ATOM 3104 C CA . VAL B 1 179 ? 1.026 -5.984 -10.141 1 97.88 179 VAL B CA 1
ATOM 3105 C C . VAL B 1 179 ? 2.123 -6.621 -9.289 1 97.88 179 VAL B C 1
ATOM 3107 O O . VAL B 1 179 ? 2.076 -6.562 -8.055 1 97.88 179 VAL B O 1
ATOM 3110 N N . ALA B 1 180 ? 3.15 -7.18 -9.875 1 97.25 180 ALA B N 1
ATOM 3111 C CA . ALA B 1 180 ? 4.23 -7.852 -9.156 1 97.25 180 ALA B CA 1
ATOM 3112 C C . ALA B 1 180 ? 4.91 -6.898 -8.18 1 97.25 180 ALA B C 1
ATOM 3114 O O . ALA B 1 180 ? 5.059 -7.223 -6.996 1 97.25 180 ALA B O 1
ATOM 3115 N N . THR B 1 181 ? 5.223 -5.754 -8.68 1 95.5 181 THR B N 1
ATOM 3116 C CA . THR B 1 181 ? 6.043 -4.848 -7.883 1 95.5 181 THR B CA 1
ATOM 3117 C C . THR B 1 181 ? 5.195 -4.129 -6.84 1 95.5 181 THR B C 1
ATOM 3119 O O . THR B 1 181 ? 5.594 -4.016 -5.676 1 95.5 181 THR B O 1
ATOM 3122 N N . ARG B 1 182 ? 3.959 -3.715 -7.23 1 94.75 182 ARG B N 1
ATOM 3123 C CA . ARG B 1 182 ? 3.102 -2.994 -6.297 1 94.75 182 ARG B CA 1
ATOM 3124 C C . ARG B 1 182 ? 2.549 -3.932 -5.227 1 94.75 182 ARG B C 1
ATOM 3126 O O . ARG B 1 182 ? 2.367 -3.529 -4.078 1 94.75 182 ARG B O 1
ATOM 3133 N N . ALA B 1 183 ? 2.307 -5.148 -5.609 1 96 183 ALA B N 1
ATOM 3134 C CA . ALA B 1 183 ? 1.8 -6.129 -4.652 1 96 183 ALA B CA 1
ATOM 3135 C C . ALA B 1 183 ? 2.846 -6.449 -3.588 1 96 183 ALA B C 1
ATOM 3137 O O . ALA B 1 183 ? 2.547 -6.441 -2.391 1 96 183 ALA B O 1
ATOM 3138 N N . VAL B 1 184 ? 4.051 -6.719 -3.986 1 96.31 184 VAL B N 1
ATOM 3139 C CA . VAL B 1 184 ? 5.125 -7.059 -3.059 1 96.31 184 VAL B CA 1
ATOM 3140 C C . VAL B 1 184 ? 5.379 -5.887 -2.111 1 96.31 184 VAL B C 1
ATOM 3142 O O . VAL B 1 184 ? 5.402 -6.062 -0.891 1 96.31 184 VAL B O 1
ATOM 3145 N N . MET B 1 185 ? 5.512 -4.762 -2.686 1 93.44 185 MET B N 1
ATOM 3146 C CA . MET B 1 185 ? 5.797 -3.59 -1.859 1 93.44 185 MET B CA 1
ATOM 3147 C C . MET B 1 185 ? 4.617 -3.266 -0.951 1 93.44 185 MET B C 1
ATOM 3149 O O . MET B 1 185 ? 4.805 -2.818 0.182 1 93.44 185 MET B O 1
ATOM 3153 N N . GLY B 1 186 ? 3.4 -3.479 -1.496 1 92.25 186 GLY B N 1
ATOM 3154 C CA . GLY B 1 186 ? 2.221 -3.281 -0.668 1 92.25 186 GLY B CA 1
ATOM 3155 C C . GLY B 1 186 ? 2.178 -4.203 0.536 1 92.25 186 GLY B C 1
ATOM 3156 O O . GLY B 1 186 ? 1.821 -3.779 1.637 1 92.25 186 GLY B O 1
ATOM 3157 N N . ALA B 1 187 ? 2.508 -5.426 0.348 1 94.56 187 ALA B N 1
ATOM 3158 C CA . ALA B 1 187 ? 2.541 -6.383 1.448 1 94.56 187 ALA B CA 1
ATOM 3159 C C . ALA B 1 187 ? 3.617 -6.016 2.467 1 94.56 187 ALA B C 1
ATOM 3161 O O . ALA B 1 187 ? 3.381 -6.074 3.676 1 94.56 187 ALA B O 1
ATOM 3162 N N . ILE B 1 188 ? 4.75 -5.59 1.998 1 93.69 188 ILE B N 1
ATOM 3163 C CA . ILE B 1 188 ? 5.848 -5.207 2.879 1 93.69 188 ILE B CA 1
ATOM 3164 C C . ILE B 1 188 ? 5.469 -3.955 3.666 1 93.69 188 ILE B C 1
ATOM 3166 O O . ILE B 1 188 ? 5.672 -3.893 4.879 1 93.69 188 ILE B O 1
ATOM 3170 N N . ARG B 1 189 ? 4.938 -3.061 2.988 1 90.06 189 ARG B N 1
ATOM 3171 C CA . ARG B 1 189 ? 4.465 -1.838 3.631 1 90.06 189 ARG B CA 1
ATOM 3172 C C . ARG B 1 189 ? 3.463 -2.152 4.738 1 90.06 189 ARG B C 1
ATOM 3174 O O . ARG B 1 189 ? 3.578 -1.633 5.852 1 90.06 189 ARG B O 1
ATOM 3181 N N . SER B 1 190 ? 2.488 -2.943 4.43 1 90.81 190 SER B N 1
ATOM 3182 C CA . SER B 1 190 ? 1.464 -3.299 5.406 1 90.81 190 SER B CA 1
ATOM 3183 C C . SER B 1 190 ? 2.072 -4.008 6.613 1 90.81 190 SER B C 1
ATOM 3185 O O . SER B 1 190 ? 1.709 -3.725 7.754 1 90.81 190 SER B O 1
ATOM 3187 N N . ALA B 1 191 ? 2.967 -4.918 6.328 1 92.44 191 ALA B N 1
ATOM 3188 C CA . ALA B 1 191 ? 3.605 -5.637 7.43 1 92.44 191 ALA B CA 1
ATOM 3189 C C . ALA B 1 191 ? 4.348 -4.68 8.352 1 92.44 191 ALA B C 1
ATOM 3191 O O . ALA B 1 191 ? 4.285 -4.812 9.578 1 92.44 191 ALA B O 1
ATOM 3192 N N . SER B 1 192 ? 5.012 -3.738 7.785 1 89.75 192 SER B N 1
ATOM 3193 C CA . SER B 1 192 ? 5.754 -2.752 8.562 1 89.75 192 SER B CA 1
ATOM 3194 C C . SER B 1 192 ? 4.812 -1.85 9.352 1 89.75 192 SER B C 1
ATOM 3196 O O . SER B 1 192 ? 4.926 -1.74 10.578 1 89.75 192 SER B O 1
ATOM 3198 N N . LEU B 1 193 ? 3.854 -1.324 8.711 1 87 193 LEU B N 1
ATOM 3199 C CA . LEU B 1 193 ? 2.957 -0.35 9.32 1 87 193 LEU B CA 1
ATOM 3200 C C . LEU B 1 193 ? 2.088 -1.007 10.391 1 87 193 LEU B C 1
ATOM 3202 O O . LEU B 1 193 ? 1.74 -0.375 11.391 1 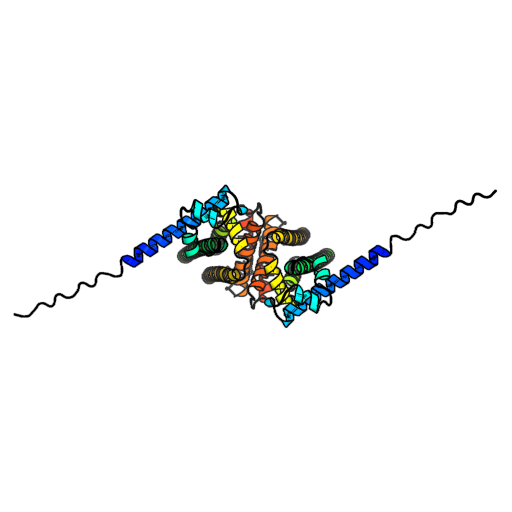87 193 LEU B O 1
ATOM 3206 N N . GLU B 1 194 ? 1.773 -2.244 10.164 1 87.31 194 GLU B N 1
ATOM 3207 C CA . GLU B 1 194 ? 0.918 -2.963 11.102 1 87.31 194 GLU B CA 1
ATOM 3208 C C . GLU B 1 194 ? 1.74 -3.617 12.211 1 87.31 194 GLU B C 1
ATOM 3210 O O . GLU B 1 194 ? 1.189 -4.277 13.094 1 87.31 194 GLU B O 1
ATOM 3215 N N . ASN B 1 195 ? 2.975 -3.424 12.156 1 88.12 195 ASN B N 1
ATOM 3216 C CA . ASN B 1 195 ? 3.865 -4.105 13.086 1 88.12 195 ASN B CA 1
ATOM 3217 C C . ASN B 1 195 ? 3.572 -5.602 13.148 1 88.12 195 ASN B C 1
ATOM 3219 O O . ASN B 1 195 ? 3.416 -6.164 14.234 1 88.12 195 ASN B O 1
ATOM 3223 N N . SER B 1 196 ? 3.461 -6.188 12.047 1 91.69 196 SER B N 1
ATOM 3224 C CA . SER B 1 196 ? 3.088 -7.594 11.953 1 91.69 196 SER B CA 1
ATOM 3225 C C . SER B 1 196 ? 4.195 -8.5 12.484 1 91.69 196 SER B C 1
ATOM 3227 O O . SER B 1 196 ? 5.371 -8.297 12.172 1 91.69 196 SER B O 1
ATOM 3229 N N . PRO B 1 197 ? 3.84 -9.578 13.25 1 93.19 197 PRO B N 1
ATOM 3230 C CA . PRO B 1 197 ? 4.852 -10.539 13.695 1 93.19 197 PRO B CA 1
ATOM 3231 C C . PRO B 1 197 ? 5.441 -11.352 12.547 1 93.19 197 PRO B C 1
ATOM 3233 O O . PRO B 1 197 ? 6.449 -12.039 12.727 1 93.19 197 PRO B O 1
ATOM 3236 N N . LEU B 1 198 ? 4.867 -11.234 11.391 1 94.69 198 LEU B N 1
ATOM 3237 C CA . LEU B 1 198 ? 5.332 -11.984 10.227 1 94.69 198 LEU B CA 1
ATOM 3238 C C . LEU B 1 198 ? 6.613 -11.375 9.664 1 94.69 198 LEU B C 1
ATOM 3240 O O . LEU B 1 198 ? 7.348 -12.031 8.93 1 94.69 198 LEU B O 1
ATOM 3244 N N . LEU B 1 199 ? 6.652 -10.109 9.945 1 92.19 199 LEU B N 1
ATOM 3245 C CA . LEU B 1 199 ? 7.84 -9.438 9.43 1 92.19 199 LEU B CA 1
ATOM 3246 C C . LEU B 1 199 ? 9.109 -10.039 10.023 1 92.19 199 LEU B C 1
ATOM 3248 O O . LEU B 1 199 ? 9.242 -10.125 11.25 1 92.19 199 LEU B O 1
ATOM 3252 N N . GLY B 1 200 ? 10.023 -10.531 9.227 1 89.94 200 GLY B N 1
ATOM 3253 C CA . GLY B 1 200 ? 11.242 -11.188 9.672 1 89.94 200 GLY B CA 1
ATOM 3254 C C . GLY B 1 200 ? 11.133 -12.695 9.688 1 89.94 200 GLY B C 1
ATOM 3255 O O . GLY B 1 200 ? 12.117 -13.391 9.953 1 89.94 200 GLY B O 1
ATOM 3256 N N . GLN B 1 201 ? 9.961 -13.211 9.445 1 94.69 201 GLN B N 1
ATOM 3257 C CA . GLN B 1 201 ? 9.773 -14.656 9.391 1 94.69 201 GLN B CA 1
ATOM 3258 C C . GLN B 1 201 ? 9.938 -15.18 7.965 1 94.69 201 GLN B C 1
ATOM 3260 O O . GLN B 1 201 ? 9.516 -14.539 7.004 1 94.69 201 GLN B O 1
ATOM 3265 N N . PRO B 1 202 ? 10.539 -16.375 7.859 1 96.62 202 PRO B N 1
ATOM 3266 C CA . PRO B 1 202 ? 10.695 -16.969 6.531 1 96.62 202 PRO B CA 1
ATOM 3267 C C . PRO B 1 202 ? 9.367 -17.203 5.824 1 96.62 202 PRO B C 1
ATOM 3269 O O . PRO B 1 202 ? 9.281 -17.078 4.598 1 96.62 202 PRO B O 1
ATOM 3272 N N . ALA B 1 203 ? 8.344 -17.516 6.598 1 97.62 203 ALA B N 1
ATOM 3273 C CA . ALA B 1 203 ? 7.039 -17.797 6.012 1 97.62 203 ALA B CA 1
ATOM 3274 C C . ALA B 1 203 ? 6.523 -16.609 5.211 1 97.62 203 ALA B C 1
ATOM 3276 O O . ALA B 1 203 ? 5.871 -16.781 4.176 1 97.62 203 ALA B O 1
ATOM 3277 N N . PHE B 1 204 ? 6.77 -15.406 5.703 1 98.06 204 PHE B N 1
ATOM 3278 C CA . PHE B 1 204 ? 6.344 -14.195 5.012 1 98.06 204 PHE B CA 1
ATOM 3279 C C . PHE B 1 204 ? 7.047 -14.062 3.664 1 98.06 204 PHE B C 1
ATOM 3281 O O . PHE B 1 204 ? 6.395 -13.867 2.637 1 98.06 204 PHE B O 1
ATOM 3288 N N . GLU B 1 205 ? 8.328 -14.234 3.66 1 98 205 GLU B N 1
ATOM 3289 C CA . GLU B 1 205 ? 9.117 -14.125 2.436 1 98 205 GLU B CA 1
ATOM 3290 C C . GLU B 1 205 ? 8.773 -15.25 1.461 1 98 205 GLU B C 1
ATOM 3292 O O . GLU B 1 205 ? 8.688 -15.023 0.252 1 98 205 GLU B O 1
ATOM 3297 N N . ASP B 1 206 ? 8.586 -16.453 1.99 1 98.12 206 ASP B N 1
ATOM 3298 C CA . ASP B 1 206 ? 8.242 -17.609 1.153 1 98.12 206 ASP B CA 1
ATOM 3299 C C . ASP B 1 206 ? 6.941 -17.359 0.395 1 98.12 206 ASP B C 1
ATOM 3301 O O . ASP B 1 206 ? 6.836 -17.688 -0.79 1 98.12 206 ASP B O 1
ATOM 3305 N N . GLU B 1 207 ? 5.977 -16.781 1.078 1 98.38 207 GLU B N 1
ATOM 3306 C CA . GLU B 1 207 ? 4.691 -16.516 0.433 1 98.38 207 GLU B CA 1
ATOM 3307 C C . GLU B 1 207 ? 4.812 -15.422 -0.625 1 98.38 207 GLU B C 1
ATOM 3309 O O . GLU B 1 207 ? 4.148 -15.477 -1.66 1 98.38 207 GLU B O 1
ATOM 3314 N N . LEU B 1 208 ? 5.66 -14.383 -0.346 1 98.5 208 LEU B N 1
ATOM 3315 C CA . LEU B 1 208 ? 5.895 -13.352 -1.354 1 98.5 208 LEU B CA 1
ATOM 3316 C C . LEU B 1 208 ? 6.512 -13.953 -2.611 1 98.5 208 LEU B C 1
ATOM 3318 O O . LEU B 1 208 ? 6.105 -13.625 -3.727 1 98.5 208 LEU B O 1
ATOM 3322 N N . VAL B 1 209 ? 7.492 -14.844 -2.41 1 98.12 209 VAL B N 1
ATOM 3323 C CA . VAL B 1 209 ? 8.164 -15.484 -3.537 1 98.12 209 VAL B CA 1
ATOM 3324 C C . VAL B 1 209 ? 7.172 -16.375 -4.293 1 98.12 209 VAL B C 1
ATOM 3326 O O . VAL B 1 209 ? 7.133 -16.359 -5.523 1 98.12 209 VAL B O 1
ATOM 3329 N N . ARG B 1 210 ? 6.391 -17.172 -3.568 1 97.38 210 ARG B N 1
ATOM 3330 C CA . ARG B 1 210 ? 5.379 -18.031 -4.188 1 97.38 210 ARG B CA 1
ATOM 3331 C C . ARG B 1 210 ? 4.402 -17.203 -5.016 1 97.38 210 ARG B C 1
ATOM 3333 O O . ARG B 1 210 ? 4.051 -17.594 -6.137 1 97.38 210 ARG B O 1
ATOM 3340 N N . MET B 1 211 ? 3.971 -16.141 -4.457 1 97.31 211 MET B N 1
ATOM 3341 C CA . MET B 1 211 ? 3.059 -15.219 -5.145 1 97.31 211 MET B CA 1
ATOM 3342 C C . MET B 1 211 ? 3.674 -14.711 -6.441 1 97.31 211 MET B C 1
ATOM 3344 O O . MET B 1 211 ? 3.037 -14.758 -7.496 1 97.31 211 MET B O 1
ATOM 3348 N N . LEU B 1 212 ? 4.902 -14.188 -6.375 1 97.31 212 LEU B N 1
ATOM 3349 C CA . LEU B 1 212 ? 5.594 -13.656 -7.547 1 97.31 212 LEU B CA 1
ATOM 3350 C C . LEU B 1 212 ? 5.789 -14.742 -8.602 1 97.31 212 LEU B C 1
ATOM 3352 O O . LEU B 1 212 ? 5.578 -14.492 -9.789 1 97.31 212 LEU B O 1
ATOM 3356 N N . TRP B 1 213 ? 6.195 -15.898 -8.133 1 96 213 TRP B N 1
ATOM 3357 C CA . TRP B 1 213 ? 6.422 -17 -9.07 1 96 213 TRP B CA 1
ATOM 3358 C C . TRP B 1 213 ? 5.125 -17.391 -9.773 1 96 213 TRP B C 1
ATOM 3360 O O . TRP B 1 213 ? 5.121 -17.656 -10.977 1 96 213 TRP B O 1
ATOM 3370 N N . GLY B 1 214 ? 4.023 -17.469 -9.062 1 95 214 GLY B N 1
ATOM 3371 C CA . GLY B 1 214 ? 2.732 -17.75 -9.672 1 95 214 GLY B CA 1
ATOM 3372 C C . GLY B 1 214 ? 2.355 -16.766 -10.758 1 95 214 GLY B C 1
ATOM 3373 O O . GLY B 1 214 ? 1.695 -17.125 -11.734 1 95 214 GLY B O 1
ATOM 3374 N N . LEU B 1 215 ? 2.764 -15.594 -10.57 1 95.81 215 LEU B N 1
ATOM 3375 C CA . LEU B 1 215 ? 2.484 -14.531 -11.531 1 95.81 215 LEU B CA 1
ATOM 3376 C C . LEU B 1 215 ? 3.385 -14.648 -12.758 1 95.81 215 LEU B C 1
ATOM 3378 O O . LEU B 1 215 ? 2.939 -14.43 -13.883 1 95.81 215 LEU B O 1
ATOM 3382 N N . LEU B 1 216 ? 4.609 -15.086 -12.578 1 96.06 216 LEU B N 1
ATOM 3383 C CA . LEU B 1 216 ? 5.621 -14.961 -13.617 1 96.06 216 LEU B CA 1
ATOM 3384 C C . LEU B 1 216 ? 5.762 -16.266 -14.391 1 96.06 216 LEU B C 1
ATOM 3386 O O . LEU B 1 216 ? 6.211 -16.266 -15.539 1 96.06 216 LEU B O 1
ATOM 3390 N N . ARG B 1 217 ? 5.453 -17.359 -13.805 1 93.62 217 ARG B N 1
ATOM 3391 C CA . ARG B 1 217 ? 5.727 -18.656 -14.406 1 93.62 217 ARG B CA 1
ATOM 3392 C C . ARG B 1 217 ? 4.84 -18.906 -15.617 1 93.62 217 ARG B C 1
ATOM 3394 O O . ARG B 1 217 ? 3.701 -18.438 -15.664 1 93.62 217 ARG B O 1
ATOM 3401 N N . ALA B 1 218 ? 5.363 -19.562 -16.531 1 87.38 218 ALA B N 1
ATOM 3402 C CA . ALA B 1 218 ? 4.594 -19.984 -17.703 1 87.38 218 ALA B CA 1
ATOM 3403 C C . ALA B 1 218 ? 3.543 -21.031 -17.312 1 87.38 218 ALA B C 1
ATOM 3405 O O . ALA B 1 218 ? 3.672 -21.703 -16.297 1 87.38 218 ALA B O 1
ATOM 3406 N N . ASP B 1 219 ? 2.502 -20.984 -18.172 1 78.88 219 ASP B N 1
ATOM 3407 C CA . ASP B 1 219 ? 1.466 -21.984 -17.922 1 78.88 219 ASP B CA 1
ATOM 3408 C C . ASP B 1 219 ? 2.025 -23.406 -18.062 1 78.88 219 ASP B C 1
ATOM 3410 O O . ASP B 1 219 ? 2.887 -23.656 -18.906 1 78.88 219 ASP B O 1
ATOM 3414 N N . GLY B 1 220 ? 1.588 -24.328 -17.297 1 69.31 220 GLY B N 1
ATOM 3415 C CA . GLY B 1 220 ? 2.029 -25.719 -17.406 1 69.31 220 GLY B CA 1
ATOM 3416 C C . GLY B 1 220 ? 3.279 -26 -16.594 1 69.31 220 GLY B C 1
ATOM 3417 O O . GLY B 1 220 ? 3.752 -27.141 -16.547 1 69.31 220 GLY B O 1
ATOM 3418 N N . VAL B 1 221 ? 3.887 -24.953 -16.094 1 61.81 221 VAL B N 1
ATOM 3419 C CA . VAL B 1 221 ? 5.066 -25.094 -15.242 1 61.81 221 VAL B CA 1
ATOM 3420 C C . VAL B 1 221 ? 4.676 -24.938 -13.773 1 61.81 221 VAL B C 1
ATOM 3422 O O . VAL B 1 221 ? 3.781 -24.156 -13.445 1 61.81 221 VAL B O 1
#

InterPro domains:
  IPR001647 DNA-binding HTH domain, TetR-type [PF00440] (34-77)
  IPR001647 DNA-binding HTH domain, TetR-type [PR00455] (31-44)
  IPR001647 DNA-binding HTH domain, TetR-type [PR00455] (52-75)
  IPR001647 DNA-binding HTH domain, TetR-type [PS50977] (25-85)
  IPR009057 Homedomain-like superfamily [SSF46689] (15-96)
  IPR050109 HTH-type, TetR-like transcriptional regulator [PTHR30055] (16-218)

Solvent-accessible surface area (backbone atoms only — not comparable to full-atom values): 23511 Å² total; per-residue (Å²): 137,85,80,78,77,77,73,82,78,79,74,74,76,68,65,68,60,52,56,54,51,51,52,49,50,51,50,50,50,33,42,54,50,22,47,50,47,40,41,55,75,62,29,71,87,59,65,37,54,64,52,31,17,59,67,36,71,47,50,61,67,59,45,46,74,76,32,88,41,58,64,50,48,47,50,50,52,45,50,51,52,52,50,52,50,51,53,50,50,49,51,51,47,54,52,35,60,75,65,64,53,59,60,69,61,52,44,46,52,51,50,51,50,49,40,32,62,51,26,34,29,53,91,35,72,48,38,24,52,50,31,34,50,38,59,56,60,40,57,41,75,79,25,52,54,57,50,48,50,53,45,48,51,49,23,50,53,52,40,53,51,40,65,70,42,60,84,60,37,41,81,73,44,72,46,52,37,49,44,52,42,33,14,52,50,24,25,33,44,47,32,32,68,63,64,39,83,50,58,87,37,66,62,40,54,50,42,53,39,39,21,47,45,37,54,40,41,20,87,97,104,139,84,78,76,78,80,75,81,80,80,74,79,75,70,65,69,63,51,56,55,51,51,50,50,49,51,51,50,49,32,42,53,52,22,46,50,48,40,39,55,76,60,30,70,88,58,65,38,55,65,52,31,17,58,66,36,71,46,49,60,67,58,45,47,74,77,31,88,40,56,64,49,48,46,50,49,52,45,50,52,51,52,51,52,50,50,51,50,50,50,52,52,48,53,52,35,60,75,66,65,53,60,59,71,61,51,44,47,53,51,50,51,50,49,39,31,63,50,26,34,28,54,93,35,70,44,36,25,53,51,32,34,49,38,59,55,61,41,56,42,74,79,24,51,54,57,50,48,50,53,45,50,51,49,24,50,53,51,40,53,51,41,64,69,43,58,84,61,36,40,81,73,43,74,46,51,36,48,44,51,41,34,13,52,52,24,27,33,45,47,33,33,69,62,64,38,86,49,59,86,37,65,62,39,55,51,40,53,40,39,22,48,45,36,52,40,39,20,88,97,106